Protein AF-A0A9E0RXH0-F1 (afdb_monomer_lite)

Radius of gyration: 129.74 Å; chains: 1; bounding box: 246×58×334 Å

Foldseek 3Di:
DDDDDDDPPPDDDDPVVVVVVLVVLLVVLVVLLVVLLVVLVVLLCCLVVVCCVVQNPVNLVPDDVVVVVVSVCVSNPVSVVSNVCSVVSSVVSVVVSVVVVVVVVVVVVVPPDVVCVVVVVVVVVVVVVVVVVVVVVVVVVVVVVVVVVVVVVVVVVVVVVVVVVVVVVVVVVVVVVVVVVVVVVVVVVVVVVVVVVCVVVVVVVVVVVVVVVVVVVVVVVVVVVVVVVVVVVVVVVVVVVVVVVVVVVVVVVVVVVVVVVVVVVVVVVVVVVVVVVVVVVVVVVVVVVVVVVVVVVVVVVVVVVVVVVVVVVVVVVVVVVVVVVVVVVVVVVVVVVVVVVVVVVVVVVVVVVVVVVVVVVVVVVVVVCVPDDPDDDDDDDDDDDDDDDDDDDDDDDDDDDDDDDDDDDDDDDDDDDDDDDDDDDDDD

pLDDT: mean 76.91, std 19.68, range [29.56, 97.75]

Structure (mmCIF, N/CA/C/O backbone):
data_AF-A0A9E0RXH0-F1
#
_entry.id   AF-A0A9E0RXH0-F1
#
loop_
_atom_site.group_PDB
_atom_site.id
_atom_site.type_symbol
_atom_site.label_atom_id
_atom_site.label_alt_id
_atom_site.label_comp_id
_atom_site.label_asym_id
_atom_site.label_entity_id
_atom_site.label_seq_id
_atom_site.pdbx_PDB_ins_code
_atom_site.Cartn_x
_atom_site.Cartn_y
_atom_site.Cartn_z
_atom_site.occupancy
_atom_site.B_iso_or_equiv
_atom_site.auth_seq_id
_atom_site.auth_comp_id
_atom_site.auth_asym_id
_atom_site.auth_atom_id
_atom_site.pdbx_PDB_model_num
ATOM 1 N N . MET A 1 1 ? 29.979 -20.186 -79.687 1.00 38.47 1 MET A N 1
ATOM 2 C CA . MET A 1 1 ? 30.277 -20.095 -81.131 1.00 38.47 1 MET A CA 1
ATOM 3 C C . MET A 1 1 ? 31.751 -19.756 -81.233 1.00 38.47 1 MET A C 1
ATOM 5 O O . MET A 1 1 ? 32.157 -18.785 -80.612 1.00 38.47 1 MET A O 1
ATOM 9 N N . THR A 1 2 ? 32.557 -20.623 -81.837 1.00 40.19 2 THR A N 1
ATOM 10 C CA . THR A 1 2 ? 34.026 -20.567 -81.768 1.00 40.19 2 THR A CA 1
ATOM 11 C C . THR A 1 2 ? 34.596 -19.704 -82.888 1.00 40.19 2 THR A C 1
ATOM 13 O O . THR A 1 2 ? 34.308 -19.952 -84.054 1.00 40.19 2 THR A O 1
ATOM 16 N N . THR A 1 3 ? 35.442 -18.739 -82.539 1.00 43.78 3 THR A N 1
ATOM 17 C CA . THR A 1 3 ? 36.296 -18.006 -83.481 1.00 43.78 3 THR A CA 1
ATOM 18 C C . THR A 1 3 ? 37.744 -18.359 -83.180 1.00 43.78 3 THR A C 1
ATOM 20 O O . THR A 1 3 ? 38.257 -18.001 -82.122 1.00 43.78 3 THR A O 1
ATOM 23 N N . MET A 1 4 ? 38.383 -19.094 -84.087 1.00 40.25 4 MET A N 1
ATOM 24 C CA . MET A 1 4 ? 39.822 -19.340 -84.029 1.00 40.25 4 MET A CA 1
ATOM 25 C C . MET A 1 4 ? 40.528 -18.056 -84.473 1.00 40.25 4 MET A C 1
ATOM 27 O O . MET A 1 4 ? 40.250 -17.558 -85.562 1.00 40.25 4 MET A O 1
ATOM 31 N N . THR A 1 5 ? 41.406 -17.507 -83.637 1.00 45.78 5 THR A N 1
ATOM 32 C CA . THR A 1 5 ? 42.422 -16.551 -84.089 1.00 45.78 5 THR A CA 1
ATOM 33 C C . THR A 1 5 ? 43.573 -17.343 -84.693 1.00 45.78 5 THR A C 1
ATOM 35 O O . THR A 1 5 ? 44.084 -18.264 -84.061 1.00 45.78 5 THR A O 1
ATOM 38 N N . GLU A 1 6 ? 43.926 -17.022 -85.932 1.00 46.66 6 GLU A N 1
ATOM 39 C CA . GLU A 1 6 ? 44.948 -17.723 -86.707 1.00 46.66 6 GLU A CA 1
ATOM 40 C C . GLU A 1 6 ? 46.306 -17.039 -86.485 1.00 46.66 6 GLU A C 1
ATOM 42 O O . GLU A 1 6 ? 46.493 -15.885 -86.876 1.00 46.66 6 GLU A O 1
ATOM 47 N N . ASP A 1 7 ? 47.236 -17.722 -85.811 1.00 41.06 7 ASP A N 1
ATOM 48 C CA . ASP A 1 7 ? 48.559 -17.178 -85.483 1.00 41.06 7 ASP A CA 1
ATOM 49 C C . ASP A 1 7 ? 49.448 -17.081 -86.734 1.00 41.06 7 ASP A C 1
ATOM 51 O O . ASP A 1 7 ? 50.117 -18.033 -87.143 1.00 41.06 7 ASP A O 1
ATOM 55 N N . ALA A 1 8 ? 49.472 -15.898 -87.347 1.00 42.97 8 ALA A N 1
ATOM 56 C CA . ALA A 1 8 ? 50.333 -15.589 -88.483 1.00 42.97 8 ALA A CA 1
ATOM 57 C C . ALA A 1 8 ? 51.794 -15.351 -88.041 1.00 42.97 8 ALA A C 1
ATOM 59 O O . ALA A 1 8 ? 52.236 -14.206 -87.895 1.00 42.97 8 ALA A O 1
ATOM 60 N N . GLU A 1 9 ? 52.559 -16.434 -87.846 1.00 41.00 9 GLU A N 1
ATOM 61 C CA . GLU A 1 9 ? 54.006 -16.382 -87.577 1.00 41.00 9 GLU A CA 1
ATOM 62 C C . GLU A 1 9 ? 54.760 -15.586 -88.660 1.00 41.00 9 GLU A C 1
ATOM 64 O O . GLU A 1 9 ? 55.085 -16.080 -89.743 1.00 41.00 9 GLU A O 1
ATOM 69 N N . THR A 1 10 ? 55.106 -14.337 -88.352 1.00 46.00 10 THR A N 1
ATOM 70 C CA . THR A 1 10 ? 55.893 -13.470 -89.236 1.00 46.00 10 THR A CA 1
ATOM 71 C C . THR A 1 10 ? 57.381 -13.801 -89.102 1.00 46.00 10 THR A C 1
ATOM 73 O O . THR A 1 10 ? 58.127 -13.157 -88.368 1.00 46.00 10 THR A O 1
ATOM 76 N N . GLN A 1 11 ? 57.821 -14.842 -89.818 1.00 45.38 11 GLN A N 1
ATOM 77 C CA . GLN A 1 11 ? 59.211 -15.315 -89.813 1.00 45.38 11 GLN A CA 1
ATOM 78 C C . GLN A 1 11 ? 60.188 -14.241 -90.331 1.00 45.38 11 GLN A C 1
ATOM 80 O O . GLN A 1 11 ? 60.367 -14.041 -91.536 1.00 45.38 11 GLN A O 1
ATOM 85 N N . THR A 1 12 ? 60.865 -13.558 -89.408 1.00 47.78 12 THR A N 1
ATOM 86 C CA . THR A 1 12 ? 61.871 -12.531 -89.700 1.00 47.78 12 THR A CA 1
ATOM 87 C C . THR A 1 12 ? 63.203 -13.166 -90.114 1.00 47.78 12 THR A C 1
ATOM 89 O O . THR A 1 12 ? 64.063 -13.471 -89.291 1.00 47.78 12 THR A O 1
ATOM 92 N N . ALA A 1 13 ? 63.386 -13.369 -91.424 1.00 51.66 13 ALA A N 1
ATOM 93 C CA . ALA A 1 13 ? 64.622 -13.919 -91.989 1.00 51.66 13 ALA A CA 1
ATOM 94 C C . ALA A 1 13 ? 65.865 -13.126 -91.534 1.00 51.66 13 ALA A C 1
ATOM 96 O O . ALA A 1 13 ? 65.926 -11.901 -91.679 1.00 51.66 13 ALA A O 1
ATOM 97 N N . THR A 1 14 ? 66.863 -13.821 -90.980 1.00 55.03 14 THR A N 1
ATOM 98 C CA . THR A 1 14 ? 67.961 -13.169 -90.253 1.00 55.03 14 THR A CA 1
ATOM 99 C C . THR A 1 14 ? 69.016 -12.583 -91.203 1.00 55.03 14 THR A C 1
ATOM 101 O O . THR A 1 14 ? 69.239 -13.121 -92.292 1.00 55.03 14 THR A O 1
ATOM 104 N N . PRO A 1 15 ? 69.740 -11.509 -90.817 1.00 59.47 15 PRO A N 1
ATOM 105 C CA . PRO A 1 15 ? 70.822 -10.955 -91.642 1.00 59.47 15 PRO A CA 1
ATOM 106 C C . PRO A 1 15 ? 71.993 -11.933 -91.867 1.00 59.47 15 PRO A C 1
ATOM 108 O O . PRO A 1 15 ? 72.808 -11.719 -92.760 1.00 59.47 15 PRO A O 1
ATOM 111 N N . SER A 1 16 ? 72.069 -13.024 -91.100 1.00 62.81 16 SER A N 1
ATOM 112 C CA . SER A 1 16 ? 72.993 -14.146 -91.312 1.00 62.81 16 SER A CA 1
ATOM 113 C C . SER A 1 16 ? 72.747 -14.850 -92.655 1.00 62.81 16 SER A C 1
ATOM 115 O O . SER A 1 16 ? 73.689 -15.172 -93.383 1.00 62.81 16 SER A O 1
ATOM 117 N N . ASP A 1 17 ? 71.477 -15.069 -93.006 1.00 66.56 17 ASP A N 1
ATOM 118 C CA . ASP A 1 17 ? 71.077 -15.905 -94.144 1.00 66.56 17 ASP A CA 1
ATOM 119 C C . ASP A 1 17 ? 71.358 -15.235 -95.495 1.00 66.56 17 ASP A C 1
ATOM 121 O O . ASP A 1 17 ? 71.676 -15.904 -96.484 1.00 66.56 17 ASP A O 1
ATOM 125 N N . THR A 1 18 ? 71.283 -13.903 -95.551 1.00 64.62 18 THR A N 1
ATOM 126 C CA . THR A 1 18 ? 71.614 -13.132 -96.757 1.00 64.62 18 THR A CA 1
ATOM 127 C C . THR A 1 18 ? 73.118 -13.151 -97.032 1.00 64.62 18 THR A C 1
ATOM 129 O O . THR A 1 18 ? 73.524 -13.359 -98.176 1.00 64.62 18 THR A O 1
ATOM 132 N N . ILE A 1 19 ? 73.956 -13.038 -95.994 1.00 68.81 19 ILE A N 1
ATOM 133 C CA . ILE A 1 19 ? 75.422 -13.109 -96.115 1.00 68.81 19 ILE A CA 1
ATOM 134 C C . ILE A 1 19 ? 75.858 -14.490 -96.632 1.00 68.81 19 ILE A C 1
ATOM 136 O O . ILE A 1 19 ? 76.624 -14.570 -97.596 1.00 68.81 19 ILE A O 1
ATOM 140 N N . LEU A 1 20 ? 75.315 -15.578 -96.072 1.00 69.62 20 LEU A N 1
ATOM 141 C CA . LEU A 1 20 ? 75.634 -16.947 -96.505 1.00 69.62 20 LEU A CA 1
ATOM 142 C C . LEU A 1 20 ? 75.245 -17.214 -97.972 1.00 69.62 20 LEU A C 1
ATOM 144 O O . LEU A 1 20 ? 75.998 -17.854 -98.713 1.00 69.62 20 LEU A O 1
ATOM 148 N N . ARG A 1 21 ? 74.102 -16.683 -98.432 1.00 65.00 21 ARG A N 1
ATOM 149 C CA . ARG A 1 21 ? 73.684 -16.777 -99.844 1.00 65.00 21 ARG A CA 1
ATOM 150 C C . ARG A 1 21 ? 74.625 -16.013 -100.781 1.00 65.00 21 ARG A C 1
ATOM 152 O O . ARG A 1 21 ? 74.951 -16.523 -101.855 1.00 65.00 21 ARG A O 1
ATOM 159 N N . LEU A 1 22 ? 75.110 -14.838 -100.373 1.00 65.25 22 LEU A N 1
ATOM 160 C CA . LEU A 1 22 ? 76.085 -14.059 -101.145 1.00 65.25 22 LEU A CA 1
ATOM 161 C C . LEU A 1 22 ? 77.448 -14.762 -101.245 1.00 65.25 22 LEU A C 1
ATOM 163 O O . LEU A 1 22 ? 78.070 -14.744 -102.311 1.00 65.25 22 LEU A O 1
ATOM 167 N N . GLU A 1 23 ? 77.902 -15.437 -100.187 1.00 68.69 23 GLU A N 1
ATOM 168 C CA . GLU A 1 23 ? 79.143 -16.217 -100.231 1.00 68.69 23 GLU A CA 1
ATOM 169 C C . GLU A 1 23 ? 79.022 -17.458 -101.136 1.00 68.69 23 GLU A C 1
ATOM 171 O O . GLU A 1 23 ? 79.915 -17.715 -101.950 1.00 68.69 23 GLU A O 1
ATOM 176 N N . GLN A 1 24 ? 77.883 -18.164 -101.111 1.00 71.06 24 GLN A N 1
ATOM 177 C CA . GLN A 1 24 ? 77.603 -19.247 -102.066 1.00 71.06 24 GLN A CA 1
ATOM 178 C C . GLN A 1 24 ? 77.510 -18.768 -103.526 1.00 71.06 24 GLN A C 1
ATOM 180 O O . GLN A 1 24 ? 77.947 -19.474 -104.438 1.00 71.06 24 GLN A O 1
ATOM 185 N N . ALA A 1 25 ? 76.964 -17.575 -103.780 1.00 62.59 25 ALA A N 1
ATOM 186 C CA . ALA A 1 25 ? 76.959 -16.986 -105.121 1.00 62.59 25 ALA A CA 1
ATOM 187 C C . ALA A 1 25 ? 78.388 -16.643 -105.589 1.00 62.59 25 ALA A C 1
ATOM 189 O O . ALA A 1 25 ? 78.776 -16.943 -106.722 1.00 62.59 25 ALA A O 1
ATOM 190 N N . ARG A 1 26 ? 79.206 -16.080 -104.690 1.00 64.94 26 ARG A N 1
ATOM 191 C CA . ARG A 1 26 ? 80.606 -15.716 -104.950 1.00 64.94 26 ARG A CA 1
ATOM 192 C C . ARG A 1 26 ? 81.501 -16.930 -105.212 1.00 64.94 26 ARG A C 1
ATOM 194 O O . ARG A 1 26 ? 82.368 -16.844 -106.082 1.00 64.94 26 ARG A O 1
ATOM 201 N N . SER A 1 27 ? 81.308 -18.046 -104.506 1.00 64.62 27 SER A N 1
ATOM 202 C CA . SER A 1 27 ? 82.095 -19.269 -104.725 1.00 64.62 27 SER A CA 1
ATOM 203 C C . SER A 1 27 ? 81.750 -19.949 -106.055 1.00 64.62 27 SER A C 1
ATOM 205 O O . SER A 1 27 ? 82.661 -20.317 -106.802 1.00 64.62 27 SER A O 1
ATOM 207 N N . LYS A 1 28 ? 80.462 -20.007 -106.432 1.00 62.69 28 LYS A N 1
ATOM 208 C CA . LYS A 1 28 ? 80.011 -20.523 -107.742 1.00 62.69 28 LYS A CA 1
ATOM 209 C C . LYS A 1 28 ? 80.650 -19.795 -108.930 1.00 62.69 28 LYS A C 1
ATOM 211 O O . LYS A 1 28 ? 81.012 -20.445 -109.908 1.00 62.69 28 LYS A O 1
ATOM 216 N N . ALA A 1 29 ? 80.875 -18.481 -108.839 1.00 63.84 29 ALA A N 1
ATOM 217 C CA . ALA A 1 29 ? 81.550 -17.722 -109.899 1.00 63.84 29 ALA A CA 1
ATOM 218 C C . ALA A 1 29 ? 83.001 -18.188 -110.165 1.00 63.84 29 ALA A C 1
ATOM 220 O O . ALA A 1 29 ? 83.500 -18.033 -111.280 1.00 63.84 29 ALA A O 1
ATOM 221 N N . GLY A 1 30 ? 83.681 -18.792 -109.181 1.00 70.38 30 GLY A N 1
ATOM 222 C CA . GLY A 1 30 ? 85.035 -19.333 -109.350 1.00 70.38 30 GLY A CA 1
ATOM 223 C C . GLY A 1 30 ? 85.105 -20.540 -110.295 1.00 70.38 30 GLY A C 1
ATOM 224 O O . GLY A 1 30 ? 86.083 -20.689 -111.026 1.00 70.38 30 GLY A O 1
ATOM 225 N N . TRP A 1 31 ? 84.053 -21.363 -110.334 1.00 75.94 31 TRP A N 1
ATOM 226 C CA . TRP A 1 31 ? 83.975 -22.572 -111.165 1.00 75.94 31 TRP A CA 1
ATOM 227 C C . TRP A 1 31 ? 84.004 -22.265 -112.672 1.00 75.94 31 TRP A C 1
ATOM 229 O O . TRP A 1 31 ? 84.593 -23.007 -113.453 1.00 75.94 31 TRP A O 1
ATOM 239 N N . MET A 1 32 ? 83.438 -21.130 -113.093 1.00 75.50 32 MET A N 1
ATOM 240 C CA . MET A 1 32 ? 83.281 -20.798 -114.515 1.00 75.50 32 MET A CA 1
ATOM 241 C C . MET A 1 32 ? 84.617 -20.573 -115.247 1.00 75.50 32 MET A C 1
ATOM 243 O O . MET A 1 32 ? 84.751 -20.946 -116.413 1.00 75.50 32 MET A O 1
ATOM 247 N N . ALA A 1 33 ? 85.635 -20.054 -114.552 1.00 78.69 33 ALA A N 1
ATOM 248 C CA . ALA A 1 33 ? 86.987 -19.938 -115.104 1.00 78.69 33 ALA A CA 1
ATOM 249 C C . ALA A 1 33 ? 87.670 -21.311 -115.260 1.00 78.69 33 ALA A C 1
ATOM 251 O O . ALA A 1 33 ? 88.350 -21.546 -116.260 1.00 78.69 33 ALA A O 1
ATOM 252 N N . TRP A 1 34 ? 87.434 -22.244 -114.328 1.00 82.38 34 TRP A N 1
ATOM 253 C CA . TRP A 1 34 ? 87.904 -23.630 -114.447 1.00 82.38 34 TRP A CA 1
ATOM 254 C C . TRP A 1 34 ? 87.228 -24.372 -115.605 1.00 82.38 34 TRP A C 1
ATOM 256 O O . TRP A 1 34 ? 87.906 -25.114 -116.310 1.00 82.38 34 TRP A O 1
ATOM 266 N N . CYS A 1 35 ? 85.941 -24.124 -115.875 1.00 84.44 35 CYS A N 1
ATOM 267 C CA . CYS A 1 35 ? 85.277 -24.648 -117.074 1.00 84.44 35 CYS A CA 1
ATOM 268 C C . CYS A 1 35 ? 85.912 -24.126 -118.371 1.00 84.44 35 CYS A C 1
ATOM 270 O O . CYS A 1 35 ? 86.183 -24.923 -119.265 1.00 84.44 35 CYS A O 1
ATOM 272 N N . GLY A 1 36 ? 86.187 -22.819 -118.475 1.00 83.12 36 GLY A N 1
ATOM 273 C CA . GLY A 1 36 ? 86.845 -22.243 -119.658 1.00 83.12 36 GLY A CA 1
ATOM 274 C C . GLY A 1 36 ? 88.253 -22.804 -119.889 1.00 83.12 36 GLY A C 1
ATOM 275 O O . GLY A 1 36 ? 88.597 -23.176 -121.010 1.00 83.12 36 GLY A O 1
ATOM 276 N N . LEU A 1 37 ? 89.038 -22.950 -118.817 1.00 85.88 37 LEU A N 1
ATOM 277 C CA . LEU A 1 37 ? 90.371 -23.558 -118.861 1.00 85.88 37 LEU A CA 1
ATOM 278 C C . LEU A 1 37 ? 90.322 -25.053 -119.214 1.00 85.88 37 LEU A C 1
ATOM 280 O O . LEU A 1 37 ? 91.089 -25.505 -120.061 1.00 85.88 37 LEU A O 1
ATOM 284 N N . GLY A 1 38 ? 89.391 -25.812 -118.631 1.00 87.44 38 GLY A N 1
ATOM 285 C CA . GLY A 1 38 ? 89.179 -27.222 -118.962 1.00 87.44 38 GLY A CA 1
ATOM 286 C C . GLY A 1 38 ? 88.761 -27.427 -120.420 1.00 87.44 38 GLY A C 1
ATOM 287 O O . GLY A 1 38 ? 89.279 -28.324 -121.081 1.00 87.44 38 GLY A O 1
ATOM 288 N N . LEU A 1 39 ? 87.892 -26.562 -120.951 1.00 88.81 39 LEU A N 1
ATOM 289 C CA . LEU A 1 39 ? 87.451 -26.611 -122.347 1.00 88.81 39 LEU A CA 1
ATOM 290 C C . LEU A 1 39 ? 88.573 -26.224 -123.326 1.00 88.81 39 LEU A C 1
ATOM 292 O O . LEU A 1 39 ? 88.704 -26.851 -124.375 1.00 88.81 39 LEU A O 1
ATOM 296 N N . ALA A 1 40 ? 89.422 -25.252 -122.976 1.00 88.06 40 ALA A N 1
ATOM 297 C CA . ALA A 1 40 ? 90.603 -24.896 -123.766 1.00 88.06 40 ALA A CA 1
ATOM 298 C C . ALA A 1 40 ? 91.652 -26.024 -123.798 1.00 88.06 40 ALA A C 1
ATOM 300 O O . ALA A 1 40 ? 92.177 -26.343 -124.864 1.00 88.06 40 ALA A O 1
ATOM 301 N N . ILE A 1 41 ? 91.907 -26.682 -122.659 1.00 88.19 41 ILE A N 1
ATOM 302 C CA . ILE A 1 41 ? 92.781 -27.864 -122.595 1.00 88.19 41 ILE A CA 1
ATOM 303 C C . ILE A 1 41 ? 92.182 -29.017 -123.408 1.00 88.19 41 ILE A C 1
ATOM 305 O O . ILE A 1 41 ? 92.895 -29.628 -124.201 1.00 88.19 41 ILE A O 1
ATOM 309 N N . ALA A 1 42 ? 90.879 -29.286 -123.276 1.00 90.00 42 ALA A N 1
ATOM 310 C CA . ALA A 1 42 ? 90.196 -30.308 -124.066 1.00 90.00 42 ALA A CA 1
ATOM 311 C C . ALA A 1 42 ? 90.284 -30.022 -125.576 1.00 90.00 42 ALA A C 1
ATOM 313 O O . ALA A 1 42 ? 90.538 -30.941 -126.349 1.00 90.00 42 ALA A O 1
ATOM 314 N N . TRP A 1 43 ? 90.156 -28.757 -125.993 1.00 91.38 43 TRP A N 1
ATOM 315 C CA . TRP A 1 43 ? 90.352 -28.334 -127.382 1.00 91.38 43 TRP A CA 1
ATOM 316 C C . TRP A 1 43 ? 91.785 -28.582 -127.876 1.00 91.38 43 TRP A C 1
ATOM 318 O O . TRP A 1 43 ? 91.969 -29.161 -128.945 1.00 91.38 43 TRP A O 1
ATOM 328 N N . TRP A 1 44 ? 92.809 -28.209 -127.101 1.00 88.50 44 TRP A N 1
ATOM 329 C CA . TRP A 1 44 ? 94.204 -28.462 -127.479 1.00 88.50 44 TRP A CA 1
ATOM 330 C C . TRP A 1 44 ? 94.536 -29.958 -127.533 1.00 88.50 44 TRP A C 1
ATOM 332 O O . TRP A 1 44 ? 95.175 -30.400 -128.485 1.00 88.50 44 TRP A O 1
ATOM 342 N N . VAL A 1 45 ? 94.058 -30.756 -126.573 1.00 88.56 45 VAL A N 1
ATOM 343 C CA . VAL A 1 45 ? 94.231 -32.220 -126.571 1.00 88.56 45 VAL A CA 1
ATOM 344 C C . VAL A 1 45 ? 93.507 -32.861 -127.759 1.00 88.56 45 VAL A C 1
ATOM 346 O O . VAL A 1 45 ? 94.096 -33.698 -128.441 1.00 88.56 45 VAL A O 1
ATOM 349 N N . ALA A 1 46 ? 92.274 -32.444 -128.061 1.00 86.88 46 ALA A N 1
ATOM 350 C CA . ALA A 1 46 ? 91.521 -32.938 -129.213 1.00 86.88 46 ALA A CA 1
ATOM 351 C C . ALA A 1 46 ? 92.159 -32.530 -130.552 1.00 86.88 46 ALA A C 1
ATOM 353 O O . ALA A 1 46 ? 92.196 -33.336 -131.477 1.00 86.88 46 ALA A O 1
ATOM 354 N N . GLY A 1 47 ? 92.704 -31.315 -130.657 1.00 86.19 47 GLY A N 1
ATOM 355 C CA . GLY A 1 47 ? 93.380 -30.837 -131.863 1.00 86.19 47 GLY A CA 1
ATOM 356 C C . GLY A 1 47 ? 94.739 -31.497 -132.104 1.00 86.19 47 GLY A C 1
ATOM 357 O O . GLY A 1 47 ? 95.004 -31.937 -133.220 1.00 86.19 47 GLY A O 1
ATOM 358 N N . ILE A 1 48 ? 95.576 -31.639 -131.068 1.00 85.81 48 ILE A N 1
ATOM 359 C CA . ILE A 1 48 ? 96.851 -32.375 -131.157 1.00 85.81 48 ILE A CA 1
ATOM 360 C C . ILE A 1 48 ? 96.576 -33.855 -131.450 1.00 85.81 48 ILE A C 1
ATOM 362 O O . ILE A 1 48 ? 97.147 -34.413 -132.386 1.00 85.81 48 ILE A O 1
ATOM 366 N N . GLY A 1 49 ? 95.671 -34.487 -130.696 1.00 85.12 49 GLY A N 1
ATOM 367 C CA . GLY A 1 49 ? 95.306 -35.893 -130.880 1.00 85.12 49 GLY A CA 1
ATOM 368 C C . GLY A 1 49 ? 94.672 -36.169 -132.245 1.00 85.12 49 GLY A C 1
ATOM 369 O O . GLY A 1 49 ? 95.029 -37.148 -132.895 1.00 85.12 49 GLY A O 1
ATOM 370 N N . GLY A 1 50 ? 93.796 -35.280 -132.718 1.00 82.38 50 GLY A N 1
ATOM 371 C CA . GLY A 1 50 ? 93.195 -35.351 -134.049 1.00 82.38 50 GLY A CA 1
ATOM 372 C C . GLY A 1 50 ? 94.217 -35.162 -135.170 1.00 82.38 50 GLY A C 1
ATOM 373 O O . GLY A 1 50 ? 94.199 -35.920 -136.134 1.00 82.38 50 GLY A O 1
ATOM 374 N N . MET A 1 51 ? 95.155 -34.218 -135.030 1.00 82.12 51 MET A N 1
ATOM 375 C CA . MET A 1 51 ? 96.241 -34.033 -135.996 1.00 82.12 51 MET A CA 1
ATOM 376 C C . MET A 1 51 ? 97.140 -35.277 -136.063 1.00 82.12 51 MET A C 1
ATOM 378 O O . MET A 1 51 ? 97.356 -35.808 -137.149 1.00 82.12 51 MET A O 1
ATOM 382 N N . ILE A 1 52 ? 97.603 -35.796 -134.921 1.00 84.19 52 ILE A N 1
ATOM 383 C CA . ILE A 1 52 ? 98.446 -37.003 -134.868 1.00 84.19 52 ILE A CA 1
ATOM 384 C C . ILE A 1 52 ? 97.694 -38.231 -135.405 1.00 84.19 52 ILE A C 1
ATOM 386 O O . ILE A 1 52 ? 98.266 -39.004 -136.171 1.00 84.19 52 ILE A O 1
ATOM 390 N N . GLY A 1 53 ? 96.420 -38.402 -135.041 1.00 84.69 53 GLY A N 1
ATOM 391 C CA . GLY A 1 53 ? 95.610 -39.563 -135.417 1.00 84.69 53 GLY A CA 1
ATOM 392 C C . GLY A 1 53 ? 95.135 -39.583 -136.874 1.00 84.69 53 GLY A C 1
ATOM 393 O O . GLY A 1 53 ? 94.998 -40.664 -137.437 1.00 84.69 53 GLY A O 1
ATOM 394 N N . LEU A 1 54 ? 94.895 -38.419 -137.492 1.00 83.62 54 LEU A N 1
ATOM 395 C CA . LEU A 1 54 ? 94.438 -38.321 -138.887 1.00 83.62 54 LEU A CA 1
ATOM 396 C C . LEU A 1 54 ? 95.581 -38.143 -139.895 1.00 83.62 54 LEU A C 1
ATOM 398 O O . LEU A 1 54 ? 95.449 -38.585 -141.033 1.00 83.62 54 LEU A O 1
ATOM 402 N N . VAL A 1 55 ? 96.676 -37.479 -139.506 1.00 82.69 55 VAL A N 1
ATOM 403 C CA . VAL A 1 55 ? 97.797 -37.151 -140.411 1.00 82.69 55 VAL A CA 1
ATOM 404 C C . VAL A 1 55 ? 98.983 -38.103 -140.230 1.00 82.69 55 VAL A C 1
ATOM 406 O O . VAL A 1 55 ? 99.727 -38.317 -141.179 1.00 82.69 55 VAL A O 1
ATOM 409 N N . GLY A 1 56 ? 99.141 -38.709 -139.049 1.00 78.19 56 GLY A N 1
ATOM 410 C CA . GLY A 1 56 ? 100.274 -39.575 -138.720 1.00 78.19 56 GLY A CA 1
ATOM 411 C C . GLY A 1 56 ? 101.516 -38.795 -138.269 1.00 78.19 56 GLY A C 1
ATOM 412 O O . GLY A 1 56 ? 101.835 -37.721 -138.779 1.00 78.19 56 GLY A O 1
ATOM 413 N N . TRP A 1 57 ? 102.241 -39.339 -137.287 1.00 80.44 57 TRP A N 1
ATOM 414 C CA . TRP A 1 57 ? 103.394 -38.659 -136.678 1.00 80.44 57 TRP A CA 1
ATOM 415 C C . TRP A 1 57 ? 104.559 -38.433 -137.656 1.00 80.44 57 TRP A C 1
ATOM 417 O O . TRP A 1 57 ? 105.141 -37.349 -137.678 1.00 80.44 57 TRP A O 1
ATOM 427 N N . GLU A 1 58 ? 104.872 -39.419 -138.503 1.00 79.00 58 GLU A N 1
ATOM 428 C CA . GLU A 1 58 ? 105.965 -39.320 -139.483 1.00 79.00 58 GLU A CA 1
ATOM 429 C C . GLU A 1 58 ? 105.738 -38.159 -140.462 1.00 79.00 58 GLU A C 1
ATOM 431 O O . GLU A 1 58 ? 106.627 -37.333 -140.676 1.00 79.00 58 GLU A O 1
ATOM 436 N N . THR A 1 59 ? 104.514 -38.033 -140.977 1.00 77.50 59 THR A N 1
ATOM 437 C CA . THR A 1 59 ? 104.102 -37.000 -141.934 1.00 77.50 59 THR A CA 1
ATOM 438 C C . THR A 1 59 ? 104.155 -35.595 -141.331 1.00 77.50 59 THR A C 1
ATOM 440 O O . THR A 1 59 ? 104.501 -34.643 -142.028 1.00 77.50 59 THR A O 1
ATOM 443 N N . ILE A 1 60 ? 103.879 -35.460 -140.028 1.00 78.62 60 ILE A N 1
ATOM 444 C CA . ILE A 1 60 ? 104.044 -34.201 -139.283 1.00 78.62 60 ILE A CA 1
ATOM 445 C C . ILE A 1 60 ? 105.534 -33.881 -139.089 1.00 78.62 60 ILE A C 1
ATOM 447 O O . ILE A 1 60 ? 105.943 -32.740 -139.288 1.00 78.62 60 ILE A O 1
ATOM 451 N N . SER A 1 61 ? 106.362 -34.874 -138.745 1.00 77.69 61 SER A N 1
ATOM 452 C CA . SER A 1 61 ? 107.803 -34.672 -138.517 1.00 77.69 61 SER A CA 1
ATOM 453 C C . SER A 1 61 ? 108.590 -34.318 -139.789 1.00 77.69 61 SER A C 1
ATOM 455 O O . SER A 1 61 ? 109.598 -33.620 -139.710 1.00 77.69 61 SER A O 1
ATOM 457 N N . ALA A 1 62 ? 108.102 -34.745 -140.958 1.00 79.44 62 ALA A N 1
ATOM 458 C CA . ALA A 1 62 ? 108.655 -34.406 -142.270 1.00 79.44 62 ALA A CA 1
ATOM 459 C C . ALA A 1 62 ? 108.070 -33.112 -142.882 1.00 79.44 62 ALA A C 1
ATOM 461 O O . ALA A 1 62 ? 108.479 -32.708 -143.974 1.00 79.44 62 ALA A O 1
ATOM 462 N N . ALA A 1 63 ? 107.102 -32.462 -142.225 1.00 78.31 63 ALA A N 1
ATOM 463 C CA . ALA A 1 63 ? 106.449 -31.267 -142.752 1.00 78.31 63 ALA A CA 1
ATOM 464 C C . ALA A 1 63 ? 107.373 -30.034 -142.738 1.00 78.31 63 ALA A C 1
ATOM 466 O O . ALA A 1 63 ? 108.254 -29.885 -141.890 1.00 78.31 63 ALA A O 1
ATOM 467 N N . GLN A 1 64 ? 107.139 -29.092 -143.659 1.00 81.94 64 GLN A N 1
ATOM 468 C CA . GLN A 1 64 ? 107.878 -27.825 -143.677 1.00 81.94 64 GLN A CA 1
ATOM 469 C C . GLN A 1 64 ? 107.661 -27.055 -142.356 1.00 81.94 64 GLN A C 1
ATOM 471 O O . GLN A 1 64 ? 106.503 -26.858 -141.973 1.00 81.94 64 GLN A O 1
ATOM 476 N N . PRO A 1 65 ? 108.715 -26.526 -141.696 1.00 78.12 65 PRO A N 1
ATOM 477 C CA . PRO A 1 65 ? 108.585 -25.862 -140.393 1.00 78.12 65 PRO A CA 1
ATOM 478 C C . PRO A 1 65 ? 107.545 -24.733 -140.353 1.00 78.12 65 PRO A C 1
ATOM 480 O O . PRO A 1 65 ? 106.855 -24.559 -139.351 1.00 78.12 65 PRO A O 1
ATOM 483 N N . MET A 1 66 ? 107.371 -24.003 -141.461 1.00 82.06 66 MET A N 1
ATOM 484 C CA . MET A 1 66 ? 106.381 -22.928 -141.567 1.00 82.06 66 MET A CA 1
ATOM 485 C C . MET A 1 66 ? 104.929 -23.430 -141.455 1.00 82.06 66 MET A C 1
ATOM 487 O O . MET A 1 66 ? 104.092 -22.750 -140.863 1.00 82.06 66 MET A O 1
ATOM 491 N N . LEU A 1 67 ? 104.628 -24.630 -141.969 1.00 83.31 67 LEU A N 1
ATOM 492 C CA . LEU A 1 67 ? 103.303 -25.252 -141.847 1.00 83.31 67 LEU A CA 1
ATOM 493 C C . LEU A 1 67 ? 103.033 -25.718 -140.413 1.00 83.31 67 LEU A C 1
ATOM 495 O O . LEU A 1 67 ? 101.916 -25.562 -139.926 1.00 83.31 67 LEU A O 1
ATOM 499 N N . ILE A 1 68 ? 104.058 -26.223 -139.718 1.00 82.00 68 ILE A N 1
ATOM 500 C CA . ILE A 1 68 ? 103.962 -26.610 -138.302 1.00 82.00 68 ILE A CA 1
ATOM 501 C C . ILE A 1 68 ? 103.655 -25.373 -137.443 1.00 82.00 68 ILE A C 1
ATOM 503 O O . ILE A 1 68 ? 102.734 -25.403 -136.629 1.00 82.00 68 ILE A O 1
ATOM 507 N N . VAL A 1 69 ? 104.356 -24.255 -137.673 1.00 84.31 69 VAL A N 1
ATOM 508 C CA . VAL A 1 69 ? 104.090 -22.975 -136.990 1.00 84.31 69 VAL A CA 1
ATOM 509 C C . VAL A 1 69 ? 102.681 -22.453 -137.297 1.00 84.31 69 VAL A C 1
ATOM 511 O O . VAL A 1 69 ? 101.963 -22.068 -136.375 1.00 84.31 69 VAL A O 1
ATOM 514 N N . ALA A 1 70 ? 102.246 -22.480 -138.561 1.00 83.31 70 ALA A N 1
ATOM 515 C CA . ALA A 1 70 ? 100.903 -22.042 -138.947 1.00 83.31 70 ALA A CA 1
ATOM 516 C C . ALA A 1 70 ? 99.795 -22.901 -138.306 1.00 83.31 70 ALA A C 1
ATOM 518 O O . ALA A 1 70 ? 98.826 -22.356 -137.774 1.00 83.31 70 ALA A O 1
ATOM 519 N N . GLY A 1 71 ? 99.956 -24.229 -138.293 1.00 82.69 71 GLY A N 1
ATOM 520 C CA . GLY A 1 71 ? 99.027 -25.156 -137.641 1.00 82.69 71 GLY A CA 1
ATOM 521 C C . GLY A 1 71 ? 98.972 -24.973 -136.122 1.00 82.69 71 GLY A C 1
ATOM 522 O O . GLY A 1 71 ? 97.887 -24.950 -135.544 1.00 82.69 71 GLY A O 1
ATOM 523 N N . LEU A 1 72 ? 100.124 -24.759 -135.479 1.00 84.75 72 LEU A N 1
ATOM 524 C CA . LEU A 1 72 ? 100.217 -24.493 -134.042 1.00 84.75 72 LEU A CA 1
ATOM 525 C C . LEU A 1 72 ? 99.523 -23.175 -133.663 1.00 84.75 72 LEU A C 1
ATOM 527 O O . LEU A 1 72 ? 98.751 -23.149 -132.706 1.00 84.75 72 LEU A O 1
ATOM 531 N N . ILE A 1 73 ? 99.721 -22.101 -134.435 1.00 85.50 73 ILE A N 1
ATOM 532 C CA . ILE A 1 73 ? 99.007 -20.826 -134.237 1.00 85.50 73 ILE A CA 1
ATOM 533 C C . ILE A 1 73 ? 97.495 -21.022 -134.430 1.00 85.50 73 ILE A C 1
ATOM 535 O O . ILE A 1 73 ? 96.711 -20.585 -133.585 1.00 85.50 73 ILE A O 1
ATOM 539 N N . GLY A 1 74 ? 97.086 -21.725 -135.492 1.00 84.44 74 GLY A N 1
ATOM 540 C CA . GLY A 1 74 ? 95.682 -22.035 -135.777 1.00 84.44 74 GLY A CA 1
ATOM 541 C C . GLY A 1 74 ? 94.995 -22.866 -134.687 1.00 84.44 74 GLY A C 1
ATOM 542 O O . GLY A 1 74 ? 93.806 -22.677 -134.440 1.00 84.44 74 GLY A O 1
ATOM 543 N N . LEU A 1 75 ? 95.735 -23.735 -133.990 1.00 87.31 75 LEU A N 1
ATOM 544 C CA . LEU A 1 75 ? 95.220 -24.517 -132.864 1.00 87.31 75 LEU A CA 1
ATOM 545 C C . LEU A 1 75 ? 95.203 -23.734 -131.539 1.00 87.31 75 LEU A C 1
ATOM 547 O O . LEU A 1 75 ? 94.277 -23.899 -130.738 1.00 87.31 75 LEU A O 1
ATOM 551 N N . LEU A 1 76 ? 96.201 -22.878 -131.297 1.00 89.62 76 LEU A N 1
ATOM 552 C CA . LEU A 1 76 ? 96.271 -22.072 -130.077 1.00 89.62 76 LEU A CA 1
ATOM 553 C C . LEU A 1 76 ? 95.197 -20.980 -130.034 1.00 89.62 76 LEU A C 1
ATOM 555 O O . LEU A 1 76 ? 94.583 -20.801 -128.981 1.00 89.62 76 LEU A O 1
ATOM 559 N N . LEU A 1 77 ? 94.941 -20.279 -131.147 1.00 88.31 77 LEU A N 1
ATOM 560 C CA . LEU A 1 77 ? 94.063 -19.100 -131.172 1.00 88.31 77 LEU A CA 1
ATOM 561 C C . LEU A 1 77 ? 92.643 -19.367 -130.615 1.00 88.31 77 LEU A C 1
ATOM 563 O O . LEU A 1 77 ? 92.198 -18.592 -129.764 1.00 88.31 77 LEU A O 1
ATOM 567 N N . PRO A 1 78 ? 91.939 -20.460 -130.990 1.00 86.94 78 PRO A N 1
ATOM 568 C CA . PRO A 1 78 ? 90.621 -20.764 -130.432 1.00 86.94 78 PRO A CA 1
ATOM 569 C C . PRO A 1 78 ? 90.682 -21.137 -128.946 1.00 86.94 78 PRO A C 1
ATOM 571 O O . PRO A 1 78 ? 89.837 -20.692 -128.175 1.00 86.94 78 PRO A O 1
ATOM 574 N N . GLY A 1 79 ? 91.703 -21.882 -128.505 1.00 85.25 79 GLY A N 1
ATOM 575 C CA . GLY A 1 79 ? 91.873 -22.222 -127.086 1.00 85.25 79 GLY A CA 1
ATOM 576 C C . GLY A 1 79 ? 92.138 -20.995 -126.205 1.00 85.25 79 GLY A C 1
ATOM 577 O O . GLY A 1 79 ? 91.578 -20.885 -125.115 1.00 85.25 79 GLY A O 1
ATOM 578 N N . PHE A 1 80 ? 92.897 -20.014 -126.706 1.00 87.38 80 PHE A N 1
ATOM 579 C CA . PHE A 1 80 ? 93.044 -18.717 -126.039 1.00 87.38 80 PHE A CA 1
ATOM 580 C C . PHE A 1 80 ? 91.726 -17.932 -125.977 1.00 87.38 80 PHE A C 1
ATOM 582 O O . PHE A 1 80 ? 91.441 -17.334 -124.942 1.00 87.38 80 PHE A O 1
ATOM 589 N N . MET A 1 81 ? 90.887 -17.979 -127.018 1.00 87.38 81 MET A N 1
ATOM 590 C CA . MET A 1 81 ? 89.545 -17.376 -126.975 1.00 87.38 81 MET A CA 1
ATOM 591 C C . MET A 1 81 ? 88.617 -18.069 -125.963 1.00 87.38 81 MET A C 1
ATOM 593 O O . MET A 1 81 ? 87.871 -17.385 -125.265 1.00 87.38 81 MET A O 1
ATOM 597 N N . LEU A 1 82 ? 88.694 -19.397 -125.815 1.00 86.62 82 LEU A N 1
ATOM 598 C CA . LEU A 1 82 ? 87.938 -20.143 -124.796 1.00 86.62 82 LEU A CA 1
ATOM 599 C C . LEU A 1 82 ? 88.388 -19.798 -123.365 1.00 86.62 82 LEU A C 1
ATOM 601 O O . LEU A 1 82 ? 87.545 -19.603 -122.486 1.00 86.62 82 LEU A O 1
ATOM 605 N N . LEU A 1 83 ? 89.698 -19.639 -123.137 1.00 85.75 83 LEU A N 1
ATOM 606 C CA . LEU A 1 83 ? 90.232 -19.102 -121.880 1.00 85.75 83 LEU A CA 1
ATOM 607 C C . LEU A 1 83 ? 89.711 -17.685 -121.611 1.00 85.75 83 LEU A C 1
ATOM 609 O O . LEU A 1 83 ? 89.214 -17.414 -120.516 1.00 85.75 83 LEU A O 1
ATOM 613 N N . LEU A 1 84 ? 89.779 -16.794 -122.608 1.00 85.00 84 LEU A N 1
ATOM 614 C CA . LEU A 1 84 ? 89.320 -15.410 -122.478 1.00 85.00 84 LEU A CA 1
ATOM 615 C C . LEU A 1 84 ? 87.822 -15.343 -122.147 1.00 85.00 84 LEU A C 1
ATOM 617 O O . LEU A 1 84 ? 87.430 -14.601 -121.251 1.00 85.00 84 LEU A O 1
ATOM 621 N N . ALA A 1 85 ? 86.997 -16.170 -122.796 1.00 85.06 85 ALA A N 1
ATOM 622 C CA . ALA A 1 85 ? 85.569 -16.289 -122.509 1.00 85.06 85 ALA A CA 1
ATOM 623 C C . ALA A 1 85 ? 85.294 -16.793 -121.078 1.00 85.06 85 ALA A C 1
ATOM 625 O O . ALA A 1 85 ? 84.389 -16.285 -120.415 1.00 85.06 85 ALA A O 1
ATOM 626 N N . GLY A 1 86 ? 86.095 -17.736 -120.566 1.00 82.00 86 GLY A N 1
ATOM 627 C CA . GLY A 1 86 ? 86.007 -18.207 -119.178 1.00 82.00 86 GLY A CA 1
ATOM 628 C C . GLY A 1 86 ? 86.329 -17.121 -118.143 1.00 82.00 86 GLY A C 1
ATOM 629 O O . GLY A 1 86 ? 85.599 -16.960 -117.162 1.00 82.00 86 GLY A O 1
ATOM 630 N N . PHE A 1 87 ? 87.387 -16.336 -118.372 1.00 83.06 87 PHE A N 1
ATOM 631 C CA . PHE A 1 87 ? 87.744 -15.205 -117.505 1.00 83.06 87 PHE A CA 1
ATOM 632 C C . PHE A 1 87 ? 86.725 -14.060 -117.588 1.00 83.06 87 PHE A C 1
ATOM 634 O O . PHE A 1 87 ? 86.264 -13.576 -116.552 1.00 83.06 87 PHE A O 1
ATOM 641 N N . LEU A 1 88 ? 86.303 -13.681 -118.797 1.00 81.31 88 LEU A N 1
ATOM 642 C CA . LEU A 1 88 ? 85.328 -12.611 -119.001 1.00 81.31 88 LEU A CA 1
ATOM 643 C C . LEU A 1 88 ? 83.947 -12.991 -118.443 1.00 81.31 88 LEU A C 1
ATOM 645 O O . LEU A 1 88 ? 83.289 -12.163 -117.820 1.00 81.31 88 LEU A O 1
ATOM 649 N N . GLY A 1 89 ? 83.533 -14.258 -118.571 1.00 78.56 89 GLY A N 1
ATOM 650 C CA . GLY A 1 89 ? 82.313 -14.784 -117.949 1.00 78.56 89 GLY A CA 1
ATOM 651 C C . GLY A 1 89 ? 82.344 -14.711 -116.418 1.00 78.56 89 GLY A C 1
ATOM 652 O O . GLY A 1 89 ? 81.363 -14.294 -115.801 1.00 78.56 89 GLY A O 1
ATOM 653 N N . ARG A 1 90 ? 83.491 -15.019 -115.793 1.00 79.81 90 ARG A N 1
ATOM 654 C CA . ARG A 1 90 ? 83.705 -14.834 -114.345 1.00 79.81 90 ARG A CA 1
ATOM 655 C C . ARG A 1 90 ? 83.549 -13.367 -113.925 1.00 79.81 90 ARG A C 1
ATOM 657 O O . ARG A 1 90 ? 83.000 -13.096 -112.860 1.00 79.81 90 ARG A O 1
ATOM 664 N N . GLU A 1 91 ? 84.040 -12.421 -114.719 1.00 75.25 91 GLU A N 1
ATOM 665 C CA . GLU A 1 91 ? 83.932 -10.986 -114.417 1.00 75.25 91 GLU A CA 1
ATOM 666 C C . GLU A 1 91 ? 82.528 -10.426 -114.659 1.00 75.25 91 GLU A C 1
ATOM 668 O O . GLU A 1 91 ? 82.008 -9.734 -113.782 1.00 75.25 91 GLU A O 1
ATOM 673 N N . GLN A 1 92 ? 81.857 -10.821 -115.744 1.00 71.75 92 GLN A N 1
ATOM 674 C CA . GLN A 1 92 ? 80.449 -10.485 -115.980 1.00 71.75 92 GLN A CA 1
ATOM 675 C C . GLN A 1 92 ? 79.541 -11.020 -114.863 1.00 71.75 92 GLN A C 1
ATOM 677 O O . GLN A 1 92 ? 78.679 -10.292 -114.381 1.00 71.75 92 GLN A O 1
ATOM 682 N N . MET A 1 93 ? 79.776 -12.238 -114.358 1.00 69.69 93 MET A N 1
ATOM 683 C CA . MET A 1 93 ? 79.046 -12.772 -113.195 1.00 69.69 93 MET A CA 1
ATOM 684 C C . MET A 1 93 ? 79.264 -11.948 -111.915 1.00 69.69 93 MET A C 1
ATOM 686 O O . MET A 1 93 ? 78.341 -11.794 -111.115 1.00 69.69 93 MET A O 1
ATOM 690 N N . ARG A 1 94 ? 80.460 -11.378 -111.709 1.00 69.56 94 ARG A N 1
ATOM 691 C CA . ARG A 1 94 ? 80.749 -10.515 -110.545 1.00 69.56 94 ARG A CA 1
ATOM 692 C C . ARG A 1 94 ? 80.092 -9.139 -110.683 1.00 69.56 94 ARG A C 1
ATOM 694 O O . ARG A 1 94 ? 79.571 -8.633 -109.693 1.00 69.56 94 ARG A O 1
ATOM 701 N N . ALA A 1 95 ? 80.055 -8.576 -111.891 1.00 67.44 95 ALA A N 1
ATOM 702 C CA . ALA A 1 95 ? 79.311 -7.352 -112.187 1.00 67.44 95 ALA A CA 1
ATOM 703 C C . ALA A 1 95 ? 77.789 -7.559 -112.055 1.00 67.44 95 ALA A C 1
ATOM 705 O O . ALA A 1 95 ? 77.108 -6.744 -111.437 1.00 67.44 95 ALA A O 1
ATOM 706 N N . ALA A 1 96 ? 77.261 -8.682 -112.552 1.00 69.44 96 ALA A N 1
ATOM 707 C CA . ALA A 1 96 ? 75.853 -9.048 -112.419 1.00 69.44 96 ALA A CA 1
ATOM 708 C C . ALA A 1 96 ? 75.439 -9.236 -110.951 1.00 69.44 96 ALA A C 1
ATOM 710 O O . ALA A 1 96 ? 74.397 -8.728 -110.551 1.00 69.44 96 ALA A O 1
ATOM 711 N N . ALA A 1 97 ? 76.269 -9.889 -110.127 1.00 67.56 97 ALA A N 1
ATOM 712 C CA . ALA A 1 97 ? 76.018 -10.017 -108.691 1.00 67.56 97 ALA A CA 1
ATOM 713 C C . ALA A 1 97 ? 76.024 -8.655 -107.967 1.00 67.56 97 ALA A C 1
ATOM 715 O O . ALA A 1 97 ? 75.161 -8.407 -107.129 1.00 67.56 97 ALA A O 1
ATOM 716 N N . ALA A 1 98 ? 76.946 -7.749 -108.314 1.00 65.44 98 ALA A N 1
ATOM 717 C CA . ALA A 1 98 ? 76.960 -6.392 -107.764 1.00 65.44 98 ALA A CA 1
ATOM 718 C C . ALA A 1 98 ? 75.701 -5.598 -108.165 1.00 65.44 98 ALA A C 1
ATOM 720 O O . ALA A 1 98 ? 75.042 -5.017 -107.304 1.00 65.44 98 ALA A O 1
ATOM 721 N N . ASN A 1 99 ? 75.312 -5.644 -109.443 1.00 68.38 99 ASN A N 1
ATOM 722 C CA . ASN A 1 99 ? 74.089 -5.002 -109.927 1.00 68.38 99 ASN A CA 1
ATOM 723 C C . ASN A 1 99 ? 72.824 -5.613 -109.308 1.00 68.38 99 ASN A C 1
ATOM 725 O O . ASN A 1 99 ? 71.890 -4.875 -109.019 1.00 68.38 99 ASN A O 1
ATOM 729 N N . ALA A 1 100 ? 72.790 -6.925 -109.049 1.00 71.44 100 ALA A N 1
ATOM 730 C CA . ALA A 1 100 ? 71.678 -7.572 -108.356 1.00 71.44 100 ALA A CA 1
ATOM 731 C C . ALA A 1 100 ? 71.517 -7.048 -106.918 1.00 71.44 100 ALA A C 1
ATOM 733 O O . ALA A 1 100 ? 70.402 -6.732 -106.521 1.00 71.44 100 ALA A O 1
ATOM 734 N N . ILE A 1 101 ? 72.613 -6.860 -106.171 1.00 70.06 101 ILE A N 1
ATOM 735 C CA . ILE A 1 101 ? 72.583 -6.266 -104.820 1.00 70.06 101 ILE A CA 1
ATOM 736 C C . ILE A 1 101 ? 72.120 -4.799 -104.869 1.00 70.06 101 ILE A C 1
ATOM 738 O O . ILE A 1 101 ? 71.341 -4.363 -104.018 1.00 70.06 101 ILE A O 1
ATOM 742 N N . VAL A 1 102 ? 72.558 -4.029 -105.871 1.00 74.94 102 VAL A N 1
ATOM 743 C CA . VAL A 1 102 ? 72.098 -2.642 -106.076 1.00 74.94 102 VAL A CA 1
ATOM 744 C C . VAL A 1 102 ? 70.610 -2.602 -106.445 1.00 74.94 102 VAL A C 1
ATOM 746 O O . VAL A 1 102 ? 69.885 -1.756 -105.934 1.00 74.94 102 VAL A O 1
ATOM 749 N N . LEU A 1 103 ? 70.121 -3.539 -107.261 1.00 77.12 103 LEU A N 1
ATOM 750 C CA . LEU A 1 103 ? 68.703 -3.645 -107.621 1.00 77.12 103 LEU A CA 1
ATOM 751 C C . LEU A 1 103 ? 67.834 -4.134 -106.453 1.00 77.12 103 LEU A C 1
ATOM 753 O O . LEU A 1 103 ? 66.745 -3.608 -106.264 1.00 77.12 103 LEU A O 1
ATOM 757 N N . GLU A 1 104 ? 68.307 -5.078 -105.636 1.00 73.75 104 GLU A N 1
ATOM 758 C CA . GLU A 1 104 ? 67.600 -5.551 -104.436 1.00 73.75 104 GLU A CA 1
ATOM 759 C C . GLU A 1 104 ? 67.535 -4.463 -103.352 1.00 73.75 104 GLU A C 1
ATOM 761 O O . GLU A 1 104 ? 66.488 -4.260 -102.735 1.00 73.75 104 GLU A O 1
ATOM 766 N N . SER A 1 105 ? 68.619 -3.707 -103.148 1.00 66.00 105 SER A N 1
ATOM 767 C CA . SER A 1 105 ? 68.614 -2.571 -102.217 1.00 66.00 105 SER A CA 1
ATOM 768 C C . SER A 1 105 ? 67.793 -1.387 -102.740 1.00 66.00 105 SER A C 1
ATOM 770 O O . SER A 1 105 ? 67.040 -0.802 -101.965 1.00 66.00 105 SER A O 1
ATOM 772 N N . ALA A 1 106 ? 67.835 -1.080 -104.042 1.00 67.31 106 ALA A N 1
ATOM 773 C CA . ALA A 1 106 ? 66.952 -0.086 -104.657 1.00 67.31 106 ALA A CA 1
ATOM 774 C C . ALA A 1 106 ? 65.471 -0.499 -104.591 1.00 67.31 106 ALA A C 1
ATOM 776 O O . ALA A 1 106 ? 64.624 0.335 -104.284 1.00 67.31 106 ALA A O 1
ATOM 777 N N . ALA A 1 107 ? 65.151 -1.781 -104.800 1.00 66.56 107 ALA A N 1
ATOM 778 C CA . ALA A 1 107 ? 63.801 -2.307 -104.616 1.00 66.56 107 ALA A CA 1
ATOM 779 C C . ALA A 1 107 ? 63.341 -2.144 -103.160 1.00 66.56 107 ALA A C 1
ATOM 781 O O . ALA A 1 107 ? 62.293 -1.549 -102.929 1.00 66.56 107 ALA A O 1
ATOM 782 N N . ARG A 1 108 ? 64.157 -2.549 -102.173 1.00 66.00 108 ARG A N 1
ATOM 783 C CA . ARG A 1 108 ? 63.858 -2.347 -100.740 1.00 66.00 108 ARG A CA 1
ATOM 784 C C . ARG A 1 108 ? 63.689 -0.876 -100.342 1.00 66.00 108 ARG A C 1
ATOM 786 O O . ARG A 1 108 ? 62.927 -0.598 -99.424 1.00 66.00 108 ARG A O 1
ATOM 793 N N . LEU A 1 109 ? 64.371 0.054 -101.013 1.00 58.81 109 LEU A N 1
ATOM 794 C CA . LEU A 1 109 ? 64.207 1.500 -100.806 1.00 58.81 109 LEU A CA 1
ATOM 795 C C . LEU A 1 109 ? 62.941 2.072 -101.469 1.00 58.81 109 LEU A C 1
ATOM 797 O O . LEU A 1 109 ? 62.464 3.120 -101.044 1.00 58.81 109 LEU A O 1
ATOM 801 N N . LEU A 1 110 ? 62.386 1.394 -102.478 1.00 64.56 110 LEU A N 1
ATOM 802 C CA . LEU A 1 110 ? 61.134 1.769 -103.149 1.00 64.56 110 LEU A CA 1
ATOM 803 C C . LEU A 1 110 ? 59.899 1.064 -102.554 1.00 64.56 110 LEU A C 1
ATOM 805 O O . LEU A 1 110 ? 58.789 1.577 -102.676 1.00 64.56 110 LEU A O 1
ATOM 809 N N . THR A 1 111 ? 60.074 -0.073 -101.873 1.00 59.31 111 THR A N 1
ATOM 810 C CA . THR A 1 111 ? 59.007 -0.806 -101.168 1.00 59.31 111 THR A CA 1
ATOM 811 C C . THR A 1 111 ? 58.882 -0.450 -99.675 1.00 59.31 111 THR A C 1
ATOM 813 O O . THR A 1 111 ? 58.804 -1.354 -98.841 1.00 59.31 111 THR A O 1
ATOM 816 N N . PRO A 1 112 ? 58.845 0.846 -99.307 1.00 62.81 112 PRO A N 1
ATOM 817 C CA . PRO A 1 112 ? 58.015 1.250 -98.172 1.00 62.81 112 PRO A CA 1
ATOM 818 C C . PRO A 1 112 ? 57.260 2.569 -98.439 1.00 62.81 112 PRO A C 1
ATOM 820 O O . PRO A 1 112 ? 57.413 3.544 -97.712 1.00 62.81 112 PRO A O 1
ATOM 823 N N . ALA A 1 113 ? 56.419 2.605 -99.477 1.00 57.44 113 ALA A N 1
ATOM 824 C CA . ALA A 1 113 ? 55.460 3.699 -99.697 1.00 57.44 113 ALA A CA 1
ATOM 825 C C . ALA A 1 113 ? 54.005 3.244 -99.481 1.00 57.44 113 ALA A C 1
ATOM 827 O O . ALA A 1 113 ? 53.254 3.860 -98.725 1.00 57.44 113 ALA A O 1
ATOM 828 N N . GLU A 1 114 ? 53.609 2.130 -100.103 1.00 60.19 114 GLU A N 1
ATOM 829 C CA . GLU A 1 114 ? 52.216 1.660 -100.087 1.00 60.19 114 GLU A CA 1
ATOM 830 C C . GLU A 1 114 ? 51.810 1.044 -98.739 1.00 60.19 114 GLU A C 1
ATOM 832 O O . GLU A 1 114 ? 50.722 1.339 -98.245 1.00 60.19 114 GLU A O 1
ATOM 837 N N . HIS A 1 115 ? 52.700 0.280 -98.089 1.00 60.53 115 HIS A N 1
ATOM 838 C CA . HIS A 1 115 ? 52.452 -0.247 -96.740 1.00 60.53 115 HIS A CA 1
ATOM 839 C C . HIS A 1 115 ? 52.389 0.864 -95.688 1.00 60.53 115 HIS A C 1
ATOM 841 O O . HIS A 1 115 ? 51.414 0.911 -94.947 1.00 60.53 115 HIS A O 1
ATOM 847 N N . MET A 1 116 ? 53.306 1.843 -95.705 1.00 58.91 116 MET A N 1
ATOM 848 C CA . MET A 1 116 ? 53.208 3.017 -94.820 1.00 58.91 116 MET A CA 1
ATOM 849 C C . MET A 1 116 ? 51.889 3.783 -95.019 1.00 58.91 116 MET A C 1
ATOM 851 O O . MET A 1 116 ? 51.306 4.278 -94.058 1.00 58.91 116 MET A O 1
ATOM 855 N N . GLY A 1 117 ? 51.375 3.850 -96.253 1.00 69.31 117 GLY A N 1
ATOM 856 C CA . GLY A 1 117 ? 50.074 4.449 -96.559 1.00 69.31 117 GLY A CA 1
ATOM 857 C C . GLY A 1 117 ? 48.861 3.667 -96.034 1.00 69.31 117 GLY A C 1
ATOM 858 O O . GLY A 1 117 ? 47.793 4.260 -95.875 1.00 69.31 117 GLY A O 1
ATOM 859 N N . GLN A 1 118 ? 49.001 2.368 -95.755 1.00 76.31 118 GLN A N 1
ATOM 860 C CA . GLN A 1 118 ? 47.971 1.531 -95.130 1.00 76.31 118 GLN A CA 1
ATOM 861 C C . GLN A 1 118 ? 48.124 1.506 -93.604 1.00 76.31 118 GLN A C 1
ATOM 863 O O . GLN A 1 118 ? 47.152 1.775 -92.904 1.00 76.31 118 GLN A O 1
ATOM 868 N N . GLU A 1 119 ? 49.338 1.306 -93.092 1.00 75.81 119 GLU A N 1
ATOM 869 C CA . GLU A 1 119 ? 49.668 1.310 -91.660 1.00 75.81 119 GLU A CA 1
ATOM 870 C C . GLU A 1 119 ? 49.370 2.662 -91.000 1.00 75.81 119 GLU A C 1
ATOM 872 O O . GLU A 1 119 ? 48.802 2.707 -89.913 1.00 75.81 119 GLU A O 1
ATOM 877 N N . ALA A 1 120 ? 49.654 3.787 -91.668 1.00 78.31 120 ALA A N 1
ATOM 878 C CA . ALA A 1 120 ? 49.277 5.105 -91.154 1.00 78.31 120 ALA A CA 1
ATOM 879 C C . ALA A 1 120 ? 47.750 5.317 -91.127 1.00 78.31 120 ALA A C 1
ATOM 881 O O . ALA A 1 120 ? 47.256 6.096 -90.314 1.00 78.31 120 ALA A O 1
ATOM 882 N N . ARG A 1 121 ? 46.986 4.627 -91.991 1.00 82.00 121 ARG A N 1
ATOM 883 C CA . ARG A 1 121 ? 45.513 4.678 -91.989 1.00 82.00 121 ARG A CA 1
ATOM 884 C C . ARG A 1 121 ? 44.912 3.778 -90.917 1.00 82.00 121 ARG A C 1
ATOM 886 O O . ARG A 1 121 ? 43.972 4.222 -90.265 1.00 82.00 121 ARG A O 1
ATOM 893 N N . SER A 1 122 ? 45.442 2.569 -90.708 1.00 87.44 122 SER A N 1
ATOM 894 C CA . SER A 1 122 ? 45.019 1.721 -89.588 1.00 87.44 122 SER A CA 1
ATOM 895 C C . SER A 1 122 ? 45.395 2.373 -88.262 1.00 87.44 122 SER A C 1
ATOM 897 O O . SER A 1 122 ? 44.509 2.596 -87.456 1.00 87.44 122 SER A O 1
ATOM 899 N N . PHE A 1 123 ? 46.631 2.854 -88.094 1.00 85.69 123 PHE A N 1
ATOM 900 C CA . PHE A 1 123 ? 47.044 3.585 -86.892 1.00 85.69 123 PHE A CA 1
ATOM 901 C C . PHE A 1 123 ? 46.174 4.823 -86.619 1.00 85.69 123 PHE A C 1
ATOM 903 O O . PHE A 1 123 ? 45.790 5.059 -85.477 1.00 85.69 123 PHE A O 1
ATOM 910 N N . ALA A 1 124 ? 45.803 5.600 -87.645 1.00 88.25 124 ALA A N 1
ATOM 911 C CA . ALA A 1 124 ? 44.877 6.722 -87.473 1.00 88.25 124 ALA A CA 1
ATOM 912 C C . ALA A 1 124 ? 43.449 6.272 -87.101 1.00 88.25 124 ALA A C 1
ATOM 914 O O . ALA A 1 124 ? 42.791 6.942 -86.306 1.00 88.25 124 ALA A O 1
ATOM 915 N N . ALA A 1 125 ? 42.970 5.144 -87.637 1.00 87.31 125 ALA A N 1
ATOM 916 C CA . ALA A 1 125 ? 41.678 4.562 -87.277 1.00 87.31 125 ALA A CA 1
ATOM 917 C C . ALA A 1 125 ? 41.684 3.991 -85.847 1.00 87.31 125 ALA A C 1
ATOM 919 O O . ALA A 1 125 ? 40.770 4.280 -85.079 1.00 87.31 125 ALA A O 1
ATOM 920 N N . ASP A 1 126 ? 42.737 3.271 -85.461 1.00 90.94 126 ASP A N 1
ATOM 921 C CA . ASP A 1 126 ? 42.950 2.716 -84.124 1.00 90.94 126 ASP A CA 1
ATOM 922 C C . ASP A 1 126 ? 43.091 3.837 -83.092 1.00 90.94 126 ASP A C 1
ATOM 924 O O . ASP A 1 126 ? 42.431 3.812 -82.056 1.00 90.94 126 ASP A O 1
ATOM 928 N N . MET A 1 127 ? 43.869 4.882 -83.397 1.00 89.69 127 MET A N 1
ATOM 929 C CA . MET A 1 127 ? 43.996 6.072 -82.555 1.00 89.69 127 MET A CA 1
ATOM 930 C C . MET A 1 127 ? 42.671 6.842 -82.456 1.00 89.69 127 MET A C 1
ATOM 932 O O . MET A 1 127 ? 42.330 7.323 -81.374 1.00 89.69 127 MET A O 1
ATOM 936 N N . SER A 1 128 ? 41.885 6.929 -83.535 1.00 91.19 128 SER A N 1
ATOM 937 C CA . SER A 1 128 ? 40.546 7.535 -83.506 1.00 91.19 128 SER A CA 1
ATOM 938 C C . SER A 1 128 ? 39.554 6.700 -82.688 1.00 91.19 128 SER A C 1
ATOM 940 O O . SER A 1 128 ? 38.787 7.270 -81.914 1.00 91.19 128 SER A O 1
ATOM 942 N N . SER A 1 129 ? 39.607 5.370 -82.791 1.00 93.56 129 SER A N 1
ATOM 943 C CA . SER A 1 129 ? 38.775 4.440 -82.023 1.00 93.56 129 SER A CA 1
ATOM 944 C C . SER A 1 129 ? 39.143 4.456 -80.538 1.00 93.56 129 SER A C 1
ATOM 946 O O . SER A 1 129 ? 38.265 4.575 -79.688 1.00 93.56 129 SER A O 1
ATOM 948 N N . ALA A 1 130 ? 40.438 4.426 -80.213 1.00 89.31 130 ALA A N 1
ATOM 949 C CA . ALA A 1 130 ? 40.943 4.578 -78.853 1.00 89.31 130 ALA A CA 1
ATOM 950 C C . ALA A 1 130 ? 40.581 5.949 -78.261 1.00 89.31 130 ALA A C 1
ATOM 952 O O . ALA A 1 130 ? 40.164 6.017 -77.111 1.00 89.31 130 ALA A O 1
ATOM 953 N N . SER A 1 131 ? 40.659 7.033 -79.042 1.00 91.19 131 SER A N 1
ATOM 954 C CA . SER A 1 131 ? 40.236 8.365 -78.581 1.00 91.19 131 SER A CA 1
ATOM 955 C C . SER A 1 131 ? 38.728 8.431 -78.324 1.00 91.19 131 SER A C 1
ATOM 957 O O . SER A 1 131 ? 38.307 9.012 -77.329 1.00 91.19 131 SER A O 1
ATOM 959 N N . ALA A 1 132 ? 37.911 7.802 -79.176 1.00 91.25 132 ALA A N 1
ATOM 960 C CA . ALA A 1 132 ? 36.465 7.723 -78.983 1.00 91.25 132 ALA A CA 1
ATOM 961 C C . ALA A 1 132 ? 36.077 6.846 -77.777 1.00 91.25 132 ALA A C 1
ATOM 963 O O . ALA A 1 132 ? 35.110 7.156 -77.082 1.00 91.25 132 ALA A O 1
ATOM 964 N N . GLU A 1 133 ? 36.830 5.779 -77.499 1.00 92.44 133 GLU A N 1
ATOM 965 C CA . GLU A 1 133 ? 36.633 4.951 -76.305 1.00 92.44 133 GLU A CA 1
ATOM 966 C C . GLU A 1 133 ? 37.109 5.666 -75.031 1.00 92.44 133 GLU A C 1
ATOM 968 O O . GLU A 1 133 ? 36.436 5.592 -74.009 1.00 92.44 133 GLU A O 1
ATOM 973 N N . VAL A 1 134 ? 38.201 6.437 -75.090 1.00 92.19 134 VAL A N 1
ATOM 974 C CA . VAL A 1 134 ? 38.649 7.301 -73.984 1.00 92.19 134 VAL A CA 1
ATOM 975 C C . VAL A 1 134 ? 37.633 8.407 -73.693 1.00 92.19 134 VAL A C 1
ATOM 977 O O . VAL A 1 134 ? 37.318 8.625 -72.527 1.00 92.19 134 VAL A O 1
ATOM 980 N N . ASP A 1 135 ? 37.071 9.067 -74.709 1.00 93.94 135 ASP A N 1
ATOM 981 C CA . ASP A 1 135 ? 36.019 10.077 -74.517 1.00 93.94 135 ASP A CA 1
ATOM 982 C C . ASP A 1 135 ? 34.735 9.455 -73.938 1.00 93.94 135 ASP A C 1
ATOM 984 O O . ASP A 1 135 ? 34.177 9.965 -72.967 1.00 93.94 135 ASP A O 1
ATOM 988 N N . ARG A 1 136 ? 34.327 8.277 -74.432 1.00 93.69 136 ARG A N 1
ATOM 989 C CA . ARG A 1 136 ? 33.213 7.488 -73.876 1.00 93.69 136 ARG A CA 1
ATOM 990 C C . ARG A 1 136 ? 33.456 7.098 -72.415 1.00 93.69 136 ARG A C 1
ATOM 992 O O . ARG A 1 136 ? 32.584 7.309 -71.571 1.00 93.69 136 ARG A O 1
ATOM 999 N N . ALA A 1 137 ? 34.637 6.573 -72.095 1.00 92.50 137 ALA A N 1
ATOM 1000 C CA . ALA A 1 137 ? 35.026 6.200 -70.739 1.00 92.50 137 ALA A CA 1
ATOM 1001 C C . ALA A 1 137 ? 35.109 7.423 -69.811 1.00 92.50 137 ALA A C 1
ATOM 1003 O O . ALA A 1 137 ? 34.641 7.358 -68.673 1.00 92.50 137 ALA A O 1
ATOM 1004 N N . MET A 1 138 ? 35.621 8.560 -70.293 1.00 93.69 138 MET A N 1
ATOM 1005 C CA . MET A 1 138 ? 35.650 9.814 -69.539 1.00 93.69 138 MET A CA 1
ATOM 1006 C C . MET A 1 138 ? 34.241 10.392 -69.349 1.00 93.69 138 MET A C 1
ATOM 1008 O O . MET A 1 138 ? 33.936 10.901 -68.274 1.00 93.69 138 MET A O 1
ATOM 1012 N N . GLY A 1 139 ? 33.346 10.243 -70.328 1.00 94.44 139 GLY A N 1
ATOM 1013 C CA . GLY A 1 139 ? 31.924 10.564 -70.211 1.00 94.44 139 GLY A CA 1
ATOM 1014 C C . GLY A 1 139 ? 31.223 9.728 -69.137 1.00 94.44 139 GLY A C 1
ATOM 1015 O O . GLY A 1 139 ? 30.545 10.284 -68.270 1.00 94.44 139 GLY A O 1
ATOM 1016 N N . HIS A 1 140 ? 31.450 8.409 -69.120 1.00 95.00 140 HIS A N 1
ATOM 1017 C CA . HIS A 1 140 ? 30.967 7.528 -68.052 1.00 95.00 140 HIS A CA 1
ATOM 1018 C C . HIS A 1 140 ? 31.564 7.897 -66.686 1.00 95.00 140 HIS A C 1
ATOM 1020 O O . HIS A 1 140 ? 30.819 7.999 -65.711 1.00 95.00 140 HIS A O 1
ATOM 1026 N N . ALA A 1 141 ? 32.869 8.172 -66.607 1.00 93.44 141 ALA A N 1
ATOM 1027 C CA . ALA A 1 141 ? 33.536 8.583 -65.373 1.00 93.44 141 ALA A CA 1
ATOM 1028 C C . ALA A 1 141 ? 32.996 9.923 -64.842 1.00 93.44 141 ALA A C 1
ATOM 1030 O O . ALA A 1 141 ? 32.680 10.027 -63.661 1.00 93.44 141 ALA A O 1
ATOM 1031 N N . LEU A 1 142 ? 32.800 10.926 -65.704 1.00 95.12 142 LEU A N 1
ATOM 1032 C CA . LEU A 1 142 ? 32.189 12.210 -65.343 1.00 95.12 142 LEU A CA 1
ATOM 1033 C C . LEU A 1 142 ? 30.717 12.058 -64.934 1.00 95.12 142 LEU A C 1
ATOM 1035 O O . LEU A 1 142 ? 30.255 12.772 -64.045 1.00 95.12 142 LEU A O 1
ATOM 1039 N N . SER A 1 143 ? 29.975 11.130 -65.544 1.00 94.81 143 SER A N 1
ATOM 1040 C CA . SER A 1 143 ? 28.608 10.804 -65.122 1.00 94.81 143 SER A CA 1
ATOM 1041 C C . SER A 1 143 ? 28.591 10.150 -63.736 1.00 94.81 143 SER A C 1
ATOM 1043 O O . SER A 1 143 ? 27.796 10.548 -62.887 1.00 94.81 143 SER A O 1
ATOM 1045 N N . ALA A 1 144 ? 29.497 9.205 -63.475 1.00 94.38 144 ALA A N 1
ATOM 1046 C CA . ALA A 1 144 ? 29.642 8.552 -62.176 1.00 94.38 144 ALA A CA 1
ATOM 1047 C C . ALA A 1 144 ? 30.114 9.531 -61.086 1.00 94.38 144 ALA A C 1
ATOM 1049 O O . ALA A 1 144 ? 29.567 9.532 -59.989 1.00 94.38 144 ALA A O 1
ATOM 1050 N N . MET A 1 145 ? 31.062 10.425 -61.391 1.00 94.44 145 MET A N 1
ATOM 1051 C CA . MET A 1 145 ? 31.494 11.492 -60.478 1.00 94.44 145 MET A CA 1
ATOM 1052 C C . MET A 1 145 ? 30.364 12.474 -60.160 1.00 94.44 145 MET A C 1
ATOM 1054 O O . MET A 1 145 ? 30.241 12.888 -59.013 1.00 94.44 145 MET A O 1
ATOM 1058 N N . ARG A 1 146 ? 29.512 12.832 -61.134 1.00 94.31 146 ARG A N 1
ATOM 1059 C CA . ARG A 1 146 ? 28.328 13.674 -60.882 1.00 94.31 146 ARG A CA 1
ATOM 1060 C C . ARG A 1 146 ? 27.286 12.964 -60.020 1.00 94.31 146 ARG A C 1
ATOM 1062 O O . ARG A 1 146 ? 26.741 13.597 -59.121 1.00 94.31 146 ARG A O 1
ATOM 1069 N N . ALA A 1 147 ? 27.045 11.673 -60.254 1.00 94.75 147 ALA A N 1
ATOM 1070 C CA . ALA A 1 147 ? 26.163 10.865 -59.413 1.00 94.75 147 ALA A CA 1
ATOM 1071 C C . ALA A 1 147 ? 26.689 10.795 -57.968 1.00 94.75 147 ALA A C 1
ATOM 1073 O O . ALA A 1 147 ? 25.985 11.209 -57.052 1.00 94.75 147 ALA A O 1
ATOM 1074 N N . MET A 1 148 ? 27.956 10.409 -57.776 1.00 92.62 148 MET A N 1
ATOM 1075 C CA . MET A 1 148 ? 28.597 10.367 -56.455 1.00 92.62 148 MET A CA 1
ATOM 1076 C C . MET A 1 148 ? 28.644 11.742 -55.775 1.00 92.62 148 MET A C 1
ATOM 1078 O O . MET A 1 148 ? 28.418 11.829 -54.577 1.00 92.62 148 MET A O 1
ATOM 1082 N N . ALA A 1 149 ? 28.884 12.836 -56.505 1.00 93.25 149 ALA A N 1
ATOM 1083 C CA . ALA A 1 149 ? 28.847 14.184 -55.930 1.00 93.25 149 ALA A CA 1
ATOM 1084 C C . ALA A 1 149 ? 27.435 14.589 -55.466 1.00 93.25 149 ALA A C 1
ATOM 1086 O O . ALA A 1 149 ? 27.301 15.276 -54.454 1.00 93.25 149 ALA A O 1
ATOM 1087 N N . SER A 1 150 ? 26.387 14.144 -56.170 1.00 93.62 150 SER A N 1
ATOM 1088 C CA . SER A 1 150 ? 24.995 14.337 -55.750 1.00 93.62 150 SER A CA 1
ATOM 1089 C C . SER A 1 150 ? 24.646 13.483 -54.527 1.00 93.62 150 SER A C 1
ATOM 1091 O O . SER A 1 150 ? 24.013 13.981 -53.602 1.00 93.62 150 SER A O 1
ATOM 1093 N N . GLU A 1 151 ? 25.086 12.224 -54.500 1.00 94.88 151 GLU A N 1
ATOM 1094 C CA . GLU A 1 151 ? 24.862 11.278 -53.398 1.00 94.88 151 GLU A CA 1
ATOM 1095 C C . GLU A 1 151 ? 25.611 11.698 -52.123 1.00 94.88 151 GLU A C 1
ATOM 1097 O O . GLU A 1 151 ? 25.036 11.697 -51.042 1.00 94.88 151 GLU A O 1
ATOM 1102 N N . ILE A 1 152 ? 26.853 12.181 -52.242 1.00 92.25 152 ILE A N 1
ATOM 1103 C CA . ILE A 1 152 ? 27.612 12.793 -51.136 1.00 92.25 152 ILE A CA 1
ATOM 1104 C C . ILE A 1 152 ? 26.938 14.087 -50.646 1.00 92.25 152 ILE A C 1
ATOM 1106 O O . ILE A 1 152 ? 27.006 14.400 -49.457 1.00 92.25 152 ILE A O 1
ATOM 1110 N N . GLY A 1 153 ? 26.281 14.839 -51.535 1.00 93.38 153 GLY A N 1
ATOM 1111 C CA . GLY A 1 153 ? 25.486 16.014 -51.171 1.00 93.38 153 GLY A CA 1
ATOM 1112 C C . GLY A 1 153 ? 24.263 15.658 -50.321 1.00 93.38 153 GLY A C 1
ATOM 1113 O O . GLY A 1 153 ? 24.064 16.252 -49.260 1.00 93.38 153 GLY A O 1
ATOM 1114 N N . ASP A 1 154 ? 23.489 14.661 -50.753 1.00 94.81 154 ASP A N 1
ATOM 1115 C CA . ASP A 1 154 ? 22.311 14.169 -50.028 1.00 94.81 154 ASP A CA 1
ATOM 1116 C C . ASP A 1 154 ? 22.704 13.480 -48.709 1.00 94.81 154 ASP A C 1
ATOM 1118 O O . ASP A 1 154 ? 22.160 13.802 -47.655 1.00 94.81 154 ASP A O 1
ATOM 1122 N N . GLU A 1 155 ? 23.741 12.634 -48.712 1.00 93.50 155 GLU A N 1
ATOM 1123 C CA . GLU A 1 155 ? 24.266 12.009 -47.493 1.00 93.50 155 GLU A CA 1
ATOM 1124 C C . GLU A 1 155 ? 24.783 13.055 -46.500 1.00 93.50 155 GLU A C 1
ATOM 1126 O O . GLU A 1 155 ? 24.537 12.933 -45.302 1.00 93.50 155 GLU A O 1
ATOM 1131 N N . ARG A 1 156 ? 25.439 14.128 -46.966 1.00 94.75 156 ARG A N 1
ATOM 1132 C CA . ARG A 1 156 ? 25.820 15.249 -46.097 1.00 94.75 156 ARG A CA 1
ATOM 1133 C C . ARG A 1 156 ? 24.586 15.895 -45.464 1.00 94.75 156 ARG A C 1
ATOM 1135 O O . ARG A 1 156 ? 24.587 16.105 -44.253 1.00 94.75 156 ARG A O 1
ATOM 1142 N N . GLN A 1 157 ? 23.554 16.209 -46.247 1.00 94.00 157 GLN A N 1
ATOM 1143 C CA . GLN A 1 157 ? 22.319 16.812 -45.732 1.00 94.00 157 GLN A CA 1
ATOM 1144 C C . GLN A 1 157 ? 21.603 15.870 -44.747 1.00 94.00 157 GLN A C 1
ATOM 1146 O O . GLN A 1 157 ? 21.095 16.310 -43.711 1.00 94.00 157 GLN A O 1
ATOM 1151 N N . ARG A 1 158 ? 21.631 14.558 -45.011 1.00 93.19 158 ARG A N 1
ATOM 1152 C CA . ARG A 1 158 ? 21.120 13.521 -44.112 1.00 93.19 158 ARG A CA 1
ATOM 1153 C C . ARG A 1 158 ? 21.908 13.480 -42.805 1.00 93.19 158 ARG A C 1
ATOM 1155 O O . ARG A 1 158 ? 21.295 13.581 -41.746 1.00 93.19 158 ARG A O 1
ATOM 1162 N N . LEU A 1 159 ? 23.239 13.414 -42.857 1.00 94.75 159 LEU A N 1
ATOM 1163 C CA . LEU A 1 159 ? 24.125 13.447 -41.685 1.00 94.75 159 LEU A CA 1
ATOM 1164 C C . LEU A 1 159 ? 23.960 14.735 -40.869 1.00 94.75 159 LEU A C 1
ATOM 1166 O O . LEU A 1 159 ? 23.963 14.681 -39.641 1.00 94.75 159 LEU A O 1
ATOM 1170 N N . GLU A 1 160 ? 23.756 15.879 -41.521 1.00 95.56 160 GLU A N 1
ATOM 1171 C CA . GLU A 1 160 ? 23.455 17.151 -40.863 1.00 95.56 160 GLU A CA 1
ATOM 1172 C C . GLU A 1 160 ? 22.111 17.076 -40.115 1.00 95.56 160 GLU A C 1
ATOM 1174 O O . GLU A 1 160 ? 22.061 17.352 -38.915 1.00 95.56 160 GLU A O 1
ATOM 1179 N N . SER A 1 161 ? 21.048 16.572 -40.757 1.00 94.44 161 SER A N 1
ATOM 1180 C CA . SER A 1 161 ? 19.743 16.356 -40.105 1.00 94.44 161 SER A CA 1
ATOM 1181 C C . SER A 1 161 ? 19.800 15.350 -38.943 1.00 94.44 161 SER A C 1
ATOM 1183 O O . SER A 1 161 ? 19.210 15.591 -37.889 1.00 94.44 161 SER A O 1
ATOM 1185 N N . VAL A 1 162 ? 20.574 14.266 -39.080 1.00 95.06 162 VAL A N 1
ATOM 1186 C CA . VAL A 1 162 ? 20.808 13.267 -38.023 1.00 95.06 162 VAL A CA 1
ATOM 1187 C C . VAL A 1 162 ? 21.616 13.871 -36.876 1.00 95.06 162 VAL A C 1
ATOM 1189 O O . VAL A 1 162 ? 21.342 13.565 -35.717 1.00 95.06 162 VAL A O 1
ATOM 1192 N N . THR A 1 163 ? 22.561 14.768 -37.160 1.00 95.31 163 THR A N 1
ATOM 1193 C CA . THR A 1 163 ? 23.333 15.487 -36.137 1.00 95.31 163 THR A CA 1
ATOM 1194 C C . THR A 1 163 ? 22.438 16.443 -35.350 1.00 95.31 163 THR A C 1
ATOM 1196 O O . THR A 1 163 ? 22.478 16.433 -34.119 1.00 95.31 163 THR A O 1
ATOM 1199 N N . TYR A 1 164 ? 21.571 17.206 -36.026 1.00 95.44 164 TYR A N 1
ATOM 1200 C CA . TYR A 1 164 ? 20.570 18.049 -35.366 1.00 95.44 164 TYR A CA 1
ATOM 1201 C C . TYR A 1 164 ? 19.600 17.222 -34.512 1.00 95.44 164 TYR A C 1
ATOM 1203 O O . TYR A 1 164 ? 19.430 17.528 -33.333 1.00 95.44 164 TYR A O 1
ATOM 1211 N N . ALA A 1 165 ? 19.039 16.137 -35.053 1.00 95.12 165 ALA A N 1
ATOM 1212 C CA . ALA A 1 165 ? 18.152 15.243 -34.309 1.00 95.12 165 ALA A CA 1
ATOM 1213 C C . ALA A 1 165 ? 18.854 14.586 -33.106 1.00 95.12 165 ALA A C 1
ATOM 1215 O O . ALA A 1 165 ? 18.264 14.478 -32.034 1.00 95.12 165 ALA A O 1
ATOM 1216 N N . SER A 1 166 ? 20.122 14.188 -33.239 1.00 93.88 166 SER A N 1
ATOM 1217 C CA . SER A 1 166 ? 20.906 13.609 -32.137 1.00 93.88 166 SER A CA 1
ATOM 1218 C C . SER A 1 166 ? 21.184 14.635 -31.037 1.00 93.88 166 SER A C 1
ATOM 1220 O O . SER A 1 166 ? 21.044 14.326 -29.855 1.00 93.88 166 SER A O 1
ATOM 1222 N N . ALA A 1 167 ? 21.524 15.873 -31.412 1.00 95.75 167 ALA A N 1
ATOM 1223 C CA . ALA A 1 167 ? 21.720 16.970 -30.470 1.00 95.75 167 ALA A CA 1
ATOM 1224 C C . ALA A 1 167 ? 20.419 17.370 -29.753 1.00 95.75 167 ALA A C 1
ATOM 1226 O O . ALA A 1 167 ? 20.473 17.803 -28.604 1.00 95.75 167 ALA A O 1
ATOM 1227 N N . ASP A 1 168 ? 19.263 17.221 -30.401 1.00 95.88 168 ASP A N 1
ATOM 1228 C CA . ASP A 1 168 ? 17.960 17.520 -29.805 1.00 95.88 168 ASP A CA 1
ATOM 1229 C C . ASP A 1 168 ? 17.481 16.411 -28.855 1.00 95.88 168 ASP A C 1
ATOM 1231 O O . ASP A 1 168 ? 17.157 16.687 -27.701 1.00 95.88 168 ASP A O 1
ATOM 1235 N N . ASN A 1 169 ? 17.585 15.140 -29.264 1.00 92.62 169 ASN A N 1
ATOM 1236 C CA . ASN A 1 169 ? 17.335 13.991 -28.382 1.00 92.62 169 ASN A CA 1
ATOM 1237 C C . ASN A 1 169 ? 18.245 14.010 -27.139 1.00 92.62 169 ASN A C 1
ATOM 1239 O O . ASN A 1 169 ? 17.802 13.675 -26.041 1.00 92.62 169 ASN A O 1
ATOM 1243 N N . ALA A 1 170 ? 19.503 14.447 -27.276 1.00 96.69 170 ALA A N 1
ATOM 1244 C CA . ALA A 1 170 ? 20.405 14.625 -26.140 1.00 96.69 170 ALA A CA 1
ATOM 1245 C C . ALA A 1 170 ? 19.948 15.738 -25.173 1.00 96.69 170 ALA A C 1
ATOM 1247 O O . ALA A 1 170 ? 20.189 15.628 -23.969 1.00 96.69 170 ALA A O 1
ATOM 1248 N N . ARG A 1 171 ? 19.266 16.787 -25.664 1.00 95.94 171 ARG A N 1
ATOM 1249 C CA . ARG A 1 171 ? 18.666 17.835 -24.818 1.00 95.94 171 ARG A CA 1
ATOM 1250 C C . ARG A 1 171 ? 17.406 17.348 -24.111 1.00 95.94 171 ARG A C 1
ATOM 1252 O O . ARG A 1 171 ? 17.321 17.552 -22.903 1.00 95.94 171 ARG A O 1
ATOM 1259 N N . ASP A 1 172 ? 16.482 16.676 -24.805 1.00 96.81 172 ASP A N 1
ATOM 1260 C CA . ASP A 1 172 ? 15.289 16.096 -24.159 1.00 96.81 172 ASP A CA 1
ATOM 1261 C C . ASP A 1 172 ? 15.693 15.079 -23.085 1.00 96.81 172 ASP A C 1
ATOM 1263 O O . ASP A 1 172 ? 15.216 15.151 -21.955 1.00 96.81 172 ASP A O 1
ATOM 1267 N N . LEU A 1 173 ? 16.658 14.198 -23.375 1.00 95.62 173 LEU A N 1
ATOM 1268 C CA . LEU A 1 173 ? 17.175 13.248 -22.391 1.00 95.62 173 LEU A CA 1
ATOM 1269 C C . LEU A 1 173 ? 17.806 13.953 -21.177 1.00 95.62 173 LEU A C 1
ATOM 1271 O O . LEU A 1 173 ? 17.536 13.565 -20.042 1.00 95.62 173 LEU A O 1
ATOM 1275 N N . ALA A 1 174 ? 18.600 15.008 -21.384 1.00 96.75 174 ALA A N 1
ATOM 1276 C CA . ALA A 1 174 ? 19.169 15.788 -20.283 1.00 96.75 174 ALA A CA 1
ATOM 1277 C C . ALA A 1 174 ? 18.089 16.509 -19.451 1.00 96.75 174 ALA A C 1
ATOM 1279 O O . ALA A 1 174 ? 18.182 16.546 -18.224 1.00 96.75 174 ALA A O 1
ATOM 1280 N N . GLN A 1 175 ? 17.042 17.037 -20.094 1.00 97.75 175 GLN A N 1
ATOM 1281 C CA . GLN A 1 175 ? 15.913 17.685 -19.423 1.00 97.75 175 GLN A CA 1
ATOM 1282 C C . GLN A 1 175 ? 15.058 16.674 -18.641 1.00 97.75 175 GLN A C 1
ATOM 1284 O O . GLN A 1 175 ? 14.704 16.934 -17.491 1.00 97.75 175 GLN A O 1
ATOM 1289 N N . ARG A 1 176 ? 14.786 15.496 -19.214 1.00 96.88 176 ARG A N 1
ATOM 1290 C CA . ARG A 1 176 ? 14.124 14.363 -18.545 1.00 96.88 176 ARG A CA 1
ATOM 1291 C C . ARG A 1 176 ? 14.884 13.910 -17.307 1.00 96.88 176 ARG A C 1
ATOM 1293 O O . ARG A 1 176 ? 14.298 13.878 -16.232 1.00 96.88 176 ARG A O 1
ATOM 1300 N N . LEU A 1 177 ? 16.184 13.642 -17.436 1.00 96.69 177 LEU A N 1
ATOM 1301 C CA . LEU A 1 177 ? 17.036 13.234 -16.314 1.00 96.69 177 LEU A CA 1
ATOM 1302 C C . LEU A 1 177 ? 17.140 14.330 -15.239 1.00 96.69 177 LEU A C 1
ATOM 1304 O O . LEU A 1 177 ? 17.207 14.017 -14.053 1.00 96.69 177 LEU A O 1
ATOM 1308 N N . GLY A 1 178 ? 17.098 15.609 -15.629 1.00 96.94 178 GLY A N 1
ATOM 1309 C CA . GLY A 1 178 ? 16.970 16.733 -14.698 1.00 96.94 178 GLY A CA 1
ATOM 1310 C C . GLY A 1 178 ? 15.657 16.692 -13.907 1.00 96.94 178 GLY A C 1
ATOM 1311 O O . GLY A 1 178 ? 15.679 16.745 -12.679 1.00 96.94 178 GLY A O 1
ATOM 1312 N N . ASN A 1 179 ? 14.526 16.518 -14.595 1.00 97.12 179 ASN A N 1
ATOM 1313 C CA . ASN A 1 179 ? 13.203 16.409 -13.972 1.00 97.12 179 ASN A CA 1
ATOM 1314 C C . ASN A 1 179 ? 13.097 15.181 -13.049 1.00 97.12 179 ASN A C 1
ATOM 1316 O O . ASN A 1 179 ? 12.615 15.297 -11.924 1.00 97.12 179 ASN A O 1
ATOM 1320 N N . GLU A 1 180 ? 13.577 14.016 -13.497 1.00 97.44 180 GLU A N 1
ATOM 1321 C CA . GLU A 1 180 ? 13.627 12.777 -12.709 1.00 97.44 180 GLU A CA 1
ATOM 1322 C C . GLU A 1 180 ? 14.505 12.943 -11.465 1.00 97.44 180 GLU A C 1
ATOM 1324 O O . GLU A 1 180 ? 14.105 12.546 -10.371 1.00 97.44 180 GLU A O 1
ATOM 1329 N N . ARG A 1 181 ? 15.661 13.608 -11.590 1.00 97.38 181 ARG A N 1
ATOM 1330 C CA . ARG A 1 181 ? 16.512 13.945 -10.445 1.00 97.38 181 ARG A CA 1
ATOM 1331 C C . ARG A 1 181 ? 15.779 14.832 -9.437 1.00 97.38 181 ARG A C 1
ATOM 1333 O O . ARG A 1 181 ? 15.797 14.513 -8.252 1.00 97.38 181 ARG A O 1
ATOM 1340 N N . THR A 1 182 ? 15.125 15.908 -9.873 1.00 97.25 182 THR A N 1
ATOM 1341 C CA . THR A 1 182 ? 14.362 16.783 -8.964 1.00 97.25 182 THR A CA 1
ATOM 1342 C C . THR A 1 182 ? 13.191 16.040 -8.311 1.00 97.25 182 THR A C 1
ATOM 1344 O O . THR A 1 182 ? 12.936 16.235 -7.124 1.00 97.25 182 THR A O 1
ATOM 1347 N N . ALA A 1 183 ? 12.526 15.131 -9.031 1.00 96.12 183 ALA A N 1
ATOM 1348 C CA . ALA A 1 183 ? 11.488 14.272 -8.465 1.00 96.12 183 ALA A CA 1
ATOM 1349 C C . ALA A 1 183 ? 12.040 13.298 -7.404 1.00 96.12 183 ALA A C 1
ATOM 1351 O O . ALA A 1 183 ? 11.402 13.101 -6.372 1.00 96.12 183 ALA A O 1
ATOM 1352 N N . LEU A 1 184 ? 13.236 12.732 -7.606 1.00 96.94 184 LEU A N 1
ATOM 1353 C CA . LEU A 1 184 ? 13.912 11.878 -6.620 1.00 96.94 184 LEU A CA 1
ATOM 1354 C C . LEU A 1 184 ? 14.419 12.664 -5.401 1.00 96.94 184 LEU A C 1
ATOM 1356 O O . LEU A 1 184 ? 14.320 12.174 -4.275 1.00 96.94 184 LEU A O 1
ATOM 1360 N N . GLU A 1 185 ? 14.927 13.883 -5.592 1.00 97.31 185 GLU A N 1
ATOM 1361 C CA . GLU A 1 185 ? 15.326 14.782 -4.499 1.00 97.31 185 GLU A CA 1
ATOM 1362 C C . GLU A 1 185 ? 14.109 15.188 -3.647 1.00 97.31 185 GLU A C 1
ATOM 1364 O O . GLU A 1 185 ? 14.173 15.129 -2.416 1.00 97.31 185 GLU A O 1
ATOM 1369 N N . GLN A 1 186 ? 12.972 15.490 -4.285 1.00 97.31 186 GLN A N 1
ATOM 1370 C CA . GLN A 1 186 ? 11.699 15.759 -3.610 1.00 97.31 186 GLN A CA 1
ATOM 1371 C C . GLN A 1 186 ? 11.156 14.513 -2.887 1.00 97.31 186 GLN A C 1
ATOM 1373 O O . GLN A 1 186 ? 10.876 14.587 -1.695 1.00 97.31 186 GLN A O 1
ATOM 1378 N N . LEU A 1 187 ? 11.111 13.343 -3.537 1.00 96.38 187 LEU A N 1
ATOM 1379 C CA . LEU A 1 187 ? 10.690 12.081 -2.908 1.00 96.38 187 LEU A CA 1
ATOM 1380 C C . LEU A 1 187 ? 11.564 11.714 -1.696 1.00 96.38 187 LEU A C 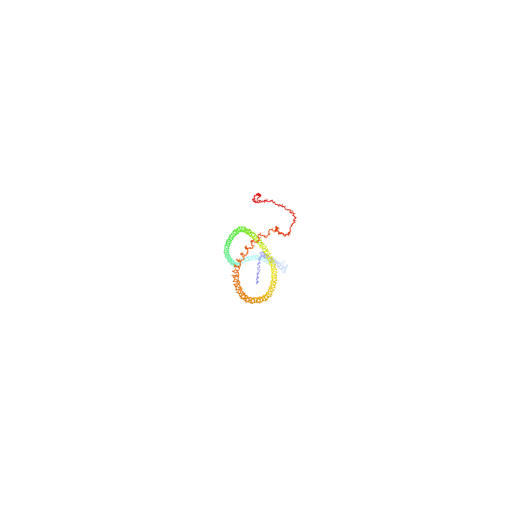1
ATOM 1382 O O . LEU A 1 187 ? 11.059 11.223 -0.689 1.00 96.38 187 LEU A O 1
ATOM 1386 N N . THR A 1 188 ? 12.871 11.980 -1.762 1.00 97.31 188 THR A N 1
ATOM 1387 C CA . THR A 1 188 ? 13.802 11.757 -0.641 1.00 97.31 188 THR A CA 1
ATOM 1388 C C . THR A 1 188 ? 13.511 12.698 0.530 1.00 97.31 188 THR A C 1
ATOM 1390 O O . THR A 1 188 ? 13.617 12.295 1.691 1.00 97.31 188 THR A O 1
ATOM 1393 N N . LYS A 1 189 ? 13.122 13.947 0.246 1.00 96.81 189 LYS A N 1
ATOM 1394 C CA . LYS A 1 189 ? 12.683 14.913 1.259 1.00 96.81 189 LYS A CA 1
ATOM 1395 C C . LYS A 1 189 ? 11.360 14.479 1.896 1.00 96.81 189 LYS A C 1
ATOM 1397 O O . LYS A 1 189 ? 11.288 14.419 3.120 1.00 96.81 189 LYS A O 1
ATOM 1402 N N . ASP A 1 190 ? 10.370 14.108 1.089 1.00 96.62 190 ASP A N 1
ATOM 1403 C CA . ASP A 1 190 ? 9.040 13.695 1.553 1.00 96.62 190 ASP A CA 1
ATOM 1404 C C . ASP A 1 190 ? 9.109 12.407 2.386 1.00 96.62 190 ASP A C 1
ATOM 1406 O O . ASP A 1 190 ? 8.517 12.325 3.460 1.00 96.62 190 ASP A O 1
ATOM 1410 N N . LEU A 1 191 ? 9.923 11.432 1.966 1.00 95.12 191 LEU A N 1
ATOM 1411 C CA . LEU A 1 191 ? 10.195 10.218 2.739 1.00 95.12 191 LEU A CA 1
ATOM 1412 C C . LEU A 1 191 ? 10.884 10.537 4.073 1.00 95.12 191 LEU A C 1
ATOM 1414 O O . LEU A 1 191 ? 10.586 9.898 5.084 1.00 95.12 191 LEU A O 1
ATOM 1418 N N . ARG A 1 192 ? 11.780 11.532 4.117 1.00 95.31 192 ARG A N 1
ATOM 1419 C CA . ARG A 1 192 ? 12.429 11.969 5.363 1.00 95.31 192 ARG A CA 1
ATOM 1420 C C . ARG A 1 192 ? 11.449 12.675 6.300 1.00 95.31 192 ARG A C 1
ATOM 1422 O O . ARG A 1 192 ? 11.455 12.367 7.489 1.00 95.31 192 ARG A O 1
ATOM 1429 N N . GLU A 1 193 ? 10.597 13.552 5.777 1.00 96.31 193 GLU A N 1
ATOM 1430 C CA . GLU A 1 193 ? 9.539 14.224 6.540 1.00 96.31 193 GLU A CA 1
ATOM 1431 C C . GLU A 1 193 ? 8.530 13.204 7.090 1.00 96.31 193 GLU A C 1
ATOM 1433 O O . GLU A 1 193 ? 8.249 13.189 8.288 1.00 96.31 193 GLU A O 1
ATOM 1438 N N . GLN A 1 194 ? 8.086 12.250 6.266 1.00 94.44 194 GLN A N 1
ATOM 1439 C CA . GLN A 1 194 ? 7.213 11.160 6.700 1.00 94.44 194 GLN A CA 1
ATOM 1440 C C . GLN A 1 194 ? 7.892 10.240 7.729 1.00 94.44 194 GLN A C 1
ATOM 1442 O O . GLN A 1 194 ? 7.251 9.831 8.694 1.00 94.44 194 GLN A O 1
ATOM 1447 N N . THR A 1 195 ? 9.194 9.963 7.592 1.00 94.88 195 THR A N 1
ATOM 1448 C CA . THR A 1 195 ? 9.966 9.204 8.594 1.00 94.88 195 THR A CA 1
ATOM 1449 C C . THR A 1 195 ? 10.054 9.955 9.925 1.00 94.88 195 THR A C 1
ATOM 1451 O O . THR A 1 195 ? 9.951 9.333 10.981 1.00 94.88 195 THR A O 1
ATOM 1454 N N . GLN A 1 196 ? 10.192 11.286 9.901 1.00 93.88 196 GLN A N 1
ATOM 1455 C CA . GLN A 1 196 ? 10.147 12.112 11.111 1.00 93.88 196 GLN A CA 1
ATOM 1456 C C . GLN A 1 196 ? 8.754 12.085 11.750 1.00 93.88 196 GLN A C 1
ATOM 1458 O O . GLN A 1 196 ? 8.656 11.799 12.938 1.00 93.88 196 GLN A O 1
ATOM 1463 N N . LEU A 1 197 ? 7.680 12.267 10.974 1.00 93.94 197 LEU A N 1
ATOM 1464 C CA . LEU A 1 197 ? 6.300 12.174 11.469 1.00 93.94 197 LEU A CA 1
ATOM 1465 C C . LEU A 1 197 ? 5.990 10.799 12.087 1.00 93.94 197 LEU A C 1
ATOM 1467 O O . LEU A 1 197 ? 5.375 10.730 13.147 1.00 93.94 197 LEU A O 1
ATOM 1471 N N . VAL A 1 198 ? 6.451 9.706 11.473 1.00 92.12 198 VAL A N 1
ATOM 1472 C CA . VAL A 1 198 ? 6.313 8.341 12.015 1.00 92.12 198 VAL A CA 1
ATOM 1473 C C . VAL A 1 198 ? 7.129 8.165 13.302 1.00 92.12 198 VAL A C 1
ATOM 1475 O O . VAL A 1 198 ? 6.614 7.609 14.275 1.00 92.12 198 VAL A O 1
ATOM 1478 N N . GLY A 1 199 ? 8.360 8.684 13.344 1.00 93.19 199 GLY A N 1
ATOM 1479 C CA . GLY A 1 199 ? 9.210 8.687 14.539 1.00 93.19 199 GLY A CA 1
ATOM 1480 C C . GLY A 1 199 ? 8.624 9.484 15.710 1.00 93.19 199 GLY A C 1
ATOM 1481 O O . GLY A 1 199 ? 8.784 9.081 16.857 1.00 93.19 199 GLY A O 1
ATOM 1482 N N . ASP A 1 200 ? 7.884 10.556 15.424 1.00 91.69 200 ASP A N 1
ATOM 1483 C CA . ASP A 1 200 ? 7.197 11.405 16.404 1.00 91.69 200 ASP A CA 1
ATOM 1484 C C . ASP A 1 200 ? 5.815 10.872 16.827 1.00 91.69 200 ASP A C 1
ATOM 1486 O O . ASP A 1 200 ? 5.308 11.233 17.899 1.00 91.69 200 ASP A O 1
ATOM 1490 N N . ALA A 1 201 ? 5.179 10.055 15.981 1.00 91.56 201 ALA A N 1
ATOM 1491 C CA . ALA A 1 201 ? 3.844 9.505 16.200 1.00 91.56 201 ALA A CA 1
ATOM 1492 C C . ALA A 1 201 ? 3.874 8.172 16.958 1.00 91.56 201 ALA A C 1
ATOM 1494 O O . ALA A 1 201 ? 3.121 8.018 17.919 1.00 91.56 201 ALA A O 1
ATOM 1495 N N . ILE A 1 202 ? 4.751 7.229 16.586 1.00 87.94 202 ILE A N 1
ATOM 1496 C CA . ILE A 1 202 ? 4.783 5.885 17.193 1.00 87.94 202 ILE A CA 1
ATOM 1497 C C . ILE A 1 202 ? 5.017 5.928 18.717 1.00 87.94 202 ILE A C 1
ATOM 1499 O O . ILE A 1 202 ? 4.235 5.301 19.432 1.00 87.94 202 ILE A O 1
ATOM 1503 N N . PRO A 1 203 ? 5.995 6.678 19.271 1.00 92.81 203 PRO A N 1
ATOM 1504 C CA . PRO A 1 203 ? 6.194 6.754 20.722 1.00 92.81 203 PRO A CA 1
ATOM 1505 C C . PRO A 1 203 ? 5.008 7.402 21.446 1.00 92.81 203 PRO A C 1
ATOM 1507 O O . PRO A 1 203 ? 4.663 7.010 22.557 1.00 92.81 203 PRO A O 1
ATOM 1510 N N . ARG A 1 204 ? 4.352 8.369 20.794 1.00 91.50 204 ARG A N 1
ATOM 1511 C CA . ARG A 1 204 ? 3.180 9.090 21.312 1.00 91.50 204 ARG A CA 1
ATOM 1512 C C . ARG A 1 204 ? 1.957 8.175 21.370 1.00 91.50 204 ARG A C 1
ATOM 1514 O O . ARG A 1 204 ? 1.261 8.136 22.378 1.00 91.50 204 ARG A O 1
ATOM 1521 N N . GLN A 1 205 ? 1.745 7.381 20.321 1.00 91.94 205 GLN A N 1
ATOM 1522 C CA . GLN A 1 205 ? 0.701 6.363 20.256 1.00 91.94 205 GLN A CA 1
ATOM 1523 C C . GLN A 1 205 ? 0.971 5.210 21.230 1.00 91.94 205 GLN A C 1
ATOM 1525 O O . GLN A 1 205 ? 0.053 4.787 21.922 1.00 91.94 205 GLN A O 1
ATOM 1530 N N . ALA A 1 206 ? 2.220 4.751 21.360 1.00 92.19 206 ALA A N 1
ATOM 1531 C CA . ALA A 1 206 ? 2.610 3.773 22.376 1.00 92.19 206 ALA A CA 1
ATOM 1532 C C . ALA A 1 206 ? 2.365 4.300 23.803 1.00 92.19 206 ALA A C 1
ATOM 1534 O O . ALA A 1 206 ? 1.847 3.564 24.639 1.00 92.19 206 ALA A O 1
ATOM 1535 N N . GLY A 1 207 ? 2.653 5.581 24.060 1.00 92.44 207 GLY A N 1
ATOM 1536 C CA . GLY A 1 207 ? 2.306 6.266 25.307 1.00 92.44 207 GLY A CA 1
ATOM 1537 C C . GLY A 1 207 ? 0.803 6.224 25.594 1.00 92.44 207 GLY A C 1
ATOM 1538 O O . GLY A 1 207 ? 0.406 5.711 26.637 1.00 92.44 207 GLY A O 1
ATOM 1539 N N . MET A 1 208 ? -0.030 6.654 24.638 1.00 93.31 208 MET A N 1
ATOM 1540 C CA . MET A 1 208 ? -1.496 6.604 24.765 1.00 93.31 208 MET A CA 1
ATOM 1541 C C . MET A 1 208 ? -2.035 5.174 24.948 1.00 93.31 208 MET A C 1
ATOM 1543 O O . MET A 1 208 ? -2.999 4.980 25.683 1.00 93.31 208 MET A O 1
ATOM 1547 N N . ILE A 1 209 ? -1.420 4.160 24.327 1.00 94.62 209 ILE A N 1
ATOM 1548 C CA . ILE A 1 209 ? -1.778 2.743 24.522 1.00 94.62 209 ILE A CA 1
ATOM 1549 C C . ILE A 1 209 ? -1.437 2.289 25.948 1.00 94.62 209 ILE A C 1
ATOM 1551 O O . ILE A 1 209 ? -2.264 1.643 26.585 1.00 94.62 209 ILE A O 1
ATOM 1555 N N . VAL A 1 210 ? -0.260 2.641 26.478 1.00 95.75 210 VAL A N 1
ATOM 1556 C CA . VAL A 1 210 ? 0.137 2.309 27.861 1.00 95.75 210 VAL A CA 1
ATOM 1557 C C . VAL A 1 210 ? -0.733 3.041 28.888 1.00 95.75 210 VAL A C 1
ATOM 1559 O O . VAL A 1 210 ? -1.102 2.456 29.903 1.00 95.75 210 VAL A O 1
ATOM 1562 N N . GLU A 1 211 ? -1.096 4.295 28.627 1.00 95.81 211 GLU A N 1
ATOM 1563 C CA . GLU A 1 211 ? -2.022 5.076 29.453 1.00 95.81 211 GLU A CA 1
ATOM 1564 C C . GLU A 1 211 ? -3.437 4.478 29.434 1.00 95.81 211 GLU A C 1
ATOM 1566 O O . GLU A 1 211 ? -4.005 4.216 30.492 1.00 95.81 211 GLU A O 1
ATOM 1571 N N . SER A 1 212 ? -3.955 4.132 28.250 1.00 94.12 212 SER A N 1
ATOM 1572 C CA . SER A 1 212 ? -5.249 3.449 28.094 1.00 94.12 212 SER A CA 1
ATOM 1573 C C . SER A 1 212 ? -5.262 2.075 28.771 1.00 94.12 212 SER A C 1
ATOM 1575 O O . SER A 1 212 ? -6.250 1.706 29.398 1.00 94.12 212 SER A O 1
ATOM 1577 N N . ALA A 1 213 ? -4.162 1.318 28.689 1.00 95.62 213 ALA A N 1
ATOM 1578 C CA . ALA A 1 213 ? -4.031 0.020 29.346 1.00 95.62 213 ALA A CA 1
ATOM 1579 C C . ALA A 1 213 ? -3.984 0.144 30.878 1.00 95.62 213 ALA A C 1
ATOM 1581 O O . ALA A 1 213 ? -4.552 -0.700 31.571 1.00 95.62 213 ALA A O 1
ATOM 1582 N N . LYS A 1 214 ? -3.362 1.203 31.418 1.00 96.00 214 LYS A N 1
ATOM 1583 C CA . LYS A 1 214 ? -3.419 1.519 32.855 1.00 96.00 214 LYS A CA 1
ATOM 1584 C C . LYS A 1 214 ? -4.836 1.880 33.289 1.00 96.00 214 LYS A C 1
ATOM 1586 O O . LYS A 1 214 ? -5.334 1.256 34.217 1.00 96.00 214 LYS A O 1
ATOM 1591 N N . ALA A 1 215 ? -5.493 2.802 32.584 1.00 96.19 215 ALA A N 1
ATOM 1592 C CA . ALA A 1 215 ? -6.869 3.203 32.879 1.00 96.19 215 ALA A CA 1
ATOM 1593 C C . ALA A 1 215 ? -7.835 2.005 32.842 1.00 96.19 215 ALA A C 1
ATOM 1595 O O . ALA A 1 215 ? -8.610 1.812 33.772 1.00 96.19 215 ALA A O 1
ATOM 1596 N N . ALA A 1 216 ? -7.720 1.135 31.832 1.00 95.62 216 ALA A N 1
ATOM 1597 C CA . ALA A 1 216 ? -8.502 -0.097 31.750 1.00 95.62 216 ALA A CA 1
ATOM 1598 C C . ALA A 1 216 ? -8.182 -1.091 32.884 1.00 95.62 216 ALA A C 1
ATOM 1600 O O . ALA A 1 216 ? -9.084 -1.762 33.376 1.00 95.62 216 ALA A O 1
ATOM 1601 N N . SER A 1 217 ? -6.924 -1.182 33.331 1.00 95.56 217 SER A N 1
ATOM 1602 C CA . SER A 1 217 ? -6.545 -2.027 34.479 1.00 95.56 217 SER A CA 1
ATOM 1603 C C . SER A 1 217 ? -7.136 -1.504 35.794 1.00 95.56 217 SER A C 1
ATOM 1605 O O . SER A 1 217 ? -7.566 -2.287 36.637 1.00 95.56 217 SER A O 1
ATOM 1607 N N . GLU A 1 218 ? -7.182 -0.182 35.962 1.00 96.88 218 GLU A N 1
ATOM 1608 C CA . GLU A 1 218 ? -7.754 0.489 37.133 1.00 96.88 218 GLU A CA 1
ATOM 1609 C C . GLU A 1 218 ? -9.293 0.406 37.142 1.00 96.88 218 GLU A C 1
ATOM 1611 O O . GLU A 1 218 ? -9.891 0.130 38.183 1.00 96.88 218 GLU A O 1
ATOM 1616 N N . GLU A 1 219 ? -9.942 0.518 35.977 1.00 96.00 219 GLU A N 1
ATOM 1617 C CA . GLU A 1 219 ? -11.382 0.276 35.823 1.00 96.00 219 GLU A CA 1
ATOM 1618 C C . GLU A 1 219 ? -11.751 -1.199 36.071 1.00 96.00 219 GLU A C 1
ATOM 1620 O O . GLU A 1 219 ? -12.751 -1.470 36.736 1.00 96.00 219 GLU A O 1
ATOM 1625 N N . VAL A 1 220 ? -10.920 -2.161 35.642 1.00 96.75 220 VAL A N 1
ATOM 1626 C CA . VAL A 1 220 ? -11.096 -3.587 35.980 1.00 96.75 220 VAL A CA 1
ATOM 1627 C C . VAL A 1 220 ? -10.968 -3.822 37.488 1.00 96.75 220 VAL A C 1
ATOM 1629 O O . VAL A 1 220 ? -11.863 -4.431 38.066 1.00 96.75 220 VAL A O 1
ATOM 1632 N N . ALA A 1 221 ? -9.940 -3.287 38.155 1.00 95.56 221 ALA A N 1
ATOM 1633 C CA . ALA A 1 221 ? -9.790 -3.425 39.610 1.00 95.56 221 ALA A CA 1
ATOM 1634 C C . ALA A 1 221 ? -10.954 -2.769 40.391 1.00 95.56 221 ALA A C 1
ATOM 1636 O O . ALA A 1 221 ? -11.414 -3.286 41.416 1.00 95.56 221 ALA A O 1
ATOM 1637 N N . SER A 1 222 ? -11.484 -1.651 39.882 1.00 95.69 222 SER A N 1
ATOM 1638 C CA . SER A 1 222 ? -12.699 -1.014 40.405 1.00 95.69 222 SER A CA 1
ATOM 1639 C C . SER A 1 222 ? -13.934 -1.909 40.226 1.00 95.69 222 SER A C 1
ATOM 1641 O O . SER A 1 222 ? -14.705 -2.109 41.169 1.00 95.69 222 SER A O 1
ATOM 1643 N N . ALA A 1 223 ? -14.094 -2.517 39.047 1.00 96.38 223 ALA A N 1
ATOM 1644 C CA . ALA A 1 223 ? -15.182 -3.442 38.745 1.00 96.38 223 ALA A CA 1
ATOM 1645 C C . ALA A 1 223 ? -15.110 -4.732 39.582 1.00 96.38 223 ALA A C 1
ATOM 1647 O O . ALA A 1 223 ? -16.144 -5.182 40.074 1.00 96.38 223 ALA A O 1
ATOM 1648 N N . GLU A 1 224 ? -13.918 -5.291 39.809 1.00 96.94 224 GLU A N 1
ATOM 1649 C CA . GLU A 1 224 ? -13.689 -6.426 40.715 1.00 96.94 224 GLU A CA 1
ATOM 1650 C C . GLU A 1 224 ? -14.085 -6.075 42.156 1.00 96.94 224 GLU A C 1
ATOM 1652 O O . GLU A 1 224 ? -14.857 -6.802 42.778 1.00 96.94 224 GLU A O 1
ATOM 1657 N N . THR A 1 225 ? -13.672 -4.906 42.658 1.00 96.75 225 THR A N 1
ATOM 1658 C CA . THR A 1 225 ? -14.054 -4.419 43.999 1.00 96.75 225 THR A CA 1
ATOM 1659 C C . THR A 1 225 ? -15.576 -4.235 44.131 1.00 96.75 225 THR A C 1
ATOM 1661 O O . THR A 1 225 ? -16.184 -4.583 45.151 1.00 96.75 225 THR A O 1
ATOM 1664 N N . ALA A 1 226 ? -16.229 -3.725 43.081 1.00 96.44 226 ALA A N 1
ATOM 1665 C CA . ALA A 1 226 ? -17.681 -3.576 43.026 1.00 96.44 226 ALA A CA 1
ATOM 1666 C C . ALA A 1 226 ? -18.421 -4.923 42.900 1.00 96.44 226 ALA A C 1
ATOM 1668 O O . ALA A 1 226 ? -19.531 -5.061 43.423 1.00 96.44 226 ALA A O 1
ATOM 1669 N N . LEU A 1 227 ? -17.827 -5.917 42.232 1.00 96.75 227 LEU A N 1
ATOM 1670 C CA . LEU A 1 227 ? -18.341 -7.285 42.156 1.00 96.75 227 LEU A CA 1
ATOM 1671 C C . LEU A 1 227 ? -18.227 -7.995 43.505 1.00 96.75 227 LEU A C 1
ATOM 1673 O O . LEU A 1 227 ? -19.226 -8.543 43.957 1.00 96.75 227 LEU A O 1
ATOM 1677 N N . GLU A 1 228 ? -17.086 -7.910 44.188 1.00 97.38 228 GLU A N 1
ATOM 1678 C CA . GLU A 1 228 ? -16.889 -8.498 45.520 1.00 97.38 228 GLU A CA 1
ATOM 1679 C C . GLU A 1 228 ? -17.886 -7.919 46.538 1.00 97.38 228 GLU A C 1
ATOM 1681 O O . GLU A 1 228 ? -18.584 -8.652 47.237 1.00 97.38 228 GLU A O 1
ATOM 1686 N N . THR A 1 229 ? -18.084 -6.595 46.526 1.00 97.19 229 THR A N 1
ATOM 1687 C CA . THR A 1 229 ? -19.106 -5.919 47.350 1.00 97.19 229 THR A CA 1
ATOM 1688 C C . THR A 1 229 ? -20.528 -6.436 47.057 1.00 97.19 229 THR A C 1
ATOM 1690 O O . THR A 1 229 ? -21.356 -6.606 47.962 1.00 97.19 229 THR A O 1
ATOM 1693 N N . ARG A 1 230 ? -20.843 -6.717 45.784 1.00 96.12 230 ARG A N 1
ATOM 1694 C CA . ARG A 1 230 ? -22.132 -7.304 45.377 1.00 96.12 230 ARG A CA 1
ATOM 1695 C C . ARG A 1 230 ? -22.253 -8.771 45.789 1.00 96.12 230 ARG A C 1
ATOM 1697 O O . ARG A 1 230 ? -23.322 -9.166 46.235 1.00 96.12 230 ARG A O 1
ATOM 1704 N N . LEU A 1 231 ? -21.187 -9.561 45.684 1.00 97.44 231 LEU A N 1
ATOM 1705 C CA . LEU A 1 231 ? -21.163 -10.963 46.105 1.00 97.44 231 LEU A CA 1
ATOM 1706 C C . LEU A 1 231 ? -21.340 -11.089 47.622 1.00 97.44 231 LEU A C 1
ATOM 1708 O O . LEU A 1 231 ? -22.195 -11.852 48.061 1.00 97.44 231 LEU A O 1
ATOM 1712 N N . ALA A 1 232 ? -20.642 -10.272 48.415 1.00 96.19 232 ALA A N 1
ATOM 1713 C CA . ALA A 1 232 ? -20.798 -10.232 49.868 1.00 96.19 232 ALA A CA 1
ATOM 1714 C C . ALA A 1 232 ? -22.227 -9.841 50.298 1.00 96.19 232 ALA A C 1
ATOM 1716 O O . ALA A 1 232 ? -22.819 -10.484 51.166 1.00 96.19 232 ALA A O 1
ATOM 1717 N N . SER A 1 233 ? -22.829 -8.829 49.659 1.00 96.56 233 SER A N 1
ATOM 1718 C CA . SER A 1 233 ? -24.227 -8.450 49.936 1.00 96.56 233 SER A CA 1
ATOM 1719 C C . SER A 1 233 ? -25.247 -9.484 49.434 1.00 96.56 233 SER A C 1
ATOM 1721 O O . SER A 1 233 ? -26.300 -9.658 50.055 1.00 96.56 233 SER A O 1
ATOM 1723 N N . PHE A 1 234 ? -24.940 -10.220 48.361 1.00 96.75 234 PHE A N 1
ATOM 1724 C CA . PHE A 1 234 ? -25.756 -11.336 47.885 1.00 96.75 234 PHE A CA 1
ATOM 1725 C C . PHE A 1 234 ? -25.689 -12.537 48.836 1.00 96.75 234 PHE A C 1
ATOM 1727 O O . PHE A 1 234 ? -26.738 -13.087 49.165 1.00 96.75 234 PHE A O 1
ATOM 1734 N N . ASP A 1 235 ? -24.509 -12.900 49.346 1.00 96.69 235 ASP A N 1
ATOM 1735 C CA . ASP A 1 235 ? -24.365 -13.951 50.359 1.00 96.69 235 ASP A CA 1
ATOM 1736 C C . ASP A 1 235 ? -25.078 -13.568 51.662 1.00 96.69 235 ASP A C 1
ATOM 1738 O O . ASP A 1 235 ? -25.906 -14.332 52.152 1.00 96.69 235 ASP A O 1
ATOM 1742 N N . GLN A 1 236 ? -24.899 -12.336 52.158 1.00 96.81 236 GLN A N 1
ATOM 1743 C CA . GLN A 1 236 ? -25.651 -11.827 53.312 1.00 96.81 236 GLN A CA 1
ATOM 1744 C C . GLN A 1 236 ? -27.176 -11.901 53.088 1.00 96.81 236 GLN A C 1
ATOM 1746 O O . GLN A 1 236 ? -27.928 -12.269 53.995 1.00 96.81 236 GLN A O 1
ATOM 1751 N N . THR A 1 237 ? -27.644 -11.600 51.872 1.00 97.00 237 THR A N 1
ATOM 1752 C CA . THR A 1 237 ? -29.058 -11.736 51.487 1.00 97.00 237 THR A CA 1
ATOM 1753 C C . THR A 1 237 ? -29.493 -13.205 51.441 1.00 97.00 237 THR A C 1
ATOM 1755 O O . THR A 1 237 ? -30.582 -13.531 51.915 1.00 97.00 237 THR A O 1
ATOM 1758 N N . GLY A 1 238 ? -28.642 -14.105 50.942 1.00 96.81 238 GLY A N 1
ATOM 1759 C CA . GLY A 1 238 ? -28.854 -15.552 50.930 1.00 96.81 238 GLY A CA 1
ATOM 1760 C C . GLY A 1 238 ? -28.945 -16.141 52.338 1.00 96.81 238 GLY A C 1
ATOM 1761 O O . GLY A 1 238 ? -29.896 -16.863 52.636 1.00 96.81 238 GLY A O 1
ATOM 1762 N N . GLN A 1 239 ? -28.038 -15.759 53.240 1.00 96.19 239 GLN A N 1
ATOM 1763 C CA . GLN A 1 239 ? -28.082 -16.119 54.658 1.00 96.19 239 GLN A CA 1
ATOM 1764 C C . GLN A 1 239 ? -29.367 -15.607 55.327 1.00 96.19 239 GLN A C 1
ATOM 1766 O O . GLN A 1 239 ? -30.062 -16.370 55.999 1.00 96.19 239 GLN A O 1
ATOM 1771 N N . ALA A 1 240 ? -29.742 -14.342 55.104 1.00 95.38 240 ALA A N 1
ATOM 1772 C CA . ALA A 1 240 ? -30.979 -13.770 55.638 1.00 95.38 240 ALA A CA 1
ATOM 1773 C C . ALA A 1 240 ? -32.242 -14.452 55.068 1.00 95.38 240 ALA A C 1
ATOM 1775 O O . ALA A 1 240 ? -33.237 -14.620 55.780 1.00 95.38 240 ALA A O 1
ATOM 1776 N N . MET A 1 241 ? -32.212 -14.886 53.805 1.00 95.69 241 MET A N 1
ATOM 1777 C CA . MET A 1 241 ? -33.289 -15.656 53.183 1.00 95.69 241 MET A CA 1
ATOM 1778 C C . MET A 1 241 ? -33.364 -17.081 53.748 1.00 95.69 241 MET A C 1
ATOM 1780 O O . MET A 1 241 ? -34.457 -17.530 54.082 1.00 95.69 241 MET A O 1
ATOM 1784 N N . ALA A 1 242 ? -32.232 -17.758 53.950 1.00 95.62 242 ALA A N 1
ATOM 1785 C CA . ALA A 1 242 ? -32.170 -19.071 54.593 1.00 95.62 242 ALA A CA 1
ATOM 1786 C C . ALA A 1 242 ? -32.692 -19.023 56.042 1.00 95.62 242 ALA A C 1
ATOM 1788 O O . ALA A 1 242 ? -33.503 -19.862 56.433 1.00 95.62 242 ALA A O 1
ATOM 1789 N N . GLN A 1 243 ? -32.325 -17.991 56.812 1.00 96.69 243 GLN A N 1
ATOM 1790 C CA . GLN A 1 243 ? -32.876 -17.741 58.150 1.00 96.69 243 GLN A CA 1
ATOM 1791 C C . GLN A 1 243 ? -34.396 -17.515 58.114 1.00 96.69 243 GLN A C 1
ATOM 1793 O O . GLN A 1 243 ? -35.119 -18.062 58.947 1.00 96.69 243 GLN A O 1
ATOM 1798 N N . LYS A 1 244 ? -34.911 -16.757 57.134 1.00 95.62 244 LYS A N 1
ATOM 1799 C CA . LYS A 1 244 ? -36.361 -16.572 56.939 1.00 95.62 244 LYS A CA 1
ATOM 1800 C C . LYS A 1 244 ? -37.073 -17.870 56.553 1.00 95.62 244 LYS A C 1
ATOM 1802 O O . LYS A 1 244 ? -38.171 -18.101 57.047 1.00 95.62 244 LYS A O 1
ATOM 1807 N N . ILE A 1 245 ? -36.465 -18.720 55.725 1.00 97.06 245 ILE A N 1
ATOM 1808 C CA . ILE A 1 245 ? -37.014 -20.034 55.358 1.00 97.06 245 ILE A CA 1
ATOM 1809 C C . ILE A 1 245 ? -37.069 -20.950 56.589 1.00 97.06 245 ILE A C 1
ATOM 1811 O O . ILE A 1 245 ? -38.127 -21.499 56.874 1.00 97.06 245 ILE A O 1
ATOM 1815 N N . ALA A 1 246 ? -35.995 -21.035 57.380 1.00 95.75 246 ALA A N 1
ATOM 1816 C CA . ALA A 1 246 ? -35.983 -21.807 58.627 1.00 95.75 246 ALA A CA 1
ATOM 1817 C C . ALA A 1 246 ? -37.001 -21.282 59.663 1.00 95.75 246 ALA A C 1
ATOM 1819 O O . ALA A 1 246 ? -37.640 -22.060 60.370 1.00 95.75 246 ALA A O 1
ATOM 1820 N N . ALA A 1 247 ? -37.204 -19.961 59.733 1.00 94.94 247 ALA A N 1
ATOM 1821 C CA . ALA A 1 247 ? -38.235 -19.360 60.576 1.00 94.94 247 ALA A CA 1
ATOM 1822 C C . ALA A 1 247 ? -39.663 -19.671 60.085 1.00 94.94 247 ALA A C 1
ATOM 1824 O O . ALA A 1 247 ? -40.545 -19.909 60.909 1.00 94.94 247 ALA A O 1
ATOM 1825 N N . LEU A 1 248 ? -39.894 -19.698 58.766 1.00 96.06 248 LEU A N 1
ATOM 1826 C CA . LEU A 1 248 ? -41.174 -20.098 58.169 1.00 96.06 248 LEU A CA 1
ATOM 1827 C C . LEU A 1 248 ? -41.465 -21.588 58.380 1.00 96.06 248 LEU A C 1
ATOM 1829 O O . LEU A 1 248 ? -42.594 -21.926 58.721 1.00 96.06 248 LEU A O 1
ATOM 1833 N N . ASP A 1 249 ? -40.462 -22.455 58.244 1.00 96.06 249 ASP A N 1
ATOM 1834 C CA . ASP A 1 249 ? -40.577 -23.897 58.492 1.00 96.06 249 ASP A CA 1
ATOM 1835 C C . ASP A 1 249 ? -40.914 -24.187 59.966 1.00 96.06 249 ASP A C 1
ATOM 1837 O O . ASP A 1 249 ? -41.895 -24.869 60.269 1.00 96.06 249 ASP A O 1
ATOM 1841 N N . LYS A 1 250 ? -40.214 -23.532 60.908 1.00 95.62 250 LYS A N 1
ATOM 1842 C CA . LYS A 1 250 ? -40.574 -23.569 62.336 1.00 95.62 250 LYS A CA 1
ATOM 1843 C C . LYS A 1 250 ? -42.005 -23.083 62.584 1.00 95.62 250 LYS A C 1
ATOM 1845 O O . LYS A 1 250 ? -42.727 -23.685 63.376 1.00 95.62 250 LYS A O 1
ATOM 1850 N N . LEU A 1 251 ? -42.428 -22.001 61.928 1.00 94.50 251 LEU A N 1
ATOM 1851 C CA . LEU A 1 251 ? -43.774 -21.445 62.092 1.00 94.50 251 LEU A CA 1
ATOM 1852 C C . LEU A 1 251 ? -44.846 -22.370 61.491 1.00 94.50 251 LEU A C 1
ATOM 1854 O O . LEU A 1 251 ? -45.924 -22.490 62.070 1.00 94.50 251 LEU A O 1
ATOM 1858 N N . ALA A 1 252 ? -44.544 -23.084 60.404 1.00 94.06 252 ALA A N 1
ATOM 1859 C CA . ALA A 1 252 ? -45.399 -24.128 59.844 1.00 94.06 252 ALA A CA 1
ATOM 1860 C C . ALA A 1 252 ? -45.517 -25.341 60.786 1.00 94.06 252 ALA A C 1
ATOM 1862 O O . ALA A 1 252 ? -46.626 -25.828 61.010 1.00 94.06 252 ALA A O 1
ATOM 1863 N N . ALA A 1 253 ? -44.418 -25.775 61.411 1.00 93.75 253 ALA A N 1
ATOM 1864 C CA . ALA A 1 253 ? -44.435 -26.825 62.431 1.00 93.75 253 ALA A CA 1
ATOM 1865 C C . ALA A 1 253 ? -45.250 -26.412 63.675 1.00 93.75 253 ALA A C 1
ATOM 1867 O O . ALA A 1 253 ? -46.110 -27.167 64.134 1.00 93.75 253 ALA A O 1
ATOM 1868 N N . GLU A 1 254 ? -45.063 -25.185 64.177 1.00 93.06 254 GLU A N 1
ATOM 1869 C CA . GLU A 1 254 ? -45.890 -24.628 65.257 1.00 93.06 254 GLU A CA 1
ATOM 1870 C C . GLU A 1 254 ? -47.369 -24.515 64.856 1.00 93.06 254 GLU A C 1
ATOM 1872 O O . GLU A 1 254 ? -48.246 -24.789 65.674 1.00 93.06 254 GLU A O 1
ATOM 1877 N N . ALA A 1 255 ? -47.676 -24.135 63.612 1.00 92.25 255 ALA A N 1
ATOM 1878 C CA . ALA A 1 255 ? -49.046 -24.090 63.107 1.00 92.25 255 ALA A CA 1
ATOM 1879 C C . ALA A 1 255 ? -49.674 -25.493 63.033 1.00 92.25 255 ALA A C 1
ATOM 1881 O O . ALA A 1 255 ? -50.832 -25.653 63.416 1.00 92.25 255 ALA A O 1
ATOM 1882 N N . GLY A 1 256 ? -48.907 -26.512 62.630 1.00 92.38 256 GLY A N 1
ATOM 1883 C CA . GLY A 1 256 ? -49.318 -27.917 62.664 1.00 92.38 256 GLY A CA 1
ATOM 1884 C C . GLY A 1 256 ? -49.662 -28.388 64.079 1.00 92.38 256 GLY A C 1
ATOM 1885 O O . GLY A 1 256 ? -50.771 -28.869 64.310 1.00 92.38 256 GLY A O 1
ATOM 1886 N N . GLN A 1 257 ? -48.772 -28.153 65.049 1.00 93.88 257 GLN A N 1
ATOM 1887 C CA . GLN A 1 257 ? -49.002 -28.506 66.456 1.00 93.88 257 GLN A CA 1
ATOM 1888 C C . GLN A 1 257 ? -50.199 -27.749 67.062 1.00 93.88 257 GLN A C 1
ATOM 1890 O O . GLN A 1 257 ? -50.993 -28.316 67.818 1.00 93.88 257 GLN A O 1
ATOM 1895 N N . ARG A 1 258 ? -50.378 -26.465 66.719 1.00 91.75 258 ARG A N 1
ATOM 1896 C CA . ARG A 1 258 ? -51.561 -25.686 67.125 1.00 91.75 258 ARG A CA 1
ATOM 1897 C C . ARG A 1 258 ? -52.836 -26.231 66.483 1.00 91.75 258 ARG A C 1
ATOM 1899 O O . ARG A 1 258 ? -53.856 -26.275 67.160 1.00 91.75 258 ARG A O 1
ATOM 1906 N N . ASN A 1 259 ? -52.793 -26.682 65.230 1.00 94.44 259 ASN A N 1
ATOM 1907 C CA . ASN A 1 259 ? -53.938 -27.296 64.558 1.00 94.44 259 ASN A CA 1
ATOM 1908 C C . ASN A 1 259 ? -54.315 -28.651 65.184 1.00 94.44 259 ASN A C 1
ATOM 1910 O O . ASN A 1 259 ? -55.491 -28.896 65.423 1.00 94.44 259 ASN A O 1
ATOM 1914 N N . GLU A 1 260 ? -53.341 -29.490 65.542 1.00 93.25 260 GLU A N 1
ATOM 1915 C CA . GLU A 1 260 ? -53.569 -30.716 66.326 1.00 93.25 260 GLU A CA 1
ATOM 1916 C C . GLU A 1 260 ? -54.181 -30.404 67.705 1.00 93.25 260 GLU A C 1
ATOM 1918 O O . GLU A 1 260 ? -55.178 -31.006 68.107 1.00 93.25 260 GLU A O 1
ATOM 1923 N N . THR A 1 261 ? -53.655 -29.387 68.395 1.00 93.25 261 THR A N 1
ATOM 1924 C CA . THR A 1 261 ? -54.195 -28.907 69.680 1.00 93.25 261 THR A CA 1
ATOM 1925 C C . THR A 1 261 ? -55.636 -28.397 69.535 1.00 93.25 261 THR A C 1
ATOM 1927 O O . THR A 1 261 ? -56.474 -28.662 70.397 1.00 93.25 261 THR A O 1
ATOM 1930 N N . LEU A 1 262 ? -55.950 -27.696 68.439 1.00 92.88 262 LEU A N 1
ATOM 1931 C CA . LEU A 1 262 ? -57.301 -27.229 68.122 1.00 92.88 262 LEU A CA 1
ATOM 1932 C C . LEU A 1 262 ? -58.240 -28.389 67.779 1.00 92.88 262 LEU A C 1
ATOM 1934 O O . LEU A 1 262 ? -59.364 -28.391 68.267 1.00 92.88 262 LEU A O 1
ATOM 1938 N N . LEU A 1 263 ? -57.793 -29.397 67.025 1.00 94.25 263 LEU A N 1
ATOM 1939 C CA . LEU A 1 263 ? -58.572 -30.610 66.751 1.00 94.25 263 LEU A CA 1
ATOM 1940 C C . LEU A 1 263 ? -58.907 -31.363 68.047 1.00 94.25 263 LEU A C 1
ATOM 1942 O O . LEU A 1 263 ? -60.061 -31.732 68.257 1.00 94.25 263 LEU A O 1
ATOM 1946 N N . PHE A 1 264 ? -57.943 -31.513 68.961 1.00 92.62 264 PHE A N 1
ATOM 1947 C CA . PHE A 1 264 ? -58.188 -32.114 70.276 1.00 92.62 264 PHE A CA 1
ATOM 1948 C C . PHE A 1 264 ? -59.140 -31.264 71.137 1.00 92.62 264 PHE A C 1
ATOM 1950 O O . PHE A 1 264 ? -60.016 -31.797 71.821 1.00 92.62 264 PHE A O 1
ATOM 1957 N N . ALA A 1 265 ? -59.015 -29.933 71.087 1.00 92.31 265 ALA A N 1
ATOM 1958 C CA . ALA A 1 265 ? -59.936 -29.024 71.765 1.00 92.31 265 ALA A CA 1
ATOM 1959 C C . ALA A 1 265 ? -61.359 -29.093 71.183 1.00 92.31 265 ALA A C 1
ATOM 1961 O O . ALA A 1 265 ? -62.316 -29.081 71.953 1.00 92.31 265 ALA A O 1
ATOM 1962 N N . ILE A 1 266 ? -61.506 -29.210 69.859 1.00 92.00 266 ILE A N 1
ATOM 1963 C CA . ILE A 1 266 ? -62.792 -29.369 69.165 1.00 92.00 266 ILE A CA 1
ATOM 1964 C C . ILE A 1 266 ? -63.436 -30.702 69.542 1.00 92.00 266 ILE A C 1
ATOM 1966 O O . ILE A 1 266 ? -64.547 -30.680 70.057 1.00 92.00 266 ILE A O 1
ATOM 1970 N N . ALA A 1 267 ? -62.727 -31.829 69.428 1.00 92.44 267 ALA A N 1
ATOM 1971 C CA . ALA A 1 267 ? -63.250 -33.141 69.826 1.00 92.44 267 ALA A CA 1
ATOM 1972 C C . ALA A 1 267 ? -63.703 -33.164 71.302 1.00 92.44 267 ALA A C 1
ATOM 1974 O O . ALA A 1 267 ? -64.748 -33.719 71.644 1.00 92.44 267 ALA A O 1
ATOM 1975 N N . ARG A 1 268 ? -62.967 -32.482 72.191 1.00 92.25 268 ARG A N 1
ATOM 1976 C CA . ARG A 1 268 ? -63.347 -32.332 73.605 1.00 92.25 268 ARG A CA 1
ATOM 1977 C C . ARG A 1 268 ? -64.509 -31.354 73.831 1.00 92.25 268 ARG A C 1
ATOM 1979 O O . ARG A 1 268 ? -65.220 -31.471 74.830 1.00 92.25 268 ARG A O 1
ATOM 1986 N N . MET A 1 269 ? -64.714 -30.379 72.946 1.00 90.00 269 MET A N 1
ATOM 1987 C CA . MET A 1 269 ? -65.920 -29.546 72.944 1.00 90.00 269 MET A CA 1
ATOM 1988 C C . MET A 1 269 ? -67.127 -30.326 72.423 1.00 90.00 269 MET A C 1
ATOM 1990 O O . MET A 1 269 ? -68.187 -30.208 73.021 1.00 90.00 269 MET A O 1
ATOM 1994 N N . GLU A 1 270 ? -66.976 -31.160 71.394 1.00 93.19 270 GLU A N 1
ATOM 1995 C CA . GLU A 1 270 ? -68.026 -32.055 70.891 1.00 93.19 270 GLU A CA 1
ATOM 1996 C C . GLU A 1 270 ? -68.460 -33.062 71.966 1.00 93.19 270 GLU A C 1
ATOM 1998 O O . GLU A 1 270 ? -69.651 -33.165 72.255 1.00 93.19 270 GLU A O 1
ATOM 2003 N N . GLU A 1 271 ? -67.512 -33.706 72.658 1.00 92.06 271 GLU A N 1
ATOM 2004 C CA . GLU A 1 271 ? -67.795 -34.573 73.813 1.00 92.06 271 GLU A CA 1
ATOM 2005 C C . GLU A 1 271 ? -68.563 -33.820 74.916 1.00 92.06 271 GLU A C 1
ATOM 2007 O O . GLU A 1 271 ? -69.580 -34.305 75.417 1.00 92.06 271 GLU A O 1
ATOM 2012 N N . LYS A 1 272 ? -68.133 -32.598 75.263 1.00 88.94 272 LYS A N 1
ATOM 2013 C CA . LYS A 1 272 ? -68.842 -31.748 76.235 1.00 88.94 272 LYS A CA 1
ATOM 2014 C C . LYS A 1 272 ? -70.213 -31.282 75.750 1.00 88.94 272 LYS A C 1
ATOM 2016 O O . LYS A 1 272 ? -71.103 -31.109 76.579 1.00 88.94 272 LYS A O 1
ATOM 2021 N N . LEU A 1 273 ? -70.398 -31.050 74.453 1.00 89.88 273 LEU A N 1
ATOM 2022 C CA . LEU A 1 273 ? -71.673 -30.632 73.872 1.00 89.88 273 LEU A CA 1
ATOM 2023 C C . LEU A 1 273 ? -72.665 -31.794 73.840 1.00 89.88 273 LEU A C 1
ATOM 2025 O O . LEU A 1 273 ? -73.816 -31.586 74.206 1.00 89.88 273 LEU A O 1
ATOM 2029 N N . GLU A 1 274 ? -72.233 -33.013 73.521 1.00 91.50 274 GLU A N 1
ATOM 2030 C CA . GLU A 1 274 ? -73.084 -34.206 73.609 1.00 91.50 274 GLU A CA 1
ATOM 2031 C C . GLU A 1 274 ? -73.365 -34.585 75.077 1.00 91.50 274 GLU A C 1
ATOM 2033 O O . GLU A 1 274 ? -74.495 -34.932 75.424 1.00 91.50 274 GLU A O 1
ATOM 2038 N N . GLN A 1 275 ? -72.400 -34.404 75.992 1.00 91.25 275 GLN A N 1
ATOM 2039 C CA . GLN A 1 275 ? -72.654 -34.501 77.435 1.00 91.25 275 GLN A CA 1
ATOM 2040 C C . GLN A 1 275 ? -73.684 -33.455 77.899 1.00 91.25 275 GLN A C 1
ATOM 2042 O O . GLN A 1 275 ? -74.599 -33.796 78.645 1.00 91.25 275 GLN A O 1
ATOM 2047 N N . SER A 1 276 ? -73.565 -32.203 77.442 1.00 88.31 276 SER A N 1
ATOM 2048 C CA . SER A 1 276 ? -74.497 -31.109 77.752 1.00 88.31 276 SER A CA 1
ATOM 2049 C C . SER A 1 276 ? -75.887 -31.349 77.156 1.00 88.31 276 SER A C 1
ATOM 2051 O O . SER A 1 276 ? -76.899 -31.133 77.812 1.00 88.31 276 SER A O 1
ATOM 2053 N N . ARG A 1 277 ? -75.962 -31.886 75.935 1.00 91.62 277 ARG A N 1
ATOM 2054 C CA . ARG A 1 277 ? -77.208 -32.320 75.298 1.00 91.62 277 ARG A CA 1
ATOM 2055 C C . ARG A 1 277 ? -77.892 -33.400 76.129 1.00 91.62 277 ARG A C 1
ATOM 2057 O O . ARG A 1 277 ? -79.084 -33.291 76.396 1.00 91.62 277 ARG A O 1
ATOM 2064 N N . LYS A 1 278 ? -77.135 -34.395 76.598 1.00 90.31 278 LYS A N 1
ATOM 2065 C CA . LYS A 1 278 ? -77.639 -35.474 77.453 1.00 90.31 278 LYS A CA 1
ATOM 2066 C C . LYS A 1 278 ? -78.097 -34.972 78.826 1.00 90.31 278 LYS A C 1
ATOM 2068 O O . LYS A 1 278 ? -79.131 -35.424 79.314 1.00 90.31 278 LYS A O 1
ATOM 2073 N N . THR A 1 279 ? -77.388 -34.024 79.449 1.00 90.81 279 THR A N 1
ATOM 2074 C CA . THR A 1 279 ? -77.859 -33.419 80.707 1.00 90.81 279 THR A CA 1
ATOM 2075 C C . THR A 1 279 ? -79.103 -32.558 80.486 1.00 90.81 279 THR A C 1
ATOM 2077 O O . THR A 1 279 ? -80.044 -32.675 81.269 1.00 90.81 279 THR A O 1
ATOM 2080 N N . VAL A 1 280 ? -79.176 -31.783 79.398 1.00 91.62 280 VAL A N 1
ATOM 2081 C CA . VAL A 1 280 ? -80.377 -31.030 78.990 1.00 91.62 280 VAL A CA 1
ATOM 2082 C C . VAL A 1 280 ? -81.560 -31.960 78.709 1.00 91.62 280 VAL A C 1
ATOM 2084 O O . VAL A 1 280 ? -82.662 -31.673 79.163 1.00 91.62 280 VAL A O 1
ATOM 2087 N N . GLU A 1 281 ? -81.359 -33.105 78.055 1.00 90.69 281 GLU A N 1
ATOM 2088 C CA . GLU A 1 281 ? -82.408 -34.111 77.839 1.00 90.69 281 GLU A CA 1
ATOM 2089 C C . GLU A 1 281 ? -82.913 -34.688 79.173 1.00 90.69 281 GLU A C 1
ATOM 2091 O O . GLU A 1 281 ? -84.122 -34.737 79.415 1.00 90.69 281 GLU A O 1
ATOM 2096 N N . THR A 1 282 ? -82.009 -35.036 80.102 1.00 90.12 282 THR A N 1
ATOM 2097 C CA . THR A 1 282 ? -82.420 -35.460 81.453 1.00 90.12 282 THR A CA 1
ATOM 2098 C C . THR A 1 282 ? -83.112 -34.347 82.245 1.00 90.12 282 THR A C 1
ATOM 2100 O O . THR A 1 282 ? -84.035 -34.639 83.002 1.00 90.12 282 THR A O 1
ATOM 2103 N N . ALA A 1 283 ? -82.733 -33.080 82.046 1.00 87.06 283 ALA A N 1
ATOM 2104 C CA . ALA A 1 283 ? -83.362 -31.929 82.689 1.00 87.06 283 ALA A CA 1
ATOM 2105 C C . ALA A 1 283 ? -84.748 -31.625 82.101 1.00 87.06 283 ALA A C 1
ATOM 2107 O O . ALA A 1 283 ? -85.670 -31.327 82.855 1.00 87.06 283 ALA A O 1
ATOM 2108 N N . SER A 1 284 ? -84.930 -31.780 80.786 1.00 88.62 284 SER A N 1
ATOM 2109 C CA . SER A 1 284 ? -86.235 -31.697 80.118 1.00 88.62 284 SER A CA 1
ATOM 2110 C C . SER A 1 284 ? -87.183 -32.769 80.654 1.00 88.62 284 SER A C 1
ATOM 2112 O O . SER A 1 284 ? -88.286 -32.460 81.096 1.00 88.62 284 SER A O 1
ATOM 2114 N N . ARG A 1 285 ? -86.714 -34.020 80.735 1.00 87.19 285 ARG A N 1
ATOM 2115 C CA . ARG A 1 285 ? -87.487 -35.148 81.273 1.00 87.19 285 ARG A CA 1
ATOM 2116 C C . ARG A 1 285 ? -87.788 -35.010 82.771 1.00 87.19 285 ARG A C 1
ATOM 2118 O O . ARG A 1 285 ? -88.868 -35.382 83.223 1.00 87.19 285 ARG A O 1
ATOM 2125 N N . ALA A 1 286 ? -86.866 -34.444 83.552 1.00 85.12 286 ALA A N 1
ATOM 2126 C CA . ALA A 1 286 ? -87.125 -34.067 84.942 1.00 85.12 286 ALA A CA 1
ATOM 2127 C C . ALA A 1 286 ? -88.136 -32.909 85.043 1.00 85.12 286 ALA A C 1
ATOM 2129 O O . ALA A 1 286 ? -88.957 -32.904 85.956 1.00 85.12 286 ALA A O 1
ATOM 2130 N N . GLY A 1 287 ? -88.122 -31.969 84.094 1.00 84.75 287 GLY A N 1
ATOM 2131 C CA . GLY A 1 287 ? -89.092 -30.882 83.965 1.00 84.75 287 GLY A CA 1
ATOM 2132 C C . GLY A 1 287 ? -90.505 -31.372 83.643 1.00 84.75 287 GLY A C 1
ATOM 2133 O O . GLY A 1 287 ? -91.456 -30.924 84.274 1.00 84.75 287 GLY A O 1
ATOM 2134 N N . GLU A 1 288 ? -90.650 -32.345 82.741 1.00 88.69 288 GLU A N 1
ATOM 2135 C CA . GLU A 1 288 ? -91.925 -33.022 82.451 1.00 88.69 288 GLU A CA 1
ATOM 2136 C C . GLU A 1 288 ? -92.490 -33.719 83.701 1.00 88.69 288 GLU A C 1
ATOM 2138 O O . GLU A 1 288 ? -93.657 -33.534 84.055 1.00 88.69 288 GLU A O 1
ATOM 2143 N N . LEU A 1 289 ? -91.644 -34.463 84.424 1.00 83.62 289 LEU A N 1
ATOM 2144 C CA . LEU A 1 289 ? -92.012 -35.110 85.688 1.00 83.62 289 LEU A CA 1
ATOM 2145 C C . LEU A 1 289 ? -92.363 -34.087 86.783 1.00 83.62 289 LEU A C 1
ATOM 2147 O O . LEU A 1 289 ? -93.320 -34.294 87.532 1.00 83.62 289 LEU A O 1
ATOM 2151 N N . ALA A 1 290 ? -91.638 -32.969 86.862 1.00 82.31 290 ALA A N 1
ATOM 2152 C CA . ALA A 1 290 ? -91.913 -31.887 87.802 1.00 82.31 290 ALA A CA 1
ATOM 2153 C C . ALA A 1 290 ? -93.215 -31.141 87.468 1.00 82.31 290 ALA A C 1
ATOM 2155 O O . ALA A 1 290 ? -93.970 -30.812 88.379 1.00 82.31 290 ALA A O 1
ATOM 2156 N N . ALA A 1 291 ? -93.524 -30.927 86.186 1.00 82.88 291 ALA A N 1
ATOM 2157 C CA . ALA A 1 291 ? -94.783 -30.334 85.740 1.00 82.88 291 ALA A CA 1
ATOM 2158 C C . ALA A 1 291 ? -95.982 -31.244 86.064 1.00 82.88 291 ALA A C 1
ATOM 2160 O O . ALA A 1 291 ? -96.989 -30.771 86.592 1.00 82.88 291 ALA A O 1
ATOM 2161 N N . ALA A 1 292 ? -95.851 -32.558 85.842 1.00 80.25 292 ALA A N 1
ATOM 2162 C CA . ALA A 1 292 ? -96.860 -33.538 86.245 1.00 80.25 292 ALA A CA 1
ATOM 2163 C C . ALA A 1 292 ? -97.069 -33.554 87.774 1.00 80.25 292 ALA A C 1
ATOM 2165 O O . ALA A 1 292 ? -98.205 -33.502 88.253 1.00 80.25 292 ALA A O 1
ATOM 2166 N N . ALA A 1 293 ? -95.983 -33.551 88.556 1.00 78.81 293 ALA A N 1
ATOM 2167 C CA . ALA A 1 293 ? -96.048 -33.472 90.015 1.00 78.81 293 ALA A CA 1
ATOM 2168 C C . ALA A 1 293 ? -96.693 -32.158 90.502 1.00 78.81 293 ALA A C 1
ATOM 2170 O O . ALA A 1 293 ? -97.547 -32.186 91.393 1.00 78.81 293 ALA A O 1
ATOM 2171 N N . ALA A 1 294 ? -96.347 -31.023 89.887 1.00 82.69 294 ALA A N 1
ATOM 2172 C CA . ALA A 1 294 ? -96.923 -29.716 90.191 1.00 82.69 294 ALA A CA 1
ATOM 2173 C C . ALA A 1 294 ? -98.434 -29.679 89.918 1.00 82.69 294 ALA A C 1
ATOM 2175 O O . ALA A 1 294 ? -99.177 -29.209 90.777 1.00 82.69 294 ALA A O 1
ATOM 2176 N N . GLY A 1 295 ? -98.901 -30.253 88.801 1.00 81.69 295 GLY A N 1
ATOM 2177 C CA . GLY A 1 295 ? -100.331 -30.405 88.503 1.00 81.69 295 GLY A CA 1
ATOM 2178 C C . GLY A 1 295 ? -101.078 -31.145 89.616 1.00 81.69 295 GLY A C 1
ATOM 2179 O O . GLY A 1 295 ? -101.966 -30.578 90.250 1.00 81.69 295 GLY A O 1
ATOM 2180 N N . THR A 1 296 ? -100.627 -32.358 89.966 1.00 82.69 296 THR A N 1
ATOM 2181 C CA . THR A 1 296 ? -101.257 -33.148 91.049 1.00 82.69 296 THR A CA 1
ATOM 2182 C C . THR A 1 296 ? -101.187 -32.483 92.430 1.00 82.69 296 THR A C 1
ATOM 2184 O O . THR A 1 296 ? -101.985 -32.802 93.312 1.00 82.69 296 THR A O 1
ATOM 2187 N N . THR A 1 297 ? -100.244 -31.560 92.642 1.00 81.88 297 THR A N 1
ATOM 2188 C CA . THR A 1 297 ? -100.126 -30.778 93.882 1.00 81.88 297 THR A CA 1
ATOM 2189 C C . THR A 1 297 ? -101.066 -29.570 93.871 1.00 81.88 297 THR A C 1
ATOM 2191 O O . THR A 1 297 ? -101.681 -29.269 94.893 1.00 81.88 297 THR A O 1
ATOM 2194 N N . GLY A 1 298 ? -101.235 -28.920 92.715 1.00 85.38 298 GLY A N 1
ATOM 2195 C CA . GLY A 1 298 ? -102.191 -27.835 92.500 1.00 85.38 298 GLY A CA 1
ATOM 2196 C C . GLY A 1 298 ? -103.637 -28.283 92.713 1.00 85.38 298 GLY A C 1
ATOM 2197 O O . GLY A 1 298 ? -104.356 -27.639 93.473 1.00 85.38 298 GLY A O 1
ATOM 2198 N N . ASP A 1 299 ? -104.030 -29.428 92.145 1.00 84.00 299 ASP A N 1
ATOM 2199 C CA . ASP A 1 299 ? -105.371 -30.002 92.335 1.00 84.00 299 ASP A CA 1
ATOM 2200 C C . ASP A 1 299 ? -105.659 -30.306 93.816 1.00 84.00 299 ASP A C 1
ATOM 2202 O O . ASP A 1 299 ? -106.712 -29.947 94.346 1.00 84.00 299 ASP A O 1
ATOM 2206 N N . ARG A 1 300 ? -104.685 -30.897 94.526 1.00 81.56 300 ARG A N 1
ATOM 2207 C CA . ARG A 1 300 ? -104.787 -31.178 95.971 1.00 81.56 300 ARG A CA 1
ATOM 2208 C C . ARG A 1 300 ? -104.900 -29.907 96.817 1.00 81.56 300 ARG A C 1
ATOM 2210 O O . ARG A 1 300 ? -105.636 -29.910 97.801 1.00 81.56 300 ARG A O 1
ATOM 2217 N N . LEU A 1 301 ? -104.203 -28.831 96.446 1.00 82.19 301 LEU A N 1
ATOM 2218 C CA . LEU A 1 301 ? -104.328 -27.526 97.105 1.00 82.19 301 LEU A CA 1
ATOM 2219 C C . LEU A 1 301 ? -105.696 -26.882 96.842 1.00 82.19 301 LEU A C 1
ATOM 2221 O O . LEU A 1 301 ? -106.309 -26.380 97.780 1.00 82.19 301 LEU A O 1
ATOM 2225 N N . MET A 1 302 ? -106.196 -26.940 95.603 1.00 86.38 302 MET A N 1
ATOM 2226 C CA . MET A 1 302 ? -107.544 -26.480 95.232 1.00 86.38 302 MET A CA 1
ATOM 2227 C C . MET A 1 302 ? -108.621 -27.152 96.093 1.00 86.38 302 MET A C 1
ATOM 2229 O O . MET A 1 302 ? -109.482 -26.476 96.659 1.00 86.38 302 MET A O 1
ATOM 2233 N N . GLU A 1 303 ? -108.539 -28.474 96.236 1.00 86.19 303 GLU A N 1
ATOM 2234 C CA . GLU A 1 303 ? -109.522 -29.256 96.984 1.00 86.19 303 GLU A CA 1
ATOM 2235 C C . GLU A 1 303 ? -109.433 -29.014 98.500 1.00 86.19 303 GLU A C 1
ATOM 2237 O O . GLU A 1 303 ? -110.453 -28.794 99.157 1.00 86.19 303 GLU A O 1
ATOM 2242 N N . ALA A 1 304 ? -108.219 -28.935 99.057 1.00 80.31 304 ALA A N 1
ATOM 2243 C CA . ALA A 1 304 ? -108.015 -28.591 100.466 1.00 80.31 304 ALA A CA 1
ATOM 2244 C C . ALA A 1 304 ? -108.536 -27.180 100.813 1.00 80.31 304 ALA A C 1
ATOM 2246 O O . ALA A 1 304 ? -109.127 -26.981 101.876 1.00 80.31 304 ALA A O 1
ATOM 2247 N N . VAL A 1 305 ? -108.366 -26.204 99.912 1.00 86.44 305 VAL A N 1
ATOM 2248 C CA . VAL A 1 305 ? -108.878 -24.834 100.091 1.00 86.44 305 VAL A CA 1
ATOM 2249 C C . VAL A 1 305 ? -110.408 -24.781 100.005 1.00 86.44 305 VAL A C 1
ATOM 2251 O O . VAL A 1 305 ? -111.024 -24.040 100.772 1.00 86.44 305 VAL A O 1
ATOM 2254 N N . ARG A 1 306 ? -111.045 -25.586 99.142 1.00 87.12 306 ARG A N 1
ATOM 2255 C CA . ARG A 1 306 ? -112.515 -25.718 99.113 1.00 87.12 306 ARG A CA 1
ATOM 2256 C C . ARG A 1 306 ? -113.063 -26.286 100.418 1.00 87.12 306 ARG A C 1
ATOM 2258 O O . ARG A 1 306 ? -113.929 -25.660 101.024 1.00 87.12 306 ARG A O 1
ATOM 2265 N N . ALA A 1 307 ? -112.509 -27.404 100.888 1.00 84.38 307 ALA A N 1
ATOM 2266 C CA . ALA A 1 307 ? -112.919 -28.021 102.149 1.00 84.38 307 ALA A CA 1
ATOM 2267 C C . ALA A 1 307 ? -112.778 -27.054 103.343 1.00 84.38 307 ALA A C 1
ATOM 2269 O O . ALA A 1 307 ? -113.666 -26.974 104.192 1.00 84.38 307 ALA A O 1
ATOM 2270 N N . ALA A 1 308 ? -111.701 -26.259 103.378 1.00 83.94 308 ALA A N 1
ATOM 2271 C CA . ALA A 1 308 ? -111.503 -25.231 104.399 1.00 83.94 308 ALA A CA 1
ATOM 2272 C C . ALA A 1 308 ? -112.522 -24.074 104.311 1.00 83.94 308 ALA A C 1
ATOM 2274 O O . ALA A 1 308 ? -112.963 -23.569 105.344 1.00 83.94 308 ALA A O 1
ATOM 2275 N N . LEU A 1 309 ? -112.918 -23.655 103.102 1.00 85.31 309 LEU A N 1
ATOM 2276 C CA . LEU A 1 309 ? -113.897 -22.580 102.894 1.00 85.31 309 LEU A CA 1
ATOM 2277 C C . LEU A 1 309 ? -115.314 -22.964 103.332 1.00 85.31 309 LEU A C 1
ATOM 2279 O O . LEU A 1 309 ? -116.000 -22.142 103.942 1.00 85.31 309 LEU A O 1
ATOM 2283 N N . ASP A 1 310 ? -115.753 -24.192 103.057 1.00 85.50 310 ASP A N 1
ATOM 2284 C CA . ASP A 1 310 ? -117.083 -24.638 103.482 1.00 85.50 310 ASP A CA 1
ATOM 2285 C C . ASP A 1 310 ? -117.129 -24.939 104.991 1.00 85.50 310 ASP A C 1
ATOM 2287 O O . ASP A 1 310 ? -118.068 -24.505 105.661 1.00 85.50 310 ASP A O 1
ATOM 2291 N N . GLY A 1 311 ? -116.061 -25.503 105.573 1.00 80.00 311 GLY A N 1
ATOM 2292 C CA . GLY A 1 311 ? -115.928 -25.611 107.033 1.00 80.00 311 GLY A CA 1
ATOM 2293 C C . GLY A 1 311 ? -115.941 -24.249 107.750 1.00 80.00 311 GLY A C 1
ATOM 2294 O O . GLY A 1 311 ? -116.538 -24.110 108.819 1.00 80.00 311 GLY A O 1
ATOM 2295 N N . ALA A 1 312 ? -115.359 -23.206 107.144 1.00 82.06 312 ALA A N 1
ATOM 2296 C CA . ALA A 1 312 ? -115.415 -21.844 107.679 1.00 82.06 312 ALA A CA 1
ATOM 2297 C C . ALA A 1 312 ? -116.835 -21.239 107.642 1.00 82.06 312 ALA A C 1
ATOM 2299 O O . ALA A 1 312 ? -117.209 -20.494 108.552 1.00 82.06 312 ALA A O 1
ATOM 2300 N N . ARG A 1 313 ? -117.648 -21.572 106.628 1.00 83.00 313 ARG A N 1
ATOM 2301 C CA . ARG A 1 313 ? -119.065 -21.167 106.553 1.00 83.00 313 ARG A CA 1
ATOM 2302 C C . ARG A 1 313 ? -119.907 -21.856 107.621 1.00 83.00 313 ARG A C 1
ATOM 2304 O O . ARG A 1 313 ? -120.682 -21.186 108.302 1.00 83.00 313 ARG A O 1
ATOM 2311 N N . GLU A 1 314 ? -119.735 -23.165 107.784 1.00 83.31 314 GLU A N 1
ATOM 2312 C CA . GLU A 1 314 ? -120.470 -23.954 108.776 1.00 83.31 314 GLU A CA 1
ATOM 2313 C C . GLU A 1 314 ? -120.180 -23.448 110.198 1.00 83.31 314 GLU A C 1
ATOM 2315 O O . GLU A 1 314 ? -121.107 -23.051 110.912 1.00 83.31 314 GLU A O 1
ATOM 2320 N N . ALA A 1 315 ? -118.899 -23.291 110.553 1.00 81.12 315 ALA A N 1
ATOM 2321 C CA . ALA A 1 315 ? -118.478 -22.718 111.832 1.00 81.12 315 ALA A CA 1
ATOM 2322 C C . ALA A 1 315 ? -119.001 -21.283 112.058 1.00 81.12 315 ALA A C 1
ATOM 2324 O O . ALA A 1 315 ? -119.401 -20.938 113.170 1.00 81.12 315 ALA A O 1
ATOM 2325 N N . SER A 1 316 ? -119.053 -20.443 111.016 1.00 79.94 316 SER A N 1
ATOM 2326 C CA . SER A 1 316 ? -119.618 -19.088 111.115 1.00 79.94 316 SER A CA 1
ATOM 2327 C C . SER A 1 316 ? -121.117 -19.104 111.454 1.00 79.94 316 SER A C 1
ATOM 2329 O O . SER A 1 316 ? -121.564 -18.316 112.294 1.00 79.94 316 SER A O 1
ATOM 2331 N N . SER A 1 317 ? -121.879 -20.040 110.875 1.00 85.25 317 SER A N 1
ATOM 2332 C CA . SER A 1 317 ? -123.302 -20.222 111.193 1.00 85.25 317 SER A CA 1
ATOM 2333 C C . SER A 1 317 ? -123.522 -20.718 112.629 1.00 85.25 317 SER A C 1
ATOM 2335 O O . SER A 1 317 ? -124.414 -20.229 113.329 1.00 85.25 317 SER A O 1
ATOM 2337 N N . GLU A 1 318 ? -122.664 -21.621 113.118 1.00 83.75 318 GLU A N 1
ATOM 2338 C CA . GLU A 1 318 ? -122.762 -22.133 114.484 1.00 83.75 318 GLU A CA 1
ATOM 2339 C C . GLU A 1 318 ? -122.408 -21.058 115.524 1.00 83.75 318 GLU A C 1
ATOM 2341 O O . GLU A 1 318 ? -123.082 -20.948 116.550 1.00 83.75 318 GLU A O 1
ATOM 2346 N N .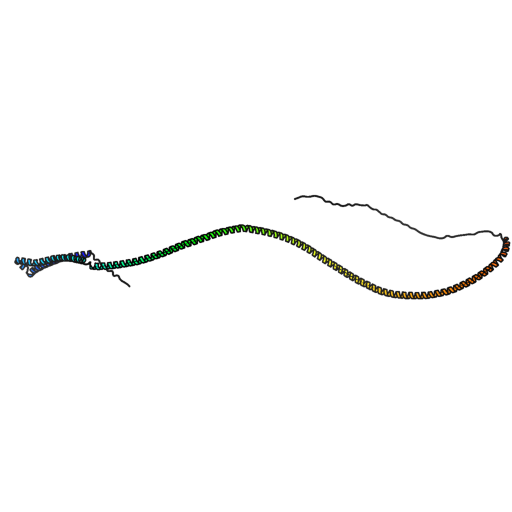 ILE A 1 319 ? -121.414 -20.207 115.240 1.00 79.06 319 ILE A N 1
ATOM 2347 C CA . ILE A 1 319 ? -121.078 -19.053 116.086 1.00 79.06 319 ILE A CA 1
ATOM 2348 C C . ILE A 1 319 ? -122.285 -18.115 116.216 1.00 79.06 319 ILE A C 1
ATOM 2350 O O . ILE A 1 319 ? -122.656 -17.782 117.341 1.00 79.06 319 ILE A O 1
ATOM 2354 N N . GLN A 1 320 ? -122.957 -17.753 115.113 1.00 82.56 320 GLN A N 1
ATOM 2355 C CA . GLN A 1 320 ? -124.170 -16.920 115.177 1.00 82.56 320 GLN A CA 1
ATOM 2356 C C . GLN A 1 320 ? -125.269 -17.558 116.042 1.00 82.56 320 GLN A C 1
ATOM 2358 O O . GLN A 1 320 ? -125.865 -16.876 116.881 1.00 82.56 320 GLN A O 1
ATOM 2363 N N . LYS A 1 321 ? -125.505 -18.868 115.891 1.00 86.88 321 LYS A N 1
ATOM 2364 C CA . LYS A 1 321 ? -126.500 -19.601 116.686 1.00 86.88 321 LYS A CA 1
ATOM 2365 C C . LYS A 1 321 ? -126.163 -19.589 118.184 1.00 86.88 321 LYS A C 1
ATOM 2367 O O . LYS A 1 321 ? -127.003 -19.203 118.997 1.00 86.88 321 LYS A O 1
ATOM 2372 N N . ARG A 1 322 ? -124.923 -19.932 118.549 1.00 77.19 322 ARG A N 1
ATOM 2373 C CA . ARG A 1 322 ? -124.449 -19.932 119.946 1.00 77.19 322 ARG A CA 1
ATOM 2374 C C . ARG A 1 322 ? -124.492 -18.528 120.568 1.00 77.19 322 ARG A C 1
ATOM 2376 O 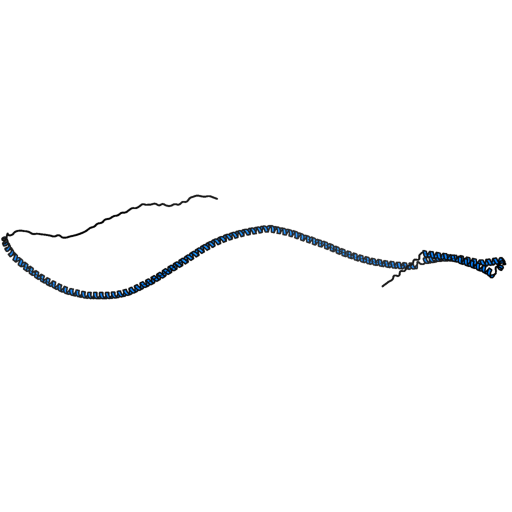O . ARG A 1 322 ? -124.796 -18.394 121.754 1.00 77.19 322 ARG A O 1
ATOM 2383 N N . THR A 1 323 ? -124.235 -17.469 119.793 1.00 81.38 323 THR A N 1
ATOM 2384 C CA . THR A 1 323 ? -124.354 -16.073 120.259 1.00 81.38 323 THR A CA 1
ATOM 2385 C C . THR A 1 323 ? -125.801 -15.690 120.598 1.00 81.38 323 THR A C 1
ATOM 2387 O O . THR A 1 323 ? -126.023 -15.017 121.608 1.00 81.38 323 THR A O 1
ATOM 2390 N N . LEU A 1 324 ? -126.788 -16.148 119.821 1.00 82.62 324 LEU A N 1
ATOM 2391 C CA . LEU A 1 324 ? -128.215 -15.968 120.127 1.00 82.62 324 LEU A CA 1
ATOM 2392 C C . LEU A 1 324 ? -128.618 -16.669 121.436 1.00 82.62 324 LEU A C 1
ATOM 2394 O O . LEU A 1 324 ? -129.123 -16.011 122.346 1.00 82.62 324 LEU A O 1
ATOM 2398 N N . GLU A 1 325 ? -128.314 -17.963 121.572 1.00 81.62 325 GLU A N 1
ATOM 2399 C CA . GLU A 1 325 ? -128.627 -18.766 122.772 1.00 81.62 325 GLU A CA 1
ATOM 2400 C C . GLU A 1 325 ? -127.972 -18.186 124.048 1.00 81.62 325 GLU A C 1
ATOM 2402 O O . GLU A 1 325 ? -128.580 -18.134 125.125 1.00 81.62 325 GLU A O 1
ATOM 2407 N N . THR A 1 326 ? -126.746 -17.666 123.921 1.00 80.62 326 THR A N 1
ATOM 2408 C CA . THR A 1 326 ? -126.028 -16.995 125.020 1.00 80.62 326 THR A CA 1
ATOM 2409 C C . THR A 1 326 ? -126.683 -15.661 125.404 1.00 80.62 326 THR A C 1
ATOM 2411 O O . THR A 1 326 ? -126.786 -15.340 126.589 1.00 80.62 326 THR A O 1
ATOM 2414 N N . SER A 1 327 ? -127.167 -14.893 124.422 1.00 77.50 327 SER A N 1
ATOM 2415 C CA . SER A 1 327 ? -127.822 -13.595 124.654 1.00 77.50 327 SER A CA 1
ATOM 2416 C C . SER A 1 327 ? -129.152 -13.743 125.398 1.00 77.50 327 SER A C 1
ATOM 2418 O O . SER A 1 327 ? -129.431 -12.994 126.336 1.00 77.50 327 SER A O 1
ATOM 2420 N N . GLU A 1 328 ? -129.954 -14.745 125.029 1.00 83.00 328 GLU A N 1
ATOM 2421 C CA . GLU A 1 328 ? -131.220 -15.059 125.702 1.00 83.00 328 GLU A CA 1
ATOM 2422 C C . GLU A 1 328 ? -130.996 -15.552 127.146 1.00 83.00 328 GLU A C 1
ATOM 2424 O O . GLU A 1 328 ? -131.710 -15.158 128.074 1.00 83.00 328 GLU A O 1
ATOM 2429 N N . SER A 1 329 ? -129.937 -16.337 127.366 1.00 74.56 329 SER A N 1
ATOM 2430 C CA . SER A 1 329 ? -129.518 -16.787 128.701 1.00 74.56 329 SER A CA 1
ATOM 2431 C C . SER A 1 329 ? -129.067 -15.623 129.599 1.00 74.56 329 SER A C 1
ATOM 2433 O O . SER A 1 329 ? -129.440 -15.563 130.774 1.00 74.56 329 SER A O 1
ATOM 2435 N N . ALA A 1 330 ? -128.323 -14.655 129.051 1.00 78.31 330 ALA A N 1
ATOM 2436 C CA . ALA A 1 330 ? -127.894 -13.459 129.780 1.00 78.31 330 ALA A CA 1
ATOM 2437 C C . ALA A 1 330 ? -129.075 -12.551 130.178 1.00 78.31 330 ALA A C 1
ATOM 2439 O O . ALA A 1 330 ? -129.091 -12.003 131.283 1.00 78.31 330 ALA A O 1
ATOM 2440 N N . ALA A 1 331 ? -130.094 -12.434 129.319 1.00 77.19 331 ALA A N 1
ATOM 2441 C CA . ALA A 1 331 ? -131.312 -11.682 129.624 1.00 77.19 331 ALA A CA 1
ATOM 2442 C C . ALA A 1 331 ? -132.091 -12.282 130.812 1.00 77.19 331 ALA A C 1
ATOM 2444 O O . ALA A 1 331 ? -132.567 -11.535 131.670 1.00 77.19 331 ALA A O 1
ATOM 2445 N N . LYS A 1 332 ? -132.161 -13.620 130.913 1.00 80.94 332 LYS A N 1
ATOM 2446 C CA . LYS A 1 332 ? -132.735 -14.327 132.075 1.00 80.94 332 LYS A CA 1
ATOM 2447 C C . LYS A 1 332 ? -131.976 -14.029 133.369 1.00 80.94 332 LYS A C 1
ATOM 2449 O O . LYS A 1 332 ? -132.585 -13.578 134.336 1.00 80.94 332 LYS A O 1
ATOM 2454 N N . ALA A 1 333 ? -130.651 -14.183 133.364 1.00 76.69 333 ALA A N 1
ATOM 2455 C CA . ALA A 1 333 ? -129.825 -13.957 134.554 1.00 76.69 333 ALA A CA 1
ATOM 2456 C C . ALA A 1 333 ? -129.967 -12.529 135.127 1.00 76.69 333 ALA A C 1
ATOM 2458 O O . ALA A 1 333 ? -129.980 -12.339 136.345 1.00 76.69 333 ALA A O 1
ATOM 2459 N N . LEU A 1 334 ? -130.132 -11.518 134.264 1.00 77.31 334 LEU A N 1
ATOM 2460 C CA . LEU A 1 334 ? -130.374 -10.130 134.681 1.00 77.31 334 LEU A CA 1
ATOM 2461 C C . LEU A 1 334 ? -131.767 -9.904 135.297 1.00 77.31 334 LEU A C 1
ATOM 2463 O O . LEU A 1 334 ? -131.917 -9.010 136.136 1.00 77.31 334 LEU A O 1
ATOM 2467 N N . ALA A 1 335 ? -132.776 -10.695 134.923 1.00 76.88 335 ALA A N 1
ATOM 2468 C CA . ALA A 1 335 ? -134.097 -10.649 135.548 1.00 76.88 335 ALA A CA 1
ATOM 2469 C C . ALA A 1 335 ? -134.064 -11.247 136.965 1.00 76.88 335 ALA A C 1
ATOM 2471 O O . ALA A 1 335 ? -134.519 -10.601 137.914 1.00 76.88 335 ALA A O 1
ATOM 2472 N N . ASP A 1 336 ? -133.448 -12.422 137.125 1.00 78.00 336 ASP A N 1
ATOM 2473 C CA . ASP A 1 336 ? -133.336 -13.117 138.415 1.00 78.00 336 ASP A CA 1
ATOM 2474 C C . ASP A 1 336 ? -132.539 -12.291 139.441 1.00 78.00 336 ASP A C 1
ATOM 2476 O O . ASP A 1 336 ? -132.978 -12.104 140.581 1.00 78.00 336 ASP A O 1
ATOM 2480 N N . LEU A 1 337 ? -131.417 -11.693 139.017 1.00 78.88 337 LEU A N 1
ATOM 2481 C CA . LEU A 1 337 ? -130.596 -10.811 139.858 1.00 78.88 337 LEU A CA 1
ATOM 2482 C C . LEU A 1 337 ? -131.397 -9.605 140.388 1.00 78.88 337 LEU A C 1
ATOM 2484 O O . LEU A 1 337 ? -131.244 -9.194 141.543 1.00 78.88 337 LEU A O 1
ATOM 2488 N N . LYS A 1 338 ? -132.291 -9.051 139.558 1.00 76.06 338 LYS A N 1
ATOM 2489 C CA . LYS A 1 338 ? -133.147 -7.910 139.912 1.00 76.06 338 LYS A CA 1
ATOM 2490 C C . LYS A 1 338 ? -134.257 -8.298 140.896 1.00 76.06 338 LYS A C 1
ATOM 2492 O O . LYS A 1 338 ? -134.599 -7.490 141.759 1.00 76.06 338 LYS A O 1
ATOM 2497 N N . GLY A 1 339 ? -134.772 -9.528 140.811 1.00 76.00 339 GLY A N 1
ATOM 2498 C CA . GLY A 1 339 ? -135.698 -10.096 141.798 1.00 76.00 339 GLY A CA 1
ATOM 2499 C C . GLY A 1 339 ? -135.034 -10.322 143.161 1.00 76.00 339 GLY A C 1
ATOM 2500 O O . GLY A 1 339 ? -135.541 -9.855 144.185 1.00 76.00 339 GLY A O 1
ATOM 2501 N N . ALA A 1 340 ? -133.854 -10.951 143.175 1.00 74.88 340 ALA A N 1
ATOM 2502 C CA . ALA A 1 340 ? -133.086 -11.209 144.396 1.00 74.88 340 ALA A CA 1
ATOM 2503 C C . ALA A 1 340 ? -132.739 -9.914 145.160 1.00 74.88 340 ALA A C 1
ATOM 2505 O O . ALA A 1 340 ? -132.901 -9.843 146.382 1.00 74.88 340 ALA A O 1
ATOM 2506 N N . GLY A 1 341 ? -132.348 -8.851 144.444 1.00 73.56 341 GLY A N 1
ATOM 2507 C CA . GLY A 1 341 ? -132.050 -7.545 145.043 1.00 73.56 341 GLY A CA 1
ATOM 2508 C C . GLY A 1 341 ? -133.232 -6.912 145.795 1.00 73.56 341 GLY A C 1
ATOM 2509 O O . GLY A 1 341 ? -133.035 -6.281 146.836 1.00 73.56 341 GLY A O 1
ATOM 2510 N N . GLN A 1 342 ? -134.470 -7.115 145.329 1.00 73.69 342 GLN A N 1
ATOM 2511 C CA . GLN A 1 342 ? -135.662 -6.604 146.020 1.00 73.69 342 GLN A CA 1
ATOM 2512 C C . GLN A 1 342 ? -135.984 -7.393 147.297 1.00 73.69 342 GLN A C 1
ATOM 2514 O O . GLN A 1 342 ? -136.361 -6.789 148.304 1.00 73.69 342 GLN A O 1
ATOM 2519 N N . GLN A 1 343 ? -135.777 -8.714 147.298 1.00 71.94 343 GLN A N 1
ATOM 2520 C CA . GLN A 1 343 ? -135.952 -9.541 148.498 1.00 71.94 343 GLN A CA 1
ATOM 2521 C C . GLN A 1 343 ? -134.909 -9.204 149.577 1.00 71.94 343 GLN A C 1
ATOM 2523 O O . GLN A 1 343 ? -135.271 -9.029 150.743 1.00 71.94 343 GLN A O 1
ATOM 2528 N N . ALA A 1 344 ? -133.644 -8.991 149.198 1.00 69.00 344 ALA A N 1
ATOM 2529 C CA . ALA A 1 344 ? -132.603 -8.529 150.120 1.00 69.00 344 ALA A CA 1
ATOM 2530 C C . ALA A 1 344 ? -132.964 -7.175 150.773 1.00 69.00 344 ALA A C 1
ATOM 2532 O O . ALA A 1 344 ? -132.866 -7.015 151.992 1.00 69.00 344 ALA A O 1
ATOM 2533 N N . ALA A 1 345 ? -133.479 -6.222 149.987 1.00 62.94 345 ALA A N 1
ATOM 2534 C CA . ALA A 1 345 ? -133.931 -4.917 150.478 1.00 62.94 345 ALA A CA 1
ATOM 2535 C C . ALA A 1 345 ? -135.200 -4.971 151.362 1.00 62.94 345 ALA A C 1
ATOM 2537 O O . ALA A 1 345 ? -135.532 -3.982 152.025 1.00 62.94 345 ALA A O 1
ATOM 2538 N N . ALA A 1 346 ? -135.929 -6.091 151.387 1.00 68.81 346 ALA A N 1
ATOM 2539 C CA . ALA A 1 346 ? -136.985 -6.353 152.366 1.00 68.81 346 ALA A CA 1
ATOM 2540 C C . ALA A 1 346 ? -136.406 -6.979 153.649 1.00 68.81 346 ALA A C 1
ATOM 2542 O O . ALA A 1 346 ? -136.658 -6.472 154.744 1.00 68.81 346 ALA A O 1
ATOM 2543 N N . ALA A 1 347 ? -135.563 -8.009 153.512 1.00 67.12 347 ALA A N 1
ATOM 2544 C CA . ALA A 1 347 ? -134.942 -8.719 154.631 1.00 67.12 347 ALA A CA 1
ATOM 2545 C C . ALA A 1 347 ? -134.118 -7.794 155.548 1.00 67.12 347 ALA A C 1
ATOM 2547 O O . ALA A 1 347 ? -134.280 -7.834 156.766 1.00 67.12 347 ALA A O 1
ATOM 2548 N N . VAL A 1 348 ? -133.306 -6.893 154.981 1.00 69.38 348 VAL A N 1
ATOM 2549 C CA . VAL A 1 348 ? -132.494 -5.935 155.761 1.00 69.38 348 VAL A CA 1
ATOM 2550 C C . VAL A 1 348 ? -133.365 -4.968 156.579 1.00 69.38 348 VAL A C 1
ATOM 2552 O O . VAL A 1 348 ? -133.019 -4.634 157.712 1.00 69.38 348 VAL A O 1
ATOM 2555 N N . ARG A 1 349 ? -134.533 -4.557 156.061 1.00 66.69 349 ARG A N 1
ATOM 2556 C CA . ARG A 1 349 ? -135.473 -3.692 156.801 1.00 66.69 349 ARG A CA 1
ATOM 2557 C C . ARG A 1 349 ? -136.199 -4.434 157.926 1.00 66.69 349 ARG A C 1
ATOM 2559 O O . ARG A 1 349 ? -136.450 -3.827 158.963 1.00 66.69 349 ARG A O 1
ATOM 2566 N N . ALA A 1 350 ? -136.481 -5.727 157.763 1.00 63.44 350 ALA A N 1
ATOM 2567 C CA . ALA A 1 350 ? -137.001 -6.563 158.846 1.00 63.44 350 ALA A CA 1
ATOM 2568 C C . ALA A 1 350 ? -135.942 -6.788 159.947 1.00 63.44 350 ALA A C 1
ATOM 2570 O O . ALA A 1 350 ? -136.219 -6.574 161.128 1.00 63.44 350 ALA A O 1
ATOM 2571 N N . ALA A 1 351 ? -134.706 -7.126 159.563 1.00 59.50 351 ALA A N 1
ATOM 2572 C CA . ALA A 1 351 ? -133.594 -7.334 160.492 1.00 59.50 351 ALA A CA 1
ATOM 2573 C C . ALA A 1 351 ? -133.280 -6.081 161.334 1.00 59.50 351 ALA A C 1
ATOM 2575 O O . ALA A 1 351 ? -133.081 -6.184 162.544 1.00 59.50 351 ALA A O 1
ATOM 2576 N N . GLY A 1 352 ? -133.323 -4.888 160.727 1.00 60.12 352 GLY A N 1
ATOM 2577 C CA . GLY A 1 352 ? -133.112 -3.613 161.428 1.00 60.12 352 GLY A CA 1
ATOM 2578 C C . GLY A 1 352 ? -134.167 -3.269 162.493 1.00 60.12 352 GLY A C 1
ATOM 2579 O O . GLY A 1 352 ? -133.904 -2.428 163.352 1.00 60.12 352 GLY A O 1
ATOM 2580 N N . MET A 1 353 ? -135.337 -3.918 162.465 1.00 64.31 353 MET A N 1
ATOM 2581 C CA . MET A 1 353 ? -136.362 -3.802 163.510 1.00 64.31 353 MET A CA 1
ATOM 2582 C C . MET A 1 353 ? -136.155 -4.852 164.612 1.00 64.31 353 MET A C 1
ATOM 2584 O O . MET A 1 353 ? -136.243 -4.517 165.791 1.00 64.31 353 MET A O 1
ATOM 2588 N N . ALA A 1 354 ? -135.804 -6.091 164.247 1.00 59.75 354 ALA A N 1
ATOM 2589 C CA . ALA A 1 354 ? -135.515 -7.163 165.205 1.00 59.75 354 ALA A CA 1
ATOM 2590 C C . ALA A 1 354 ? -134.294 -6.850 166.092 1.00 59.75 354 ALA A C 1
ATOM 2592 O O . ALA A 1 354 ? -134.379 -6.951 167.314 1.00 59.75 354 ALA A O 1
ATOM 2593 N N . ALA A 1 355 ? -133.193 -6.370 165.502 1.00 58.94 355 ALA A N 1
ATOM 2594 C CA . ALA A 1 355 ? -131.952 -6.072 166.226 1.00 58.94 355 ALA A CA 1
ATOM 2595 C C . ALA A 1 355 ? -132.112 -5.006 167.331 1.00 58.94 355 ALA A C 1
ATOM 2597 O O . ALA A 1 355 ? -131.349 -4.992 168.295 1.00 58.94 355 ALA A O 1
ATOM 2598 N N . ARG A 1 356 ? -133.118 -4.124 167.226 1.00 59.88 356 ARG A N 1
ATOM 2599 C CA . ARG A 1 356 ? -133.429 -3.129 168.267 1.00 59.88 356 ARG A CA 1
ATOM 2600 C C . ARG A 1 356 ? -134.175 -3.724 169.462 1.00 59.88 356 ARG A C 1
ATOM 2602 O O . ARG A 1 356 ? -134.023 -3.210 170.559 1.00 59.88 356 ARG A O 1
ATOM 2609 N N . ALA A 1 357 ? -134.929 -4.808 169.274 1.00 60.84 357 ALA A N 1
ATOM 2610 C CA . ALA A 1 357 ? -135.614 -5.501 170.366 1.00 60.84 357 ALA A CA 1
ATOM 2611 C C . ALA A 1 357 ? -134.666 -6.388 171.199 1.00 60.84 357 ALA A C 1
ATOM 2613 O O . ALA A 1 357 ? -134.939 -6.651 172.368 1.00 60.84 357 ALA A O 1
ATOM 2614 N N . GLU A 1 358 ? -133.545 -6.842 170.627 1.00 57.75 358 GLU A N 1
ATOM 2615 C CA . GLU A 1 358 ? -132.584 -7.691 171.345 1.00 57.75 358 GLU A CA 1
ATOM 2616 C C . GLU A 1 358 ? -131.635 -6.907 172.270 1.00 57.75 358 GLU A C 1
ATOM 2618 O O . GLU A 1 358 ? -131.185 -7.461 173.276 1.00 57.75 358 GLU A O 1
ATOM 2623 N N . MET A 1 359 ? -131.368 -5.620 172.002 1.00 59.06 359 MET A N 1
ATOM 2624 C CA . MET A 1 359 ? -130.498 -4.797 172.862 1.00 59.06 359 MET A CA 1
ATOM 2625 C C . MET A 1 359 ? -131.065 -4.623 174.283 1.00 59.06 359 MET A C 1
ATOM 2627 O O . MET A 1 359 ? -130.343 -4.867 175.253 1.00 59.06 359 MET A O 1
ATOM 2631 N N . ASP A 1 360 ? -132.363 -4.331 174.418 1.00 56.75 360 ASP A N 1
ATOM 2632 C CA . ASP A 1 360 ? -133.061 -4.200 175.713 1.00 56.75 360 ASP A CA 1
ATOM 2633 C C . ASP A 1 360 ? -133.034 -5.499 176.550 1.00 56.75 360 ASP A C 1
ATOM 2635 O O . ASP A 1 360 ? -133.158 -5.479 177.780 1.00 56.75 360 ASP A O 1
ATOM 2639 N N . ILE A 1 361 ? -132.876 -6.652 175.889 1.00 60.31 361 ILE A N 1
ATOM 2640 C CA . ILE A 1 361 ? -132.769 -7.973 176.525 1.00 60.31 361 ILE A CA 1
ATOM 2641 C C . ILE A 1 361 ? -131.312 -8.262 176.921 1.00 60.31 361 ILE A C 1
ATOM 2643 O O . ILE A 1 361 ? -131.064 -8.855 177.976 1.00 60.31 361 ILE A O 1
ATOM 2647 N N . ALA A 1 362 ? -130.344 -7.834 176.106 1.00 58.62 362 ALA A N 1
ATOM 2648 C CA . ALA A 1 362 ? -128.918 -7.999 176.375 1.00 58.62 362 ALA A CA 1
ATOM 2649 C C . ALA A 1 362 ? -128.462 -7.206 177.613 1.00 58.62 362 ALA A C 1
ATOM 2651 O O . ALA A 1 362 ? -127.756 -7.757 178.459 1.00 58.62 362 ALA A O 1
ATOM 2652 N N . GLU A 1 363 ? -128.918 -5.959 177.774 1.00 57.78 363 GLU A N 1
ATOM 2653 C CA . GLU A 1 363 ? -128.547 -5.099 178.910 1.00 57.78 363 GLU A CA 1
ATOM 2654 C C . GLU A 1 363 ? -128.957 -5.715 180.262 1.00 57.78 363 GLU A C 1
ATOM 2656 O O . GLU A 1 363 ? -128.158 -5.788 181.200 1.00 57.78 363 GLU A O 1
ATOM 2661 N N . ARG A 1 364 ? -130.164 -6.293 180.340 1.00 57.62 364 ARG A N 1
ATOM 2662 C CA . ARG A 1 364 ? -130.651 -7.002 181.541 1.00 57.62 364 ARG A CA 1
ATOM 2663 C C . ARG A 1 364 ? -129.877 -8.286 181.847 1.00 57.62 364 ARG A C 1
ATOM 2665 O O . ARG A 1 364 ? -129.817 -8.697 183.004 1.00 57.62 364 ARG A O 1
ATOM 2672 N N . ARG A 1 365 ? -129.289 -8.923 180.829 1.00 57.09 365 ARG A N 1
ATOM 2673 C CA . ARG A 1 365 ? -128.490 -10.150 180.971 1.00 57.09 365 ARG A CA 1
ATOM 2674 C C . ARG A 1 365 ? -127.053 -9.843 181.410 1.00 57.09 365 ARG A C 1
ATOM 2676 O O . ARG A 1 365 ? -126.490 -10.600 182.197 1.00 57.09 365 ARG A O 1
ATOM 2683 N N . ALA A 1 366 ? -126.490 -8.710 180.984 1.00 52.69 366 ALA A N 1
ATOM 2684 C CA . ALA A 1 366 ? -125.160 -8.257 181.400 1.00 52.69 366 ALA A CA 1
ATOM 2685 C C . ALA A 1 366 ? -125.066 -8.025 182.920 1.00 52.69 366 ALA A C 1
ATOM 2687 O O . ALA A 1 366 ? -124.106 -8.466 183.548 1.00 52.69 366 ALA A O 1
ATOM 2688 N N . ALA A 1 367 ? -126.100 -7.438 183.535 1.00 53.09 367 ALA A N 1
ATOM 2689 C CA . ALA A 1 367 ? -126.155 -7.203 184.983 1.00 53.09 367 ALA A CA 1
ATOM 2690 C C . ALA A 1 367 ? -126.102 -8.488 185.842 1.00 53.09 367 ALA A C 1
ATOM 2692 O O . ALA A 1 367 ? -125.777 -8.421 187.026 1.00 53.09 367 ALA A O 1
ATOM 2693 N N . GLN A 1 368 ? -126.407 -9.656 185.264 1.00 54.56 368 GLN A N 1
ATOM 2694 C CA . GLN A 1 368 ? -126.337 -10.955 185.947 1.00 54.56 368 GLN A CA 1
ATOM 2695 C C . GLN A 1 368 ? -124.967 -11.637 185.789 1.00 54.56 368 GLN A C 1
ATOM 2697 O O . GLN A 1 368 ? -124.585 -12.438 186.642 1.00 54.56 368 GLN A O 1
ATOM 2702 N N . ALA A 1 369 ? -124.202 -11.300 184.744 1.00 54.16 369 ALA A N 1
ATOM 2703 C CA . ALA A 1 369 ? -122.898 -11.906 184.464 1.00 54.16 369 ALA A CA 1
ATOM 2704 C C . ALA A 1 369 ? -121.827 -11.556 185.517 1.00 54.16 369 ALA A C 1
ATOM 2706 O O . ALA A 1 369 ? -120.921 -12.348 185.758 1.00 54.16 369 ALA A O 1
ATOM 2707 N N . THR A 1 370 ? -121.963 -10.417 186.205 1.00 53.19 370 THR A N 1
ATOM 2708 C CA . THR A 1 370 ? -121.029 -9.939 187.245 1.00 53.19 370 THR A CA 1
ATOM 2709 C C . THR A 1 370 ? -120.850 -10.912 188.421 1.00 53.19 370 THR A C 1
ATOM 2711 O O . THR A 1 370 ? -119.821 -10.872 189.088 1.00 53.19 370 THR A O 1
ATOM 2714 N N . ASN A 1 371 ? -121.823 -11.797 188.674 1.00 45.91 371 ASN A N 1
ATOM 2715 C CA . ASN A 1 371 ? -121.782 -12.771 189.774 1.00 45.91 371 ASN A CA 1
ATOM 2716 C C . ASN A 1 371 ? -121.282 -14.169 189.359 1.00 45.91 371 ASN A C 1
ATOM 2718 O O . ASN A 1 371 ? -121.235 -15.064 190.202 1.00 45.91 371 ASN A O 1
ATOM 2722 N N . ALA A 1 372 ? -120.927 -14.385 188.089 1.00 44.91 372 ALA A N 1
ATOM 2723 C CA . ALA A 1 372 ? -120.565 -15.701 187.569 1.00 44.91 372 ALA A CA 1
ATOM 2724 C C . ALA A 1 372 ? -119.085 -15.773 187.151 1.00 44.91 372 ALA A C 1
ATOM 2726 O O . ALA A 1 372 ? -118.769 -15.577 185.984 1.00 44.91 372 ALA A O 1
ATOM 2727 N N . LEU A 1 373 ? -118.226 -16.159 188.109 1.00 39.66 373 LEU A N 1
ATOM 2728 C CA . LEU A 1 373 ? -116.944 -16.860 187.891 1.00 39.66 373 LEU A CA 1
ATOM 2729 C C . LEU A 1 373 ? -115.909 -16.072 187.043 1.00 39.66 373 LEU A C 1
ATOM 2731 O O . LEU A 1 373 ? -115.969 -16.042 185.823 1.00 39.66 373 LEU A O 1
ATOM 2735 N N . PHE A 1 374 ? -114.859 -15.451 187.585 1.00 45.38 374 PHE A N 1
ATOM 2736 C CA . PHE A 1 374 ? -114.182 -15.597 188.886 1.00 45.38 374 PHE A CA 1
ATOM 2737 C C . PHE A 1 374 ? -113.579 -16.983 189.204 1.00 45.38 374 PHE A C 1
ATOM 2739 O O . PHE A 1 374 ? -112.930 -17.133 190.234 1.00 45.38 374 PHE A O 1
ATOM 2746 N N . GLU A 1 375 ? -113.678 -17.964 188.301 1.00 39.72 375 GLU A N 1
ATOM 2747 C CA . GLU A 1 375 ? -112.944 -19.237 188.395 1.00 39.72 375 GLU A CA 1
ATOM 2748 C C . GLU A 1 375 ? -112.234 -19.586 187.076 1.00 39.72 375 GLU A C 1
ATOM 2750 O O . GLU A 1 375 ? -112.608 -19.114 186.007 1.00 39.72 375 GLU A O 1
ATOM 2755 N N . THR A 1 376 ? -111.197 -20.423 187.179 1.00 36.78 376 THR A N 1
ATOM 2756 C CA . THR A 1 376 ? -110.383 -20.977 186.077 1.00 36.78 376 THR A CA 1
ATOM 2757 C C . THR A 1 376 ? -109.658 -19.945 185.201 1.00 36.78 376 THR A C 1
ATOM 2759 O O . THR A 1 376 ? -110.068 -19.561 184.109 1.00 36.78 376 THR A O 1
ATOM 2762 N N . SER A 1 377 ? -108.492 -19.532 185.694 1.00 29.56 377 SER A N 1
ATOM 2763 C CA . SER A 1 377 ? -107.575 -18.591 185.046 1.00 29.56 377 SER A CA 1
ATOM 2764 C C . SER A 1 377 ? -106.548 -19.274 184.112 1.00 29.56 377 SER A C 1
ATOM 2766 O O . SER A 1 377 ? -106.205 -20.432 184.332 1.00 29.56 377 SER A O 1
ATOM 2768 N N . ARG A 1 378 ? -105.944 -18.469 183.214 1.00 30.53 378 ARG A N 1
ATOM 2769 C CA . ARG A 1 378 ? -104.566 -18.561 182.639 1.00 30.53 378 ARG A CA 1
ATOM 2770 C C . ARG A 1 378 ? -104.219 -19.448 181.408 1.00 30.53 378 ARG A C 1
ATOM 2772 O O . ARG A 1 378 ? -104.093 -20.657 181.519 1.00 30.53 378 ARG A O 1
ATOM 2779 N N . THR A 1 379 ? -103.731 -18.742 180.361 1.00 30.39 379 THR A N 1
ATOM 2780 C CA . THR A 1 379 ? -102.491 -18.994 179.543 1.00 30.39 379 THR A CA 1
ATOM 2781 C C . THR A 1 379 ? -102.439 -20.197 178.564 1.00 30.39 379 THR A C 1
ATOM 2783 O O . THR A 1 379 ? -103.035 -21.219 178.856 1.00 30.39 379 THR A O 1
ATOM 2786 N N . VAL A 1 380 ? -101.718 -20.207 177.417 1.00 33.72 380 VAL A N 1
ATOM 2787 C CA . VAL A 1 380 ? -100.908 -19.215 176.633 1.00 33.72 380 VAL A CA 1
ATOM 2788 C C . VAL A 1 380 ? -100.751 -19.709 175.153 1.00 33.72 380 VAL A C 1
ATOM 2790 O O . VAL A 1 380 ? -100.974 -20.896 174.926 1.00 33.72 380 VAL A O 1
ATOM 2793 N N . PRO A 1 381 ? -100.395 -18.866 174.147 1.00 56.16 381 PRO A N 1
ATOM 2794 C CA . PRO A 1 381 ? -100.355 -19.235 172.708 1.00 56.16 381 PRO A CA 1
ATOM 2795 C C . PRO A 1 381 ? -98.946 -19.469 172.083 1.00 56.16 381 PRO A C 1
ATOM 2797 O O . PRO A 1 381 ? -97.936 -19.151 172.706 1.00 56.16 381 PRO A O 1
ATOM 2800 N N . GLY A 1 382 ? -98.893 -19.940 170.818 1.00 31.97 382 GLY A N 1
ATOM 2801 C CA . GLY A 1 382 ? -97.685 -20.079 169.956 1.00 31.97 382 GLY A CA 1
ATOM 2802 C C . GLY A 1 382 ? -97.810 -21.193 168.876 1.00 31.97 382 GLY A C 1
ATOM 2803 O O . GLY A 1 382 ? -98.767 -21.956 168.974 1.00 31.97 382 GLY A O 1
ATOM 2804 N N . THR A 1 383 ? -96.956 -21.415 167.848 1.00 32.34 383 THR A N 1
ATOM 2805 C CA . THR A 1 383 ? -95.902 -20.639 167.111 1.00 32.34 383 THR A CA 1
ATOM 2806 C C . THR A 1 383 ? -95.500 -21.430 165.810 1.00 32.34 383 THR A C 1
ATOM 2808 O O . THR A 1 383 ? -96.013 -22.528 165.611 1.00 32.34 383 THR A O 1
ATOM 2811 N N . ASN A 1 384 ? -94.535 -20.936 164.999 1.00 35.62 384 ASN A N 1
ATOM 2812 C CA . ASN A 1 384 ? -93.659 -21.638 164.004 1.00 35.62 384 ASN A CA 1
ATOM 2813 C C . ASN A 1 384 ? -94.201 -21.959 162.573 1.00 35.62 384 ASN A C 1
ATOM 2815 O O . ASN A 1 384 ? -95.411 -22.006 162.387 1.00 35.62 384 ASN A O 1
ATOM 2819 N N . GLU A 1 385 ? -93.416 -22.313 161.520 1.00 31.27 385 GLU A N 1
ATOM 2820 C CA . GLU A 1 385 ? -92.068 -21.925 160.967 1.00 31.27 385 GLU A CA 1
ATOM 2821 C C . GLU A 1 385 ? -91.424 -23.065 160.104 1.00 31.27 385 GLU A C 1
ATOM 2823 O O . GLU A 1 385 ? -91.295 -24.184 160.598 1.00 31.27 385 GLU A O 1
ATOM 2828 N N . HIS A 1 386 ? -90.963 -22.787 158.860 1.00 32.41 386 HIS A N 1
ATOM 2829 C CA . HIS A 1 386 ? -89.961 -23.544 158.037 1.00 32.41 386 HIS A CA 1
ATOM 2830 C C . HIS A 1 386 ? -89.457 -22.660 156.852 1.00 32.41 386 HIS A C 1
ATOM 2832 O O . HIS A 1 386 ? -90.189 -21.735 156.506 1.00 32.41 386 HIS A O 1
ATOM 2838 N N . VAL A 1 387 ? -88.294 -22.727 156.159 1.00 33.62 387 VAL A N 1
ATOM 2839 C CA . VAL A 1 387 ? -87.072 -23.580 155.938 1.00 33.62 387 VAL A CA 1
ATOM 2840 C C . VAL A 1 387 ? -87.094 -24.758 154.895 1.00 33.62 387 VAL A C 1
ATOM 2842 O O . VAL A 1 387 ? -88.153 -25.353 154.716 1.00 33.62 387 VAL A O 1
ATOM 2845 N N . PRO A 1 388 ? -85.994 -25.018 154.104 1.00 64.88 388 PRO A N 1
ATOM 2846 C CA . PRO A 1 388 ? -86.062 -25.392 152.657 1.00 64.88 388 PRO A CA 1
ATOM 2847 C C . PRO A 1 388 ? -85.019 -26.460 152.142 1.00 64.88 388 PRO A C 1
ATOM 2849 O O . PRO A 1 388 ? -84.488 -27.234 152.930 1.00 64.88 388 PRO A O 1
ATOM 2852 N N . GLY A 1 389 ? -84.654 -26.461 150.836 1.00 31.30 389 GLY A N 1
ATOM 2853 C CA . GLY A 1 389 ? -83.436 -27.088 150.234 1.00 31.30 389 GLY A CA 1
ATOM 2854 C C . GLY A 1 389 ? -83.247 -26.722 148.729 1.00 31.30 389 GLY A C 1
ATOM 2855 O O . GLY A 1 389 ? -84.248 -26.372 148.112 1.00 31.30 389 GLY A O 1
ATOM 2856 N N . ALA A 1 390 ? -82.083 -26.647 148.036 1.00 32.97 390 ALA A N 1
ATOM 2857 C CA . ALA A 1 390 ? -80.662 -27.090 148.178 1.00 32.97 390 ALA A CA 1
ATOM 2858 C C . ALA A 1 390 ? -80.270 -28.354 147.349 1.00 32.97 390 ALA A C 1
ATOM 2860 O O . ALA A 1 390 ? -81.076 -29.276 147.318 1.00 32.97 390 ALA A O 1
ATOM 2861 N N . THR A 1 391 ? -79.089 -28.548 146.706 1.00 33.09 391 THR A N 1
ATOM 2862 C CA . THR A 1 391 ? -77.955 -27.716 146.165 1.00 33.09 391 THR A CA 1
ATOM 2863 C C . THR A 1 391 ? -77.024 -28.598 145.253 1.00 33.09 391 THR A C 1
ATOM 2865 O O . THR A 1 391 ? -77.291 -29.788 145.111 1.00 33.09 391 THR A O 1
ATOM 2868 N N . ASN A 1 392 ? -75.893 -28.047 144.735 1.00 32.41 392 ASN A N 1
ATOM 2869 C CA . ASN A 1 392 ? -74.643 -28.696 144.208 1.00 32.41 392 ASN A CA 1
ATOM 2870 C C . ASN A 1 392 ? -74.522 -28.866 142.662 1.00 32.41 392 ASN A C 1
ATOM 2872 O O . ASN A 1 392 ? -75.519 -29.146 142.011 1.00 32.41 392 ASN A O 1
ATOM 2876 N N . GLY A 1 393 ? -73.346 -28.752 142.000 1.00 29.66 393 GLY A N 1
ATOM 2877 C CA . GLY A 1 393 ? -71.983 -28.352 142.436 1.00 29.66 393 GLY A CA 1
ATOM 2878 C C . GLY A 1 393 ? -70.903 -28.383 141.305 1.00 29.66 393 GLY A C 1
ATOM 2879 O O . GLY A 1 393 ? -71.115 -29.006 140.269 1.00 29.66 393 GLY A O 1
ATOM 2880 N N . THR A 1 394 ? -69.748 -27.722 141.508 1.00 33.22 394 THR A N 1
ATOM 2881 C CA . THR A 1 394 ? -68.569 -27.525 140.589 1.00 33.22 394 THR A CA 1
ATOM 2882 C C . THR A 1 394 ? -67.247 -27.943 141.322 1.00 33.22 394 THR A C 1
ATOM 2884 O O . THR A 1 394 ? -67.407 -28.449 142.435 1.00 33.22 394 THR A O 1
ATOM 2887 N N . PRO A 1 395 ? -65.959 -27.688 140.911 1.00 55.12 395 PRO A N 1
ATOM 2888 C CA . PRO A 1 395 ? -65.265 -27.412 139.611 1.00 55.12 395 PRO A CA 1
ATOM 2889 C C . PRO A 1 395 ? -63.857 -28.106 139.374 1.00 55.12 395 PRO A C 1
ATOM 2891 O O . PRO A 1 395 ? -63.239 -28.545 140.331 1.00 55.12 395 PRO A O 1
ATOM 2894 N N . ALA A 1 396 ? -63.303 -28.041 138.132 1.00 34.84 396 ALA A N 1
ATOM 2895 C CA . ALA A 1 396 ? -61.863 -27.876 137.688 1.00 34.84 396 ALA A CA 1
ATOM 2896 C C . ALA A 1 396 ? -60.690 -28.740 138.309 1.00 34.84 396 ALA A C 1
ATOM 2898 O O . ALA A 1 396 ? -60.990 -29.616 139.113 1.00 34.84 396 ALA A O 1
ATOM 2899 N N . PRO A 1 397 ? -59.355 -28.567 138.005 1.00 55.44 397 PRO A N 1
ATOM 2900 C CA . PRO A 1 397 ? -58.621 -27.783 136.970 1.00 55.44 397 PRO A CA 1
ATOM 2901 C C . PRO A 1 397 ? -57.402 -28.467 136.223 1.00 55.44 397 PRO A C 1
ATOM 2903 O O . PRO A 1 397 ? -56.946 -29.539 136.600 1.00 55.44 397 PRO A O 1
ATOM 2906 N N . LEU A 1 398 ? -56.890 -27.773 135.178 1.00 43.12 398 LEU A N 1
ATOM 2907 C CA . LEU A 1 398 ? -55.506 -27.529 134.622 1.00 43.12 398 LEU A CA 1
ATOM 2908 C C . LEU A 1 398 ? -54.217 -28.271 135.132 1.00 43.12 398 LEU A C 1
ATOM 2910 O O . LEU A 1 398 ? -54.199 -28.673 136.294 1.00 43.12 398 LEU A O 1
ATOM 2914 N N . PRO A 1 399 ? -53.103 -28.405 134.330 1.00 53.47 399 PRO A N 1
ATOM 2915 C CA . PRO A 1 399 ? -52.197 -27.272 133.967 1.00 53.47 399 PRO A CA 1
ATOM 2916 C C . PRO A 1 399 ? -51.426 -27.272 132.600 1.00 53.47 399 PRO A C 1
ATOM 2918 O O . PRO A 1 399 ? -51.635 -28.104 131.723 1.00 53.47 399 PRO A O 1
ATOM 2921 N N . GLU A 1 400 ? -50.561 -26.250 132.464 1.00 33.66 400 GLU A N 1
ATOM 2922 C CA . GLU A 1 400 ? -49.826 -25.635 131.317 1.00 33.66 400 GLU A CA 1
ATOM 2923 C C . GLU A 1 400 ? -48.270 -25.882 131.450 1.00 33.66 400 GLU A C 1
ATOM 2925 O O . GLU A 1 400 ? -47.943 -26.809 132.198 1.00 33.66 400 GLU A O 1
ATOM 2930 N N . PRO A 1 401 ? -47.257 -25.109 130.927 1.00 58.62 401 PRO A N 1
ATOM 2931 C CA . PRO A 1 401 ? -47.127 -24.141 129.794 1.00 58.62 401 PRO A CA 1
ATOM 2932 C C . PRO A 1 401 ? -45.786 -24.138 128.952 1.00 58.62 401 PRO A C 1
ATOM 2934 O O . PRO A 1 401 ? -44.744 -24.563 129.436 1.00 58.62 401 PRO A O 1
ATOM 2937 N N . ALA A 1 402 ? -45.801 -23.470 127.770 1.00 37.56 402 ALA A N 1
ATOM 2938 C CA . ALA A 1 402 ? -44.769 -22.547 127.174 1.00 37.56 402 ALA A CA 1
ATOM 2939 C C . ALA A 1 402 ? -43.271 -23.001 126.954 1.00 37.56 402 ALA A C 1
ATOM 2941 O O . ALA A 1 402 ? -42.951 -24.144 127.268 1.00 37.56 402 ALA A O 1
ATOM 2942 N N . PRO A 1 403 ? -42.311 -22.175 126.412 1.00 56.25 403 PRO A N 1
ATOM 2943 C CA . PRO A 1 403 ? -42.362 -20.794 125.865 1.00 56.25 403 PRO A CA 1
ATOM 2944 C C . PRO A 1 403 ? -41.613 -20.520 124.509 1.00 56.25 403 PRO A C 1
ATOM 2946 O O . PRO A 1 403 ? -41.081 -21.419 123.865 1.00 56.25 403 PRO A O 1
ATOM 2949 N N . ALA A 1 404 ? -41.547 -19.235 124.107 1.00 39.84 404 ALA A N 1
ATOM 2950 C CA . ALA A 1 404 ? -40.696 -18.617 123.049 1.00 39.84 404 ALA A CA 1
ATOM 2951 C C . ALA A 1 404 ? -39.749 -17.551 123.710 1.00 39.84 404 ALA A C 1
ATOM 2953 O O . ALA A 1 404 ? -39.539 -17.713 124.915 1.00 39.84 404 ALA A O 1
ATOM 2954 N N . PRO A 1 405 ? -39.223 -16.435 123.109 1.00 60.38 405 PRO A N 1
ATOM 2955 C CA . PRO A 1 405 ? -39.072 -15.948 121.707 1.00 60.38 405 PRO A CA 1
ATOM 2956 C C . PRO A 1 405 ? -37.668 -15.308 121.387 1.00 60.38 405 PRO A C 1
ATOM 2958 O O . PRO A 1 405 ? -36.782 -15.359 122.240 1.00 60.38 405 PRO A O 1
ATOM 2961 N N . GLN A 1 406 ? -37.469 -14.637 120.219 1.00 33.81 406 GLN A N 1
ATOM 2962 C CA . GLN A 1 406 ? -36.611 -13.415 120.035 1.0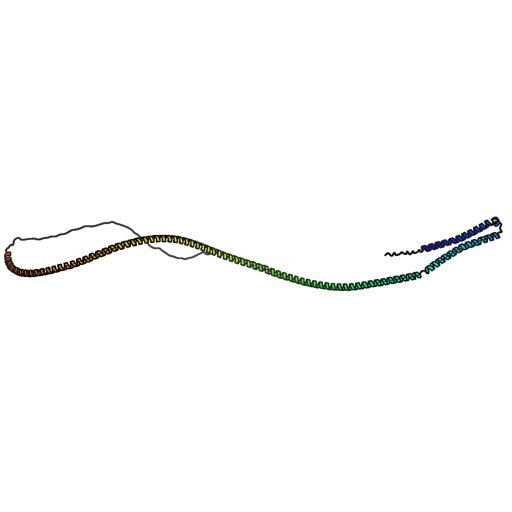0 33.81 406 GLN A CA 1
ATOM 2963 C C . GLN A 1 406 ? -36.564 -12.813 118.596 1.00 33.81 406 GLN A C 1
ATOM 2965 O O . GLN A 1 406 ? -36.910 -13.493 117.634 1.00 33.81 406 GLN A O 1
ATOM 2970 N N . ALA A 1 407 ? -36.131 -11.538 118.471 1.00 37.81 407 ALA A N 1
ATOM 2971 C CA . ALA A 1 407 ? -35.840 -10.737 117.248 1.00 37.81 407 ALA A CA 1
ATOM 2972 C C . ALA A 1 407 ? -35.140 -9.391 117.644 1.00 37.81 407 ALA A C 1
ATOM 2974 O O . ALA A 1 407 ? -35.010 -9.162 118.848 1.00 37.81 407 ALA A O 1
ATOM 2975 N N . PRO A 1 408 ? -34.897 -8.401 116.743 1.00 61.88 408 PRO A N 1
ATOM 2976 C CA . PRO A 1 408 ? -34.024 -8.306 115.546 1.00 61.88 408 PRO A CA 1
ATOM 2977 C C . PRO A 1 408 ? -32.805 -7.344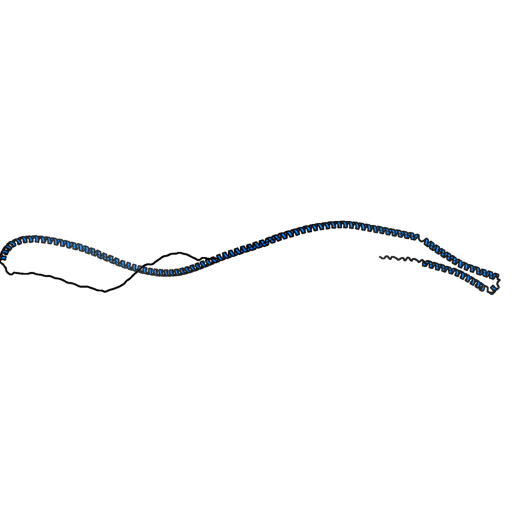 115.770 1.00 61.88 408 PRO A C 1
ATOM 2979 O O . PRO A 1 408 ? -32.662 -6.836 116.883 1.00 61.88 408 PRO A O 1
ATOM 2982 N N . PRO A 1 409 ? -31.909 -7.069 114.778 1.00 55.03 409 PRO A N 1
ATOM 2983 C CA . PRO A 1 409 ? -31.864 -5.724 114.116 1.00 55.03 409 PRO A CA 1
ATOM 2984 C C . PRO A 1 409 ? -31.309 -5.703 112.635 1.00 55.03 409 PRO A C 1
ATOM 2986 O O . PRO A 1 409 ? -30.594 -6.618 112.251 1.00 55.03 409 PRO A O 1
ATOM 2989 N N . VAL A 1 410 ? -31.754 -4.864 111.667 1.00 37.31 410 VAL A N 1
ATOM 2990 C CA . VAL A 1 410 ? -31.468 -3.429 111.287 1.00 37.31 410 VAL A CA 1
ATOM 2991 C C . VAL A 1 410 ? -30.252 -3.149 110.337 1.00 37.31 410 VAL A C 1
ATOM 2993 O O . VAL A 1 410 ? -29.109 -3.271 110.748 1.00 37.31 410 VAL A O 1
ATOM 2996 N N . ILE A 1 411 ? -30.561 -2.639 109.118 1.00 37.69 411 ILE A N 1
ATOM 2997 C CA . ILE A 1 411 ? -29.824 -1.734 108.165 1.00 37.69 411 ILE A CA 1
ATOM 2998 C C . ILE A 1 411 ? -28.399 -2.063 107.636 1.00 37.69 411 ILE A C 1
ATOM 3000 O O . ILE A 1 411 ? -27.441 -2.088 108.398 1.00 37.69 411 ILE A O 1
ATOM 3004 N N . ALA A 1 412 ? -28.242 -2.035 106.292 1.00 35.31 412 ALA A N 1
ATOM 3005 C CA . ALA A 1 412 ? -27.152 -1.333 105.565 1.00 35.31 412 ALA A CA 1
ATOM 3006 C C . ALA A 1 412 ? -27.438 -1.172 104.043 1.00 35.31 412 ALA A C 1
ATOM 3008 O O . ALA A 1 412 ? -27.964 -2.088 103.415 1.00 35.31 412 ALA A O 1
ATOM 3009 N N . SER A 1 413 ? -27.069 -0.031 103.433 1.00 39.31 413 SER A N 1
ATOM 3010 C CA . SER A 1 413 ? -26.966 0.193 101.965 1.00 39.31 413 SER A CA 1
ATOM 3011 C C . SER A 1 413 ? -26.171 1.476 101.650 1.00 39.31 413 SER A C 1
ATOM 3013 O O . SER A 1 413 ? -26.424 2.504 102.279 1.00 39.31 413 SER A O 1
ATOM 3015 N N . PRO A 1 414 ? -25.230 1.434 100.691 1.00 47.00 414 PRO A N 1
ATOM 3016 C CA . PRO A 1 414 ? -25.046 2.496 99.675 1.00 47.00 414 PRO A CA 1
ATOM 3017 C C . PRO A 1 414 ? -25.114 1.896 98.240 1.00 47.00 414 PRO A C 1
ATOM 3019 O O . PRO A 1 414 ? -24.951 0.692 98.081 1.00 47.00 414 PRO A O 1
ATOM 3022 N N . SER A 1 415 ? -25.517 2.591 97.163 1.00 33.31 415 SER A N 1
ATOM 3023 C CA . SER A 1 415 ? -24.937 3.794 96.506 1.00 33.31 415 SER A CA 1
ATOM 3024 C C . SER A 1 415 ? -23.527 3.521 95.935 1.00 33.31 415 SER A C 1
ATOM 3026 O O . SER A 1 415 ? -22.664 3.133 96.706 1.00 33.31 415 SER A O 1
ATOM 3028 N N . ARG A 1 416 ? -23.221 3.567 94.622 1.00 32.28 416 ARG A N 1
ATOM 3029 C CA . ARG A 1 416 ? -23.479 4.517 93.496 1.00 32.28 416 ARG A CA 1
ATOM 3030 C C . ARG A 1 416 ? -22.231 5.388 93.211 1.00 32.28 416 ARG A C 1
ATOM 3032 O O . ARG A 1 416 ? -21.590 5.820 94.156 1.00 32.28 416 ARG A O 1
ATOM 3039 N N . ALA A 1 417 ? -22.022 5.700 91.921 1.00 34.03 417 ALA A N 1
ATOM 3040 C CA . ALA A 1 417 ? -20.873 6.341 91.240 1.00 34.03 417 ALA A CA 1
ATOM 3041 C C . ALA A 1 417 ? -19.883 5.306 90.646 1.00 34.03 417 ALA A C 1
ATOM 3043 O O . ALA A 1 417 ? -19.664 4.293 91.305 1.00 34.03 417 ALA A O 1
ATOM 3044 N N . VAL A 1 418 ? -19.406 5.357 89.385 1.00 38.50 418 VAL A N 1
ATOM 3045 C CA . VAL A 1 418 ? -19.205 6.415 88.341 1.00 38.50 418 VAL A CA 1
ATOM 3046 C C . VAL A 1 418 ? -17.801 7.046 88.386 1.00 38.50 418 VAL A C 1
ATOM 3048 O O . VAL A 1 418 ? -17.186 7.050 89.447 1.00 38.50 418 VAL A O 1
ATOM 3051 N N . ASP A 1 419 ? -17.358 7.516 87.211 1.00 35.91 419 ASP A N 1
ATOM 3052 C CA . ASP A 1 419 ? -16.021 7.973 86.787 1.00 35.91 419 ASP A CA 1
ATOM 3053 C C . ASP A 1 419 ? -15.036 6.786 86.592 1.00 35.91 419 ASP A C 1
ATOM 3055 O O . ASP A 1 419 ? -14.987 5.885 87.429 1.00 35.91 419 ASP A O 1
ATOM 3059 N N . ASP A 1 420 ? -14.424 6.533 85.423 1.00 38.69 420 ASP A N 1
ATOM 3060 C CA . ASP A 1 420 ? -13.617 7.339 84.464 1.00 38.69 420 ASP A CA 1
ATOM 3061 C C . ASP A 1 420 ? -12.133 7.495 84.881 1.00 38.69 420 ASP A C 1
ATOM 3063 O O . ASP A 1 420 ? -11.787 7.250 86.034 1.00 38.69 420 ASP A O 1
ATOM 3067 N N . ASP A 1 421 ? -11.274 7.864 83.911 1.00 40.06 421 ASP A N 1
ATOM 3068 C CA . ASP A 1 421 ? -9.797 7.997 83.984 1.00 40.06 421 ASP A CA 1
ATOM 3069 C C . ASP A 1 421 ? -8.982 6.673 84.143 1.00 40.06 421 ASP A C 1
ATOM 3071 O O . ASP A 1 421 ? -9.439 5.715 84.760 1.00 40.06 421 ASP A O 1
ATOM 3075 N N . LEU A 1 422 ? -7.744 6.500 83.628 1.00 42.44 422 LEU A N 1
ATOM 3076 C CA . LEU A 1 422 ? -6.909 7.235 82.642 1.00 42.44 422 LEU A CA 1
ATOM 3077 C C . LEU A 1 422 ? -5.682 6.355 82.234 1.00 42.44 422 LEU A C 1
ATOM 3079 O O . LEU A 1 422 ? -5.363 5.416 82.960 1.00 42.44 422 LEU A O 1
ATOM 3083 N N . PHE A 1 423 ? -4.952 6.716 81.158 1.00 39.09 423 PHE A N 1
ATOM 3084 C CA . PHE A 1 423 ? -3.686 6.105 80.648 1.00 39.09 423 PHE A CA 1
ATOM 3085 C C . PHE A 1 423 ? -3.787 4.669 80.068 1.00 39.09 423 PHE A C 1
ATOM 3087 O O . PHE A 1 423 ? -4.670 3.906 80.441 1.00 39.09 423 PHE A O 1
ATOM 3094 N N . ASP A 1 424 ? -2.949 4.205 79.126 1.00 41.22 424 ASP A N 1
ATOM 3095 C CA . ASP A 1 424 ? -1.912 4.822 78.258 1.00 41.22 424 ASP A CA 1
ATOM 3096 C C . ASP A 1 424 ? -2.310 4.564 76.775 1.00 41.22 424 ASP A C 1
ATOM 3098 O O . ASP A 1 424 ? -3.011 3.592 76.500 1.00 41.22 424 ASP A O 1
ATOM 3102 N N . ALA A 1 425 ? -2.045 5.376 75.742 1.00 39.69 425 ALA A N 1
ATOM 3103 C CA . ALA A 1 425 ? -0.951 6.294 75.383 1.00 39.69 425 ALA A CA 1
ATOM 3104 C C . ALA A 1 425 ? 0.247 5.645 74.642 1.00 39.69 425 ALA A C 1
ATOM 3106 O O . ALA A 1 425 ? 0.898 4.749 75.161 1.00 39.69 425 ALA A O 1
ATOM 3107 N N . ALA A 1 426 ? 0.563 6.216 73.464 1.00 39.19 426 ALA A N 1
ATOM 3108 C CA . ALA A 1 426 ? 1.771 6.031 72.635 1.00 39.19 426 ALA A CA 1
ATOM 3109 C C . ALA A 1 426 ? 2.061 4.630 72.024 1.00 39.19 426 ALA A C 1
ATOM 3111 O 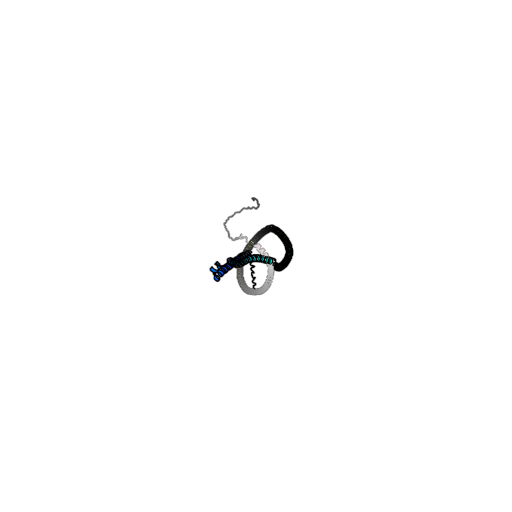O . ALA A 1 426 ? 1.746 3.601 72.606 1.00 39.19 426 ALA A O 1
ATOM 3112 N N . ALA A 1 427 ? 2.726 4.511 70.866 1.00 41.62 427 ALA A N 1
ATOM 3113 C CA . ALA A 1 427 ? 2.886 5.430 69.724 1.00 41.62 427 ALA A CA 1
ATOM 3114 C C . ALA A 1 427 ? 3.504 4.668 68.530 1.00 41.62 427 ALA A C 1
ATOM 3116 O O . ALA A 1 427 ? 4.424 3.885 68.750 1.00 41.62 427 ALA A O 1
ATOM 3117 N N . GLU A 1 428 ? 3.043 4.944 67.304 1.00 43.03 428 GLU A N 1
ATOM 3118 C CA . GLU A 1 428 ? 3.829 5.402 66.130 1.00 43.03 428 GLU A CA 1
ATOM 3119 C C . GLU A 1 428 ? 2.881 5.768 64.969 1.00 43.03 428 GLU A C 1
ATOM 3121 O O . GLU A 1 428 ? 1.799 5.142 64.875 1.00 43.03 428 GLU A O 1
#

Secondary structure (DSSP, 8-state):
--------------HHHHHHHHHHHHHHHHHHHHHHHHHHHHHHHHHHHHHHHHH-HHHHHTS-HHHHHHHHHHHHHHHHHHHHHHHHHHHHHHHHHHHHHHHHHHHHHHSSSHHHHHHHHHHHHHHHHHHHHHHHHHHHHHHHHHHHHHHHHHHHHHHHHHHHHHHHHHHHHHHHHHHHHHHHHHHHHHHHHHHHHHHHHHHHHHHHHHHHHHHHHHHHHHHHHHHHHHHHHHHHHHHHHHHHHHHHHHHHHHHHHHHHHHHHHHHHHHHHHHHHHHHHHHHHHHHHHHHHHHHHHHHHHHHHHHHHHHHHHHHHHHHHHHHHHHHHHHHHHHHHHHHHHHHHHHHHHHHHHHHHHHHHHHHHHHHHHTTS--------------------------------------------------------

Sequence (428 aa):
MTTMTEDAETQTATPSDTILRLEQARSKAGWMAWCGLGLAIAWWVAGIGGMIGLVGWETISAAQPMLIVAGLIGLLLPGFMLLLAGFLGREQMRAAAANAIVLESAARLLTPAEHMGQEARSFAADMSSASAEVDRAMGHALSAMRAMASEIGDERQRLESVTYASADNARDLAQRLGNERTALEQLTKDLREQTQLVGDAIPRQAGMIVESAKAASEEVASAETALETRLASFDQTGQAMAQKIAALDKLAAEAGQRNETLLFAIARMEEKLEQSRKTVETASRAGELAAAAAGTTGDRLMEAVRAALDGAREASSEIQKRTLETSESAAKALADLKGAGQQAAAAVRAAGMAARAEMDIAERRAAQATNALFETSRTVPGTNEHVPGATNGTPAPLPEPAPAPQAPPVIASPSRAVDDDLFDAAAE